Protein AF-A0A367L088-F1 (afdb_monomer)

Foldseek 3Di:
DDDDDDDDDDDDDDDDPDDDDPVSVVVVVVVVVVVVVVVVVVDPDDDDDDDDDDDDDDDDDDDDDDDDDDDDDDDDDDDDDDPPPDPPPDDDDPPQQWDKDADPDPLGIFIFGQFKDAAFDFSDKDQDFLDWAWFQVCQQQAARALLDGDGFDADPQLSAGTHPDPVSVVVCCVNFCVQLSQLLNVQVPPDDDDDDDDDDDPPSSTQGQLLSRLLSCLSPVPSLVVLVPFDFDADDPPPPVNVVLLVSLVSSCNSNVNDADPDPPPDPPGSSVSSSRVSRSCVLQWDFAADPVVGTTTITHHPSVSNQAADLLFQWEWHDDRRMITIGGNHIHGRGDTGHYHQDDNQDFLVRSQVSCVSNVDDHPHPCNVVRDGNVRVVVVVVVVPDPCPDDDPDDDPDDDDDDDDDDDDD

Solvent-accessible surface area (backbone atoms only — not comparable to full-atom values): 25699 Å² total; per-residue (Å²): 133,88,89,82,89,82,88,80,82,88,79,86,83,81,80,80,82,76,78,80,49,75,64,56,55,46,52,53,54,51,54,54,49,54,58,52,55,60,59,55,72,77,61,82,74,81,86,88,83,90,82,86,85,76,83,86,79,92,83,81,96,79,89,90,84,88,89,79,83,82,82,81,83,90,77,92,74,95,72,84,77,84,78,81,78,72,76,89,81,78,72,73,74,80,75,66,54,60,47,78,47,80,38,71,90,90,62,50,55,23,19,26,27,58,43,71,43,49,56,74,36,76,61,50,78,47,76,78,51,79,39,59,42,42,32,54,94,40,39,65,38,24,12,44,43,56,44,43,76,56,77,22,47,58,39,91,83,46,51,64,49,17,22,74,47,69,68,39,43,52,55,31,32,74,74,48,41,63,58,42,40,59,28,57,34,56,71,73,68,75,84,72,93,72,80,93,72,81,97,66,68,60,75,85,61,62,56,54,46,69,30,47,52,36,25,56,32,70,66,29,68,71,51,45,59,64,49,66,82,51,68,55,73,75,68,58,92,87,41,72,66,39,58,56,45,50,53,38,14,46,52,18,26,59,43,51,67,46,70,58,75,94,64,91,71,84,52,90,80,36,44,40,58,52,35,34,48,52,41,27,27,45,69,66,44,45,41,77,39,73,40,89,91,70,69,51,51,22,42,36,28,39,72,72,66,54,28,40,38,75,27,91,76,43,42,30,46,79,50,71,61,51,57,28,40,40,33,27,24,67,31,78,42,48,53,69,38,75,42,20,27,62,90,57,71,78,83,53,53,62,70,54,43,52,59,64,39,50,79,70,76,59,82,79,73,42,71,47,53,71,66,65,46,52,63,66,57,53,54,57,60,60,57,58,80,75,50,82,82,72,91,70,89,82,78,76,87,87,81,79,96,82,84,82,87,81,87,81,93,82,137

InterPro domains:
  IPR001214 SET domain [PF00856] (108-343)
  IPR001214 SET domain [PS50280] (96-344)
  IPR002893 Zinc finger, MYND-type [PF01753] (143-181)
  IPR002893 Zinc finger, MYND-type [PS01360] (143-181)
  IPR002893 Zinc finger, MYND-type [PS50865] (143-181)
  IPR046341 SET domain superfamily [G3DSA:2.170.270.10] (110-369)
  IPR046341 SET domain superfamily [SSF82199] (103-367)
  IPR050869 Histone-lysine N-methyltransferase [PTHR12197] (104-377)

Secondary structure (DSSP, 8-state):
------PPPPP------PPPPHHHHHHHHHHHHHHHHHHHTS---S---------PPP-------S--PPPPP------PPP-----TT---PPPPSEEEEEPSTT--EEEEESS-B-TT-EEEEE---SEEEE-GGGTTTB-TTT--BS-PEEPTTTSS-EESSHHHHHHHIIIIIHHHHHHHHHTT-SS------SSPPPGGG---HHHHHHHHHHT-HHHHHHHTTS---PPPTT-HHHHHHHHHHHHHHHHHT----SSS---TT-HHHHHHHHHHHHHHHPEEE--TTTS--EEEE-TTGGG-EE-SS-SEEEEEETTEEEEEESS-B-TTPEEEE-SS-TT--HHHHHHHHGGGT----SHHHHTT--HHHHHHHHHHTTS---S--------------------

Structure (mmCIF, N/CA/C/O backbone):
data_AF-A0A367L088-F1
#
_entry.id   AF-A0A367L088-F1
#
loop_
_atom_site.group_PDB
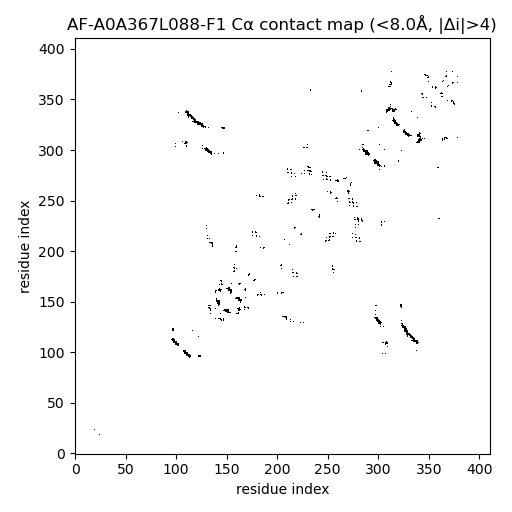_atom_site.id
_atom_site.type_symbol
_atom_site.label_atom_id
_atom_site.label_alt_id
_atom_site.label_comp_id
_atom_site.label_asym_id
_atom_site.label_entity_id
_atom_site.label_seq_id
_atom_site.pdbx_PDB_ins_code
_atom_site.Cartn_x
_atom_site.Cartn_y
_atom_site.Cartn_z
_atom_site.occupancy
_atom_site.B_iso_or_equiv
_atom_site.auth_seq_id
_atom_site.auth_comp_id
_atom_site.auth_asym_id
_atom_site.auth_atom_id
_atom_site.pdbx_PDB_model_num
ATOM 1 N N . MET A 1 1 ? 61.069 20.420 -4.123 1.00 30.55 1 MET A N 1
ATOM 2 C CA . MET A 1 1 ? 61.020 19.941 -2.727 1.00 30.55 1 MET A CA 1
ATOM 3 C C . MET A 1 1 ? 59.601 19.470 -2.452 1.00 30.55 1 MET A C 1
ATOM 5 O O . MET A 1 1 ? 58.702 20.296 -2.440 1.00 30.55 1 MET A O 1
ATOM 9 N N . MET A 1 2 ? 59.399 18.151 -2.351 1.00 30.39 2 MET A N 1
ATOM 10 C CA . MET A 1 2 ? 58.210 17.563 -1.711 1.00 30.39 2 MET A CA 1
ATOM 11 C C . MET A 1 2 ? 58.250 17.864 -0.205 1.00 30.39 2 MET A C 1
ATOM 13 O O . MET A 1 2 ? 59.349 18.108 0.305 1.00 30.39 2 MET A O 1
ATOM 17 N N . PRO A 1 3 ? 57.102 17.895 0.494 1.00 31.95 3 PRO A N 1
ATOM 18 C CA . PRO A 1 3 ? 56.571 16.691 1.178 1.00 31.95 3 PRO A CA 1
ATOM 19 C C . PRO A 1 3 ? 55.013 16.734 1.269 1.00 31.95 3 PRO A C 1
ATOM 21 O O . PRO A 1 3 ? 54.411 17.694 0.809 1.00 31.95 3 PRO A O 1
ATOM 24 N N . SER A 1 4 ? 54.220 15.808 1.812 1.00 25.09 4 SER A N 1
ATOM 25 C CA . SER A 1 4 ? 54.358 14.444 2.327 1.00 25.09 4 SER A CA 1
ATOM 26 C C . SER A 1 4 ? 52.962 13.807 2.279 1.00 25.09 4 SER A C 1
ATOM 28 O O . SER A 1 4 ? 51.949 14.497 2.382 1.00 25.09 4 SER A O 1
ATOM 30 N N . VAL A 1 5 ? 52.929 12.485 2.179 1.00 25.91 5 VAL A N 1
ATOM 31 C CA . VAL A 1 5 ? 51.746 11.623 2.256 1.00 25.91 5 VAL A CA 1
ATOM 32 C C . VAL A 1 5 ? 51.277 11.541 3.717 1.00 25.91 5 VAL A C 1
ATOM 34 O O . VAL A 1 5 ? 52.097 11.269 4.592 1.00 25.91 5 VAL A O 1
ATOM 37 N N . MET A 1 6 ? 49.983 11.751 3.992 1.00 25.92 6 MET A N 1
ATOM 38 C CA . MET A 1 6 ? 49.357 11.386 5.273 1.00 25.92 6 MET A CA 1
ATOM 39 C C . MET A 1 6 ? 48.437 10.186 5.065 1.00 25.92 6 MET A C 1
ATOM 41 O O . MET A 1 6 ? 47.353 10.282 4.495 1.00 25.92 6 MET A O 1
ATOM 45 N N . SER A 1 7 ? 48.933 9.047 5.528 1.00 23.22 7 SER A N 1
ATOM 46 C CA . SER A 1 7 ? 48.210 7.816 5.817 1.00 23.22 7 SER A CA 1
ATOM 47 C C . SER A 1 7 ? 47.180 8.050 6.926 1.00 23.22 7 SER A C 1
ATOM 49 O O . SER A 1 7 ? 47.551 8.515 8.003 1.00 23.22 7 SER A O 1
ATOM 51 N N . TYR A 1 8 ? 45.916 7.694 6.687 1.00 24.11 8 TYR A N 1
ATOM 52 C CA . TYR A 1 8 ? 44.919 7.533 7.747 1.00 24.11 8 TYR A CA 1
ATOM 53 C C . TYR A 1 8 ? 44.695 6.042 7.999 1.00 24.11 8 TYR A C 1
ATOM 55 O O . TYR A 1 8 ? 44.373 5.290 7.082 1.00 24.11 8 TYR A O 1
ATOM 63 N N . GLU A 1 9 ? 44.925 5.646 9.248 1.00 24.39 9 GLU A N 1
ATOM 64 C CA . GLU A 1 9 ? 44.714 4.308 9.790 1.00 24.39 9 GLU A CA 1
ATOM 65 C C . GLU A 1 9 ? 43.218 3.960 9.842 1.00 24.39 9 GLU A C 1
ATOM 67 O O . GLU A 1 9 ? 42.381 4.753 10.282 1.00 24.39 9 GLU A O 1
ATOM 72 N N . GLU A 1 10 ? 42.888 2.742 9.412 1.00 24.27 10 GLU A N 1
ATOM 73 C CA . GLU A 1 10 ? 41.579 2.121 9.594 1.00 24.27 10 GLU A CA 1
ATOM 74 C C . GLU A 1 10 ? 41.337 1.817 11.081 1.00 24.27 10 GLU A C 1
ATOM 76 O O . GLU A 1 10 ? 42.096 1.087 11.717 1.00 24.27 10 GLU A O 1
ATOM 81 N N . SER A 1 11 ? 40.245 2.344 11.638 1.00 23.34 11 SER A N 1
ATOM 82 C CA . SER A 1 11 ? 39.723 1.933 12.947 1.00 23.34 11 SER A CA 1
ATOM 83 C C . SER A 1 11 ? 38.566 0.939 12.754 1.00 23.34 11 SER A C 1
ATOM 85 O O . SER A 1 11 ? 37.587 1.285 12.087 1.00 23.34 11 SER A O 1
ATOM 87 N N . PRO A 1 12 ? 38.614 -0.277 13.332 1.00 25.06 12 PRO A N 1
ATOM 88 C CA . PRO A 1 12 ? 37.549 -1.262 13.181 1.00 25.06 12 PRO A CA 1
ATOM 89 C C . PRO A 1 12 ? 36.367 -0.919 14.098 1.00 25.06 12 PRO A C 1
ATOM 91 O O . PRO A 1 12 ? 36.473 -0.956 15.325 1.00 25.06 12 PRO A O 1
ATOM 94 N N . THR A 1 13 ? 35.206 -0.612 13.514 1.00 26.53 13 THR A N 1
ATOM 95 C CA . THR A 1 13 ? 33.949 -0.510 14.267 1.00 26.53 13 THR A CA 1
ATOM 96 C C . THR A 1 13 ? 33.386 -1.907 14.511 1.00 26.53 13 THR A C 1
ATOM 98 O O . THR A 1 13 ? 32.785 -2.552 13.655 1.00 26.53 13 THR A O 1
ATOM 101 N N . ASN A 1 14 ? 33.632 -2.385 15.725 1.00 24.17 14 ASN A N 1
ATOM 102 C CA . ASN A 1 14 ? 33.118 -3.629 16.275 1.00 24.17 14 ASN A CA 1
ATOM 103 C C . ASN A 1 14 ? 31.592 -3.502 16.470 1.00 24.17 14 ASN A C 1
ATOM 105 O O . ASN A 1 14 ? 31.134 -2.817 17.385 1.00 24.17 14 ASN A O 1
ATOM 109 N N . THR A 1 15 ? 30.787 -4.126 15.608 1.00 25.41 15 THR A N 1
ATOM 110 C CA . THR A 1 15 ? 29.330 -4.231 15.793 1.00 25.41 15 THR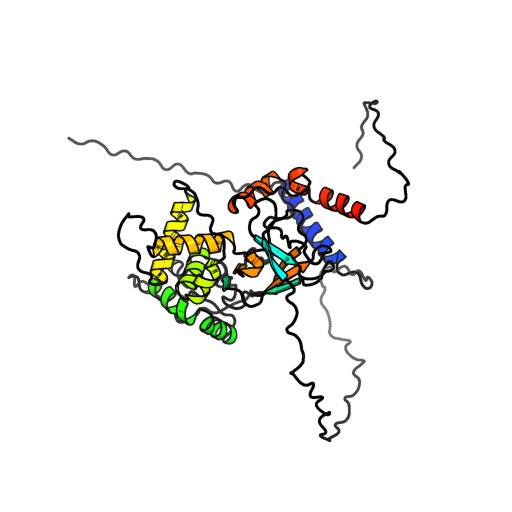 A CA 1
ATOM 111 C C . THR A 1 15 ? 29.020 -5.485 16.606 1.00 25.41 15 THR A C 1
ATOM 113 O O . THR A 1 15 ? 28.875 -6.585 16.080 1.00 25.41 15 THR A O 1
ATOM 116 N N . PHE A 1 16 ? 28.925 -5.328 17.927 1.00 24.62 16 PHE A N 1
ATOM 117 C CA . PHE A 1 16 ? 28.367 -6.366 18.789 1.00 24.62 16 PHE A CA 1
ATOM 118 C C . PHE A 1 16 ? 26.861 -6.489 18.527 1.00 24.62 16 PHE A C 1
ATOM 120 O O . PHE A 1 16 ? 26.074 -5.611 18.874 1.00 24.62 16 PHE A O 1
ATOM 127 N N . SER A 1 17 ? 26.471 -7.611 17.925 1.00 28.97 17 SER A N 1
ATOM 128 C CA . SER A 1 17 ? 25.109 -8.142 17.946 1.00 28.97 17 SER A CA 1
ATOM 129 C C . SER A 1 17 ? 24.700 -8.398 19.400 1.00 28.97 17 SER A C 1
ATOM 131 O O . SER A 1 17 ? 25.123 -9.391 19.996 1.00 28.97 17 SER A O 1
ATOM 133 N N . SER A 1 18 ? 23.889 -7.521 19.989 1.00 29.73 18 SER A N 1
ATOM 134 C CA . SER A 1 18 ? 23.287 -7.770 21.297 1.00 29.73 18 SER A CA 1
ATOM 135 C C . SER A 1 18 ? 22.197 -8.841 21.182 1.00 29.73 18 SER A C 1
ATOM 137 O O . SER A 1 18 ? 21.278 -8.755 20.369 1.00 29.73 18 SER A O 1
ATOM 139 N N . CYS A 1 19 ? 22.314 -9.884 22.005 1.00 24.94 19 CYS A N 1
ATOM 140 C CA . CYS A 1 19 ? 21.247 -10.858 22.221 1.00 24.94 19 CYS A CA 1
ATOM 141 C C . CYS A 1 19 ? 19.994 -10.146 22.773 1.00 24.94 19 CYS A C 1
ATOM 143 O O . CYS A 1 19 ? 20.143 -9.279 23.638 1.00 24.94 19 CYS A O 1
ATOM 145 N N . PRO A 1 20 ? 18.776 -10.521 22.339 1.00 32.12 20 PRO A N 1
ATOM 146 C CA . PRO A 1 20 ? 17.539 -9.925 22.837 1.00 32.12 20 PRO A CA 1
ATOM 147 C C . PRO A 1 20 ? 17.411 -10.113 24.349 1.00 32.12 20 PRO A C 1
ATOM 149 O O . PRO A 1 20 ? 17.710 -11.188 24.886 1.00 32.12 20 PRO A O 1
ATOM 152 N N . THR A 1 21 ? 16.963 -9.059 25.028 1.00 39.56 21 THR A N 1
ATOM 153 C CA . THR A 1 21 ? 16.804 -9.043 26.482 1.00 39.56 21 THR A CA 1
ATOM 154 C C . THR A 1 21 ? 15.702 -10.016 26.919 1.00 39.56 21 THR A C 1
ATOM 156 O O . THR A 1 21 ? 14.860 -10.447 26.127 1.00 39.56 21 THR A O 1
ATOM 159 N N . LYS A 1 22 ? 15.673 -10.389 28.206 1.00 28.47 22 LYS A N 1
ATOM 160 C CA . LYS A 1 22 ? 14.585 -11.225 28.750 1.00 28.47 22 LYS A CA 1
ATOM 161 C C . LYS A 1 22 ? 13.209 -10.552 28.610 1.00 28.47 22 LYS A C 1
ATOM 163 O O . LYS A 1 22 ? 12.210 -11.260 28.519 1.00 28.47 22 LYS A O 1
ATOM 168 N N . GLU A 1 23 ? 13.161 -9.221 28.549 1.00 35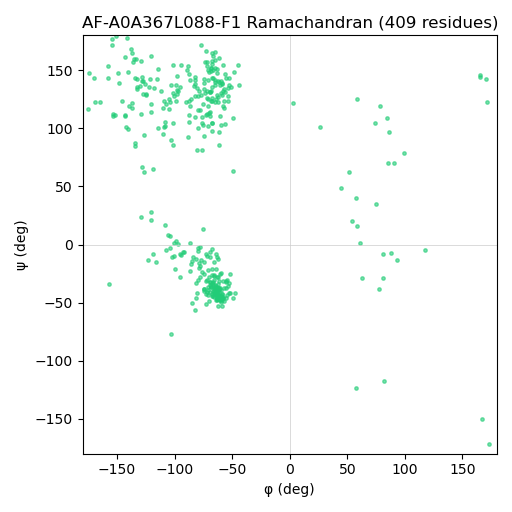.03 23 GLU A N 1
ATOM 169 C CA . GLU A 1 23 ? 11.943 -8.441 28.294 1.00 35.03 23 GLU A CA 1
ATOM 170 C C . GLU A 1 23 ? 11.478 -8.588 26.840 1.00 35.03 23 GLU A C 1
ATOM 172 O O . GLU A 1 23 ? 10.310 -8.900 26.615 1.00 35.03 23 GLU A O 1
ATOM 177 N N . ASP A 1 24 ? 12.392 -8.527 25.865 1.00 33.56 24 ASP A N 1
ATOM 178 C CA . ASP A 1 24 ? 12.084 -8.765 24.444 1.00 33.56 24 ASP A CA 1
ATOM 179 C C . ASP A 1 24 ? 11.561 -10.193 24.198 1.00 33.56 24 ASP A C 1
ATOM 181 O O . ASP A 1 24 ? 10.637 -10.421 23.415 1.00 33.56 24 ASP A O 1
ATOM 185 N N . GLN A 1 25 ? 12.117 -11.177 24.912 1.00 31.61 25 GLN A N 1
ATOM 186 C CA . GLN A 1 25 ? 11.682 -12.575 24.830 1.00 31.61 25 GLN A CA 1
ATOM 187 C C . GLN A 1 25 ? 10.329 -12.820 25.514 1.00 31.61 25 GLN A C 1
ATOM 189 O O . GLN A 1 25 ? 9.569 -13.690 25.079 1.00 31.61 25 GLN A O 1
ATOM 194 N N . ASN A 1 26 ? 10.013 -12.072 26.573 1.00 33.00 26 ASN A N 1
ATOM 195 C CA . ASN A 1 26 ? 8.716 -12.140 27.244 1.00 33.00 26 ASN A CA 1
ATOM 196 C C . ASN A 1 26 ? 7.623 -11.453 26.416 1.00 33.00 26 ASN A C 1
ATOM 198 O O . ASN A 1 26 ? 6.553 -12.035 26.254 1.00 33.00 26 ASN A O 1
ATOM 202 N N .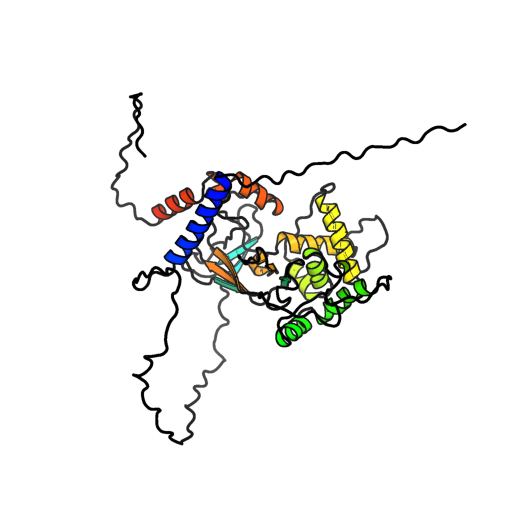 MET A 1 27 ? 7.929 -10.313 25.790 1.00 36.81 27 MET A N 1
ATOM 203 C CA . MET A 1 27 ? 7.045 -9.632 24.838 1.00 36.81 27 MET A CA 1
ATOM 204 C C . MET A 1 27 ? 6.709 -10.523 23.636 1.00 36.81 27 MET A C 1
ATOM 206 O O . MET A 1 27 ? 5.540 -10.656 23.280 1.00 36.81 27 MET A O 1
ATOM 210 N N . ALA A 1 28 ? 7.695 -11.225 23.066 1.00 32.62 28 ALA A N 1
ATOM 211 C CA . ALA A 1 28 ? 7.461 -12.169 21.970 1.00 32.62 28 ALA A CA 1
ATOM 212 C C . ALA A 1 28 ? 6.570 -13.362 22.384 1.00 32.62 28 ALA A C 1
ATOM 214 O O . ALA A 1 28 ? 5.697 -13.791 21.626 1.00 32.62 28 ALA A O 1
ATOM 215 N N . LYS A 1 29 ? 6.740 -13.882 23.609 1.00 29.72 29 LYS A N 1
ATOM 216 C CA . LYS A 1 29 ? 5.889 -14.955 24.162 1.00 29.72 29 LYS A CA 1
ATOM 217 C C . LYS A 1 29 ? 4.464 -14.478 24.463 1.00 29.72 29 LYS A C 1
ATOM 219 O O . LYS A 1 29 ? 3.519 -15.256 24.328 1.00 29.72 29 LYS A O 1
ATOM 224 N N . GLU A 1 30 ? 4.293 -13.218 24.849 1.00 38.66 30 GLU A N 1
ATOM 225 C CA . GLU A 1 30 ? 2.986 -12.602 25.099 1.00 38.66 30 GLU A CA 1
ATOM 226 C C . GLU A 1 30 ? 2.245 -12.293 23.784 1.00 38.66 30 GLU A C 1
ATOM 228 O O . GLU A 1 30 ? 1.057 -12.595 23.652 1.00 38.66 30 GLU A O 1
ATOM 233 N N . GLN A 1 31 ? 2.977 -11.851 22.758 1.00 38.03 31 GLN A N 1
ATOM 234 C CA . GLN A 1 31 ? 2.493 -11.645 21.389 1.00 38.03 31 GLN A CA 1
ATOM 235 C C . GLN A 1 31 ? 2.009 -12.956 20.742 1.00 38.03 31 GLN A C 1
ATOM 237 O O . GLN A 1 31 ? 0.964 -12.991 20.087 1.00 38.03 31 GLN A O 1
ATOM 242 N N . GLN A 1 32 ? 2.699 -14.070 21.012 1.00 30.42 32 GLN A N 1
ATOM 243 C CA . GLN A 1 32 ? 2.295 -15.402 20.557 1.00 30.42 32 GLN A CA 1
ATOM 244 C C . GLN A 1 32 ? 1.045 -15.923 21.289 1.00 30.42 32 GLN A C 1
ATOM 246 O O . GLN A 1 32 ? 0.178 -16.539 20.669 1.00 30.42 32 GLN A O 1
ATOM 251 N N . ARG A 1 33 ? 0.893 -15.628 22.589 1.00 29.88 33 ARG A N 1
ATOM 252 C CA . ARG A 1 33 ? -0.330 -15.953 23.344 1.00 29.88 33 ARG A CA 1
ATOM 253 C C . ARG A 1 33 ? -1.537 -15.165 22.830 1.00 29.88 33 ARG A C 1
ATOM 255 O O . ARG A 1 33 ? -2.606 -15.750 22.672 1.00 29.88 33 ARG A O 1
ATOM 262 N N . TYR A 1 34 ? -1.377 -13.881 22.515 1.00 35.69 34 TYR A N 1
ATOM 263 C CA . TYR A 1 34 ? -2.486 -13.022 22.080 1.00 35.69 34 TYR A CA 1
ATOM 264 C C . TYR A 1 34 ? -3.048 -13.408 20.698 1.00 35.69 34 TYR A C 1
ATOM 266 O O . TYR A 1 34 ? -4.265 -13.396 20.500 1.00 35.69 34 TYR A O 1
ATOM 274 N N . SER A 1 35 ? -2.183 -13.843 19.772 1.00 31.66 35 SER A N 1
ATOM 275 C CA . SER A 1 35 ? -2.595 -14.374 18.461 1.00 31.66 35 SER A CA 1
ATOM 276 C C . SER A 1 35 ? -3.433 -15.661 18.589 1.00 31.66 35 SER A C 1
ATOM 278 O O . SER A 1 35 ? -4.455 -15.828 17.921 1.00 31.66 35 SER A O 1
ATOM 280 N N . ILE A 1 36 ? -3.075 -16.536 19.537 1.00 29.86 36 ILE A N 1
ATOM 281 C CA . ILE A 1 36 ? -3.787 -17.799 19.794 1.00 29.86 36 ILE A CA 1
ATOM 282 C C . ILE A 1 36 ? -5.151 -17.555 20.465 1.00 29.86 36 ILE A C 1
ATOM 284 O O . ILE A 1 36 ? -6.142 -18.174 20.078 1.00 29.86 36 ILE A O 1
ATOM 288 N N . TYR A 1 37 ? -5.247 -16.630 21.428 1.00 27.83 37 TYR A N 1
ATOM 289 C CA . TYR A 1 37 ? -6.511 -16.371 22.132 1.00 27.83 37 TYR A CA 1
ATOM 290 C C . TYR A 1 37 ? -7.582 -15.701 21.256 1.00 27.83 37 TYR A C 1
ATOM 292 O O . TYR A 1 37 ? -8.761 -16.007 21.427 1.00 27.83 37 TYR A O 1
ATOM 300 N N . ARG A 1 38 ? -7.204 -14.853 20.285 1.00 35.41 38 ARG A N 1
ATOM 301 C CA . ARG A 1 38 ? -8.163 -14.261 19.328 1.00 35.41 38 ARG A CA 1
ATOM 302 C C . ARG A 1 38 ? -8.588 -15.212 18.209 1.00 35.41 38 ARG A C 1
ATOM 304 O O . ARG A 1 38 ? -9.704 -15.085 17.719 1.00 35.41 38 ARG A O 1
ATOM 311 N N . CYS A 1 39 ? -7.747 -16.175 17.828 1.00 28.86 39 CYS A N 1
ATOM 312 C CA . CYS A 1 39 ? -8.152 -17.222 16.889 1.00 28.86 39 CYS A CA 1
ATOM 313 C C . CYS A 1 39 ? -9.150 -18.193 17.555 1.00 28.86 39 CYS A C 1
ATOM 315 O O . CYS A 1 39 ? -10.167 -18.549 16.967 1.00 28.86 39 CYS A O 1
ATOM 317 N N . CYS A 1 40 ? -8.930 -18.533 18.832 1.00 26.86 40 CYS A N 1
ATOM 318 C CA . CYS A 1 40 ? -9.801 -19.445 19.578 1.00 26.86 40 CYS A CA 1
ATOM 319 C C . CYS A 1 40 ? -11.152 -18.847 20.016 1.00 26.86 40 CYS A C 1
ATOM 321 O O . CYS A 1 40 ? -12.105 -19.607 20.191 1.00 26.86 40 CYS A O 1
ATOM 323 N N . SER A 1 41 ? -11.282 -17.525 20.186 1.00 27.00 41 SER A N 1
ATOM 324 C CA . SER A 1 41 ? -12.566 -16.909 20.570 1.00 27.00 41 SER A CA 1
ATOM 325 C C . SER A 1 41 ? -13.568 -16.785 19.414 1.00 27.00 41 SER A C 1
ATOM 327 O O . SER A 1 41 ? -14.752 -16.575 19.663 1.00 27.00 41 SER A O 1
ATOM 329 N N . VAL A 1 42 ? -13.126 -16.976 18.164 1.00 30.73 42 VAL A N 1
ATOM 330 C CA . VAL A 1 42 ? -13.982 -16.935 16.961 1.00 30.73 42 VAL A CA 1
ATOM 331 C C . VAL A 1 42 ? -14.476 -18.335 16.546 1.00 30.73 42 VAL A C 1
ATOM 333 O O . VAL A 1 42 ? -15.391 -18.453 15.736 1.00 30.73 42 VAL A O 1
ATOM 336 N N . THR A 1 43 ? -13.966 -19.416 17.151 1.00 30.59 43 THR A N 1
ATOM 337 C CA . THR A 1 43 ? -14.320 -20.808 16.790 1.00 30.59 43 THR A CA 1
ATOM 338 C C . THR A 1 43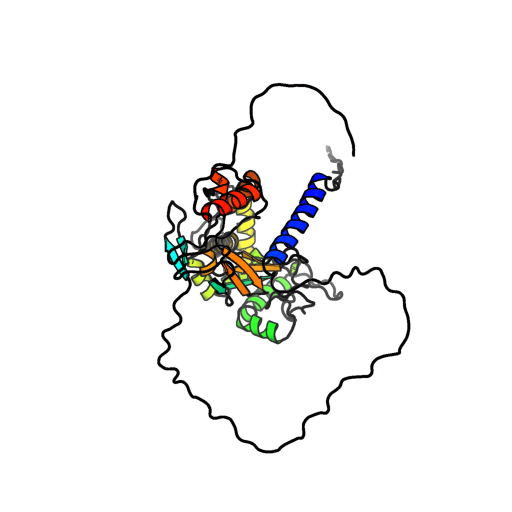 ? -14.938 -21.646 17.915 1.00 30.59 43 THR A C 1
ATOM 340 O O . THR A 1 43 ? -14.852 -22.873 17.886 1.00 30.59 43 THR A O 1
ATOM 343 N N . GLN A 1 44 ? -15.635 -21.052 18.889 1.00 25.12 44 GLN A N 1
ATOM 344 C CA . GLN A 1 44 ? -16.480 -21.848 19.792 1.00 25.12 44 GLN A CA 1
ATOM 345 C C . GLN A 1 44 ? -17.835 -22.186 19.155 1.00 25.12 44 GLN A C 1
ATOM 347 O O . GLN A 1 44 ? -18.864 -21.606 19.476 1.00 25.12 44 GLN A O 1
ATOM 352 N N . THR A 1 45 ? -17.850 -23.222 18.316 1.00 29.88 45 THR A N 1
ATOM 353 C CA . THR A 1 45 ? -18.910 -24.236 18.393 1.00 29.88 45 THR A CA 1
ATOM 354 C C . THR A 1 45 ? -18.313 -25.640 18.256 1.00 29.88 45 THR A C 1
ATOM 356 O O . THR A 1 45 ? -17.731 -25.990 17.239 1.00 29.88 45 THR A O 1
ATOM 359 N N . ARG A 1 46 ? -18.567 -26.439 19.305 1.00 29.53 46 ARG A N 1
ATOM 360 C CA . ARG A 1 46 ? -18.429 -27.903 19.460 1.00 29.53 46 ARG A CA 1
ATOM 361 C C . ARG A 1 46 ? -17.070 -28.485 19.895 1.00 29.53 46 ARG A C 1
ATOM 363 O O . ARG A 1 46 ? -16.214 -28.807 19.092 1.00 29.53 46 ARG A O 1
ATOM 370 N N . GLN A 1 47 ? -17.030 -28.718 21.213 1.00 28.16 47 GLN A N 1
ATOM 371 C CA . GLN A 1 47 ? -16.590 -29.924 21.941 1.00 28.16 47 GLN A CA 1
ATOM 372 C C . GLN A 1 47 ? -15.154 -30.455 21.753 1.00 28.16 47 GLN A C 1
ATOM 374 O O . GLN A 1 47 ? -14.686 -30.779 20.671 1.00 28.16 47 GLN A O 1
ATOM 379 N N . ALA A 1 48 ? -14.495 -30.590 22.906 1.00 25.86 48 ALA A N 1
ATOM 380 C CA . ALA A 1 48 ? -13.121 -31.009 23.129 1.00 25.86 48 ALA A CA 1
ATOM 381 C C . ALA A 1 48 ? -12.849 -32.494 22.847 1.00 25.86 48 ALA A C 1
ATOM 383 O O . ALA A 1 48 ? -13.671 -33.331 23.204 1.00 25.86 48 ALA A O 1
ATOM 384 N N . VAL A 1 49 ? -11.625 -32.805 22.397 1.00 24.84 49 VAL A N 1
ATOM 385 C CA . VAL A 1 49 ? -10.823 -33.934 22.905 1.00 24.84 49 VAL A CA 1
ATOM 386 C C . VAL A 1 49 ? -9.342 -33.533 22.882 1.00 24.84 49 VAL A C 1
ATOM 388 O O . VAL A 1 49 ? -8.798 -33.157 21.846 1.00 24.84 49 VAL A O 1
ATOM 391 N N . THR A 1 50 ? -8.689 -33.617 24.038 1.00 26.72 50 THR A N 1
ATOM 392 C CA . THR A 1 50 ? -7.244 -33.442 24.230 1.00 26.72 50 THR A CA 1
ATOM 393 C C . THR A 1 50 ? -6.512 -34.724 23.831 1.00 26.72 50 THR A C 1
ATOM 395 O O . THR A 1 50 ? -6.823 -35.772 24.389 1.00 26.72 50 THR A O 1
ATOM 398 N N . VAL A 1 51 ? -5.492 -34.661 22.966 1.00 23.94 51 VAL A N 1
ATOM 399 C CA . VAL A 1 51 ? -4.453 -35.707 22.899 1.00 23.94 51 VAL A CA 1
ATOM 400 C C . VAL A 1 51 ? -3.079 -35.066 22.703 1.00 23.94 51 VAL A C 1
ATOM 402 O O . VAL A 1 51 ? -2.814 -34.367 21.729 1.00 23.94 51 VAL A O 1
ATOM 405 N N . THR A 1 52 ? -2.205 -35.312 23.672 1.00 26.86 52 THR A N 1
ATOM 406 C CA . THR A 1 52 ? -0.774 -35.012 23.668 1.00 26.86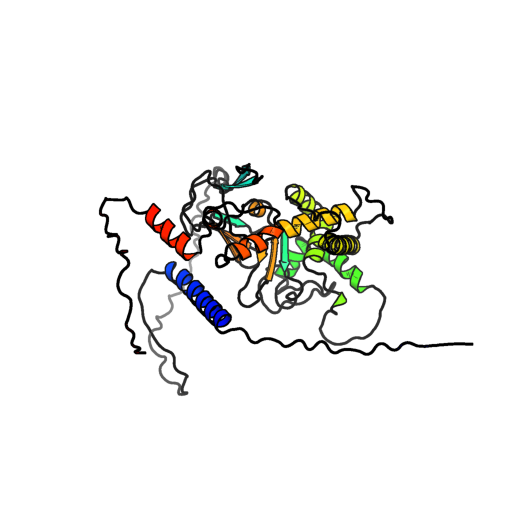 52 THR A CA 1
ATOM 407 C C . THR A 1 52 ? -0.041 -35.955 22.712 1.00 26.86 52 THR A C 1
ATOM 409 O O . THR A 1 52 ? -0.213 -37.167 22.793 1.00 26.86 52 THR A O 1
ATOM 412 N N . CYS A 1 53 ? 0.831 -35.437 21.840 1.00 23.17 53 CYS A N 1
ATOM 413 C CA . CYS A 1 53 ? 1.676 -36.288 20.998 1.00 23.17 53 CYS A CA 1
ATOM 414 C C . CYS A 1 53 ? 3.141 -36.223 21.455 1.00 23.17 53 CYS A C 1
ATOM 416 O O . CYS A 1 53 ? 3.866 -35.270 21.168 1.00 23.17 53 CYS A O 1
ATOM 418 N N . ARG A 1 54 ? 3.574 -37.259 22.187 1.00 24.38 54 ARG A N 1
ATOM 419 C CA . ARG A 1 54 ? 4.989 -37.652 22.299 1.00 24.38 54 ARG A CA 1
ATOM 420 C C . ARG A 1 54 ? 5.427 -38.321 20.982 1.00 24.38 54 ARG A C 1
ATOM 422 O O . ARG A 1 54 ? 4.594 -38.805 20.222 1.00 24.38 54 ARG A O 1
ATOM 429 N N . ARG A 1 55 ? 6.742 -38.308 20.729 1.00 26.70 55 ARG A N 1
ATOM 430 C CA . ARG A 1 55 ? 7.451 -38.882 19.564 1.00 26.70 55 ARG A CA 1
ATOM 431 C C . ARG A 1 55 ? 6.995 -40.308 19.181 1.00 26.70 55 ARG A C 1
ATOM 433 O O . ARG A 1 55 ? 6.571 -41.052 20.064 1.00 26.70 55 ARG A O 1
ATOM 440 N N . PRO A 1 56 ? 7.153 -40.715 17.905 1.00 26.47 56 PRO A N 1
ATOM 441 C CA . PRO A 1 56 ? 6.645 -41.990 17.409 1.00 26.47 56 PRO A CA 1
ATOM 442 C C . PRO A 1 56 ? 7.596 -43.152 17.738 1.00 26.47 56 PRO A C 1
ATOM 444 O O . PRO A 1 56 ? 8.810 -42.998 17.578 1.00 26.47 56 PRO A O 1
ATOM 447 N N . PRO A 1 57 ? 7.080 -44.340 18.093 1.00 26.84 57 PRO A N 1
ATOM 448 C CA . PRO A 1 57 ? 7.745 -45.595 17.813 1.00 26.84 57 PRO A CA 1
ATOM 449 C C . PRO A 1 57 ? 7.158 -46.242 16.551 1.00 26.84 57 PRO A C 1
ATOM 451 O O . PRO A 1 57 ? 5.971 -46.152 16.241 1.00 26.84 57 PRO A O 1
ATOM 454 N N . THR A 1 58 ? 8.042 -46.891 15.811 1.00 32.59 58 THR A N 1
ATOM 455 C CA . THR A 1 58 ? 7.769 -47.791 14.693 1.00 32.59 58 THR A CA 1
ATOM 456 C C . THR A 1 58 ? 6.946 -49.006 15.148 1.00 32.59 58 THR A C 1
ATOM 458 O O . THR A 1 58 ? 7.219 -49.539 16.216 1.00 32.59 58 THR A O 1
ATOM 461 N N . PHE A 1 59 ? 5.961 -49.456 14.351 1.00 25.73 59 PHE A N 1
ATOM 462 C CA . PHE A 1 59 ? 5.846 -50.824 13.795 1.00 25.73 59 PHE A CA 1
ATOM 463 C C . PHE A 1 59 ? 4.452 -51.161 13.215 1.00 25.73 59 PHE A C 1
ATOM 465 O O . PHE A 1 59 ? 3.418 -50.852 13.791 1.00 25.73 59 PHE A O 1
ATOM 472 N N . SER A 1 60 ? 4.520 -51.941 12.126 1.00 25.78 60 SER A N 1
ATOM 473 C CA . SER A 1 60 ? 3.647 -53.050 11.696 1.00 25.78 60 SER A CA 1
ATOM 474 C C . SER A 1 60 ? 2.278 -52.813 11.032 1.00 25.78 60 SER A C 1
ATOM 476 O O . SER A 1 60 ? 1.315 -52.334 11.618 1.00 25.78 60 SER A O 1
ATOM 478 N N . LYS A 1 61 ? 2.201 -53.332 9.795 1.00 35.53 61 LYS A N 1
ATOM 479 C CA . LYS A 1 61 ? 1.008 -53.643 8.997 1.00 35.53 61 LYS A CA 1
ATOM 480 C C . LYS A 1 61 ? 0.120 -54.682 9.699 1.00 35.53 61 LYS A C 1
ATOM 482 O O . LYS A 1 61 ? 0.471 -55.855 9.713 1.00 35.53 61 LYS A O 1
ATOM 487 N N . ALA A 1 62 ? -1.052 -54.277 10.174 1.00 32.72 62 ALA A N 1
ATOM 488 C CA . ALA A 1 62 ? -2.273 -55.090 10.255 1.00 32.72 62 ALA A CA 1
ATOM 489 C C . ALA A 1 62 ? -3.416 -54.186 10.741 1.00 32.72 62 ALA A C 1
ATOM 491 O O . ALA A 1 62 ? -3.166 -53.295 11.540 1.00 32.72 62 ALA A O 1
ATOM 492 N N . TYR A 1 63 ? -4.648 -54.450 10.295 1.00 26.67 63 TYR A N 1
ATOM 493 C CA . TYR A 1 63 ? -5.894 -53.716 10.588 1.00 26.67 63 TYR A CA 1
ATOM 494 C C . TYR A 1 63 ? -6.218 -52.495 9.713 1.00 26.67 63 TYR A C 1
ATOM 496 O O . TYR A 1 63 ? -6.296 -51.362 10.171 1.00 26.67 63 TYR A O 1
ATOM 504 N N . LEU A 1 64 ? -6.557 -52.769 8.451 1.00 27.86 64 LEU A N 1
ATOM 505 C CA . LEU A 1 64 ? -7.574 -52.008 7.717 1.00 27.86 64 LEU A CA 1
ATOM 506 C C . LEU A 1 64 ? -8.496 -53.002 7.006 1.00 27.86 64 LEU A C 1
ATOM 508 O O . LEU A 1 64 ? -8.263 -53.380 5.867 1.00 27.86 64 LEU A O 1
ATOM 512 N N . HIS A 1 65 ? -9.529 -53.453 7.707 1.00 28.88 65 HIS A N 1
ATOM 513 C CA . HIS A 1 65 ? -10.733 -54.020 7.111 1.00 28.88 65 HIS A CA 1
ATOM 514 C C . HIS A 1 65 ? -11.857 -53.784 8.112 1.00 28.88 65 HIS A C 1
ATOM 516 O O . HIS A 1 65 ? -11.813 -54.334 9.208 1.00 28.88 65 HIS A O 1
ATOM 522 N N . THR A 1 66 ? -12.796 -52.897 7.782 1.00 29.05 66 THR A N 1
ATOM 523 C CA . THR A 1 66 ? -14.260 -53.105 7.748 1.00 29.05 66 THR A CA 1
ATOM 524 C C . THR A 1 66 ? -14.916 -51.730 7.535 1.00 29.05 66 THR A C 1
ATOM 526 O O . THR A 1 66 ? -14.439 -50.738 8.074 1.00 29.05 66 THR A O 1
ATOM 529 N N . TYR A 1 67 ? -15.997 -51.697 6.748 1.00 28.80 67 TYR A N 1
ATOM 530 C CA . TYR A 1 67 ? -16.814 -50.549 6.308 1.00 28.80 67 TYR A CA 1
ATOM 531 C C . TYR A 1 67 ? -16.391 -49.867 4.996 1.00 28.80 67 TYR A C 1
ATOM 533 O O . TYR A 1 67 ? -15.985 -48.711 4.955 1.00 28.80 67 TYR A O 1
ATOM 541 N N . CYS A 1 68 ? -16.602 -50.570 3.881 1.00 30.17 68 CYS A N 1
ATOM 542 C CA . CYS A 1 68 ? -16.971 -49.932 2.616 1.00 30.17 68 CYS A CA 1
ATOM 543 C C . CYS A 1 68 ? -18.329 -50.490 2.180 1.00 30.17 68 CYS A C 1
ATOM 545 O O . CYS A 1 68 ? -18.488 -51.701 2.029 1.00 30.17 68 CYS A O 1
ATOM 547 N N . ALA A 1 69 ? -19.311 -49.601 2.032 1.00 34.53 69 ALA A N 1
ATOM 548 C CA . ALA A 1 69 ? -20.609 -49.909 1.445 1.00 34.53 69 ALA A CA 1
ATOM 549 C C . ALA A 1 69 ? -20.453 -50.205 -0.064 1.00 34.53 69 ALA A C 1
ATOM 551 O O . ALA A 1 69 ? -19.547 -49.653 -0.696 1.00 34.53 69 ALA A O 1
ATOM 552 N N . PRO A 1 70 ? -21.304 -51.062 -0.658 1.00 38.72 70 PRO A N 1
ATOM 553 C CA . PRO A 1 70 ? -21.231 -51.374 -2.082 1.00 38.72 70 PRO A CA 1
ATOM 554 C C . PRO A 1 70 ? -21.615 -50.162 -2.956 1.00 38.72 70 PRO A C 1
ATOM 556 O O . PRO A 1 70 ? -22.411 -49.322 -2.528 1.00 38.72 70 PRO A O 1
ATOM 559 N N . PRO A 1 71 ? -21.079 -50.058 -4.188 1.00 38.56 71 PRO A N 1
ATOM 560 C CA . PRO A 1 71 ? -21.409 -48.968 -5.101 1.00 38.56 71 PRO A CA 1
ATOM 561 C C . PRO A 1 71 ? -22.847 -49.103 -5.639 1.00 38.56 71 PRO A C 1
ATOM 563 O O . PRO A 1 71 ? -23.339 -50.224 -5.800 1.00 38.56 71 PRO A O 1
ATOM 566 N N . PRO A 1 72 ? -23.530 -47.986 -5.954 1.00 37.94 72 PRO A N 1
ATOM 567 C CA . PRO A 1 72 ? -24.892 -48.025 -6.475 1.00 37.94 72 PRO A CA 1
ATOM 568 C C . PRO A 1 72 ? -24.934 -48.545 -7.926 1.00 37.94 72 PRO A C 1
ATOM 570 O O . PRO A 1 72 ? -23.958 -48.395 -8.672 1.00 37.94 72 PRO A O 1
ATOM 573 N N . PRO A 1 73 ? -26.063 -49.136 -8.362 1.00 36.66 73 PRO A N 1
ATOM 574 C CA . PRO A 1 73 ? -26.212 -49.646 -9.718 1.00 36.66 73 PRO A CA 1
ATOM 575 C C . PRO A 1 73 ? -26.301 -48.501 -10.736 1.00 36.66 73 PRO A C 1
ATOM 577 O O . PRO A 1 73 ? -26.933 -47.471 -10.501 1.00 36.66 73 PRO A O 1
ATOM 580 N N . LYS A 1 74 ? -25.679 -48.704 -11.901 1.00 37.50 74 LYS A N 1
ATOM 581 C CA . LYS A 1 74 ? -25.744 -47.784 -13.042 1.00 37.50 74 LYS A CA 1
ATOM 582 C C . LYS A 1 74 ? -27.138 -47.852 -13.671 1.00 37.50 74 LYS A C 1
ATOM 584 O O . LYS A 1 74 ? -27.473 -48.868 -14.273 1.00 37.50 74 LYS A O 1
ATOM 589 N N . SER A 1 75 ? -27.920 -46.777 -13.576 1.00 37.34 75 SER A N 1
ATOM 590 C CA . SER A 1 75 ? -29.142 -46.603 -14.364 1.00 37.34 75 SER A CA 1
ATOM 591 C C . SER A 1 75 ? -28.952 -45.520 -15.426 1.00 37.34 75 SER A C 1
ATOM 593 O O . SER A 1 75 ? -28.563 -44.382 -15.168 1.00 37.34 75 SER A O 1
ATOM 595 N N . SER A 1 76 ? -29.197 -45.922 -16.665 1.00 40.66 76 SER A N 1
ATOM 596 C CA . SER A 1 76 ? -29.276 -45.089 -17.851 1.00 40.66 76 SER A CA 1
ATOM 597 C C . SER A 1 76 ? -30.670 -44.467 -17.948 1.00 40.66 76 SER A C 1
ATOM 599 O O . SER A 1 76 ? -31.636 -45.155 -18.253 1.00 40.66 76 SER A O 1
ATOM 601 N N . SER A 1 77 ? -30.793 -43.156 -17.743 1.00 39.69 77 SER A N 1
ATOM 602 C CA . SER A 1 77 ? -31.716 -42.329 -18.533 1.00 39.69 77 SER A CA 1
ATOM 603 C C . SER A 1 77 ? -31.396 -40.845 -18.351 1.00 39.69 77 SER A C 1
ATOM 605 O O . SER A 1 77 ? -31.362 -40.307 -17.250 1.00 39.69 77 SER A O 1
ATOM 607 N N . SER A 1 78 ? -31.130 -40.199 -19.481 1.00 46.28 78 SER A N 1
ATOM 608 C CA . SER A 1 78 ? -31.010 -38.756 -19.637 1.00 46.28 78 SER A CA 1
ATOM 609 C C . SER A 1 78 ? -32.384 -38.107 -19.458 1.00 46.28 78 SER A C 1
ATOM 611 O O . SER A 1 78 ? -33.270 -38.314 -20.288 1.00 46.28 78 SER A O 1
ATOM 613 N N . ARG A 1 79 ? -32.557 -37.312 -18.395 1.00 39.72 79 ARG A N 1
ATOM 614 C CA . ARG A 1 79 ? -33.493 -36.176 -18.354 1.00 39.72 79 ARG A CA 1
ATOM 615 C C . ARG A 1 79 ? -32.845 -35.054 -17.550 1.00 39.72 79 ARG A C 1
ATOM 617 O O . ARG A 1 79 ? -32.666 -35.177 -16.342 1.00 39.72 79 ARG A O 1
ATOM 624 N N . ASN A 1 80 ? -32.472 -33.977 -18.236 1.00 36.88 80 ASN A N 1
ATOM 625 C CA . ASN A 1 80 ? -32.025 -32.746 -17.590 1.00 36.88 80 ASN A CA 1
ATOM 626 C C . ASN A 1 80 ? -33.160 -32.185 -16.710 1.00 36.88 80 ASN A C 1
ATOM 628 O O . ASN A 1 80 ? -34.307 -32.162 -17.169 1.00 36.88 80 ASN A O 1
ATOM 632 N N . PRO A 1 81 ? -32.880 -31.713 -15.481 1.00 39.38 81 PRO A N 1
ATOM 633 C CA . PRO A 1 81 ? -33.871 -30.992 -14.691 1.00 39.38 81 PRO A CA 1
ATOM 634 C C . PRO A 1 81 ? -34.268 -29.687 -15.406 1.00 39.38 81 PRO A C 1
ATOM 636 O O . PRO A 1 81 ? -33.433 -29.091 -16.099 1.00 39.38 81 PRO A O 1
ATOM 639 N N . PRO A 1 82 ? -35.527 -29.227 -15.274 1.00 37.09 82 PRO A N 1
ATOM 640 C CA . PRO A 1 82 ? -35.979 -28.016 -15.939 1.00 37.09 82 PRO A CA 1
ATOM 641 C C . PRO A 1 82 ? -35.175 -26.823 -15.424 1.00 37.09 82 PRO A C 1
ATOM 643 O O . PRO A 1 82 ? -35.123 -26.540 -14.227 1.00 37.09 82 PRO A O 1
ATOM 646 N N . SER A 1 83 ? -34.526 -26.130 -16.355 1.00 42.62 83 SER A N 1
ATOM 647 C CA . SER A 1 83 ? -33.798 -24.897 -16.097 1.00 42.62 83 SER A CA 1
ATOM 648 C C . SER A 1 83 ? -34.816 -23.824 -15.716 1.00 42.62 83 SER A C 1
ATOM 650 O O . SER A 1 83 ? -35.528 -23.311 -16.580 1.00 42.62 83 SER A O 1
ATOM 652 N N . ILE A 1 84 ? -34.908 -23.485 -14.430 1.00 43.47 84 ILE A N 1
ATOM 653 C CA . ILE A 1 84 ? -35.635 -22.290 -14.000 1.00 43.47 84 ILE A CA 1
ATOM 654 C C . ILE A 1 84 ? -34.832 -21.096 -14.520 1.00 43.47 84 ILE A C 1
ATOM 656 O O . ILE A 1 84 ? -33.821 -20.702 -13.942 1.00 43.47 84 ILE A O 1
ATOM 660 N N . LYS A 1 85 ? -35.249 -20.556 -15.668 1.00 37.84 85 LYS A N 1
ATOM 661 C CA . LYS A 1 85 ? -34.745 -19.283 -16.179 1.00 37.84 85 LYS A CA 1
ATOM 662 C C . LYS A 1 85 ? -35.385 -18.182 -15.341 1.00 37.84 85 LYS A C 1
ATOM 664 O O . LYS A 1 85 ? -36.500 -17.761 -15.631 1.00 37.84 85 LYS A O 1
ATOM 669 N N . VAL A 1 86 ? -34.700 -17.750 -14.286 1.00 42.41 86 VAL A N 1
ATOM 670 C CA . VAL A 1 86 ? -35.048 -16.491 -13.620 1.00 42.41 86 VAL A CA 1
ATOM 671 C C . VAL A 1 86 ? -34.698 -15.364 -14.605 1.00 42.41 86 VAL A C 1
ATOM 673 O O . VAL A 1 86 ? -33.561 -15.337 -15.086 1.00 42.41 86 VAL A O 1
ATOM 676 N N . PRO A 1 87 ? -35.642 -14.482 -14.981 1.00 37.91 87 PRO A N 1
ATOM 677 C CA . PRO A 1 87 ? -35.354 -13.359 -15.863 1.00 37.91 87 PRO A CA 1
ATOM 678 C C . PRO A 1 87 ? -34.274 -12.474 -15.238 1.00 37.91 87 PRO A C 1
ATOM 680 O O . PRO A 1 87 ? -34.377 -12.067 -14.085 1.00 37.91 87 PRO A O 1
ATOM 683 N N . HIS A 1 88 ? -33.230 -12.173 -16.004 1.00 50.06 88 HIS A N 1
ATOM 684 C CA . HIS A 1 88 ? -32.094 -11.353 -15.574 1.00 50.06 88 HIS A CA 1
ATOM 685 C C . HIS A 1 88 ? -32.419 -9.842 -15.508 1.00 50.06 88 HIS A C 1
ATOM 687 O O . HIS A 1 88 ? -31.497 -9.033 -15.449 1.00 50.06 88 HIS A O 1
ATOM 693 N N . SER A 1 89 ? -33.698 -9.451 -15.567 1.00 49.06 89 SER A N 1
ATOM 694 C CA . SER A 1 89 ? -34.122 -8.077 -15.868 1.00 49.06 89 SER A CA 1
ATOM 695 C C . SER A 1 89 ? -34.527 -7.205 -14.678 1.00 49.06 89 SER A C 1
ATOM 697 O O . SER A 1 89 ? -34.631 -6.006 -14.886 1.00 49.06 89 SER A O 1
ATOM 699 N N . ASP A 1 90 ? -34.688 -7.736 -13.458 1.00 48.34 90 ASP A N 1
ATOM 700 C CA . ASP A 1 90 ? -35.240 -6.949 -12.330 1.00 48.34 90 ASP A CA 1
ATOM 701 C C . ASP A 1 90 ? -34.406 -7.000 -11.038 1.00 48.34 90 ASP A C 1
ATOM 703 O O . ASP A 1 90 ? -34.917 -6.780 -9.942 1.00 48.34 90 ASP A O 1
ATOM 707 N N . MET A 1 91 ? -33.108 -7.298 -11.132 1.00 49.91 91 MET A N 1
ATOM 708 C CA . MET A 1 91 ? -32.219 -7.105 -9.985 1.00 49.91 91 MET A CA 1
ATOM 709 C C . MET A 1 91 ? -31.691 -5.676 -10.024 1.00 49.91 91 MET A C 1
ATOM 711 O O . MET A 1 91 ? -30.816 -5.363 -10.836 1.00 49.91 91 MET A O 1
ATOM 715 N N . ASP A 1 92 ? -32.211 -4.826 -9.133 1.00 48.91 92 ASP A N 1
ATOM 716 C CA . ASP A 1 92 ? -31.556 -3.567 -8.781 1.00 48.91 92 ASP A CA 1
ATOM 717 C C . ASP A 1 92 ? -30.052 -3.832 -8.585 1.00 48.91 92 ASP A C 1
ATOM 719 O O . ASP A 1 92 ? -29.681 -4.845 -7.971 1.00 48.91 92 ASP A O 1
ATOM 723 N N . PRO A 1 93 ? -29.161 -2.963 -9.098 1.00 55.72 93 PRO A N 1
ATOM 724 C CA . PRO A 1 93 ? -27.734 -3.131 -8.883 1.00 55.72 93 PRO A CA 1
ATOM 725 C C . PRO A 1 93 ? -27.470 -3.278 -7.378 1.00 55.72 93 PRO A C 1
ATOM 727 O O . PRO A 1 93 ? -28.085 -2.558 -6.580 1.00 55.72 93 PRO A O 1
ATOM 730 N N . PRO A 1 94 ? -26.586 -4.207 -6.960 1.00 68.06 94 PRO A N 1
ATOM 731 C CA . PRO A 1 94 ? -26.329 -4.438 -5.548 1.00 68.06 94 PRO A CA 1
ATOM 732 C C . PRO A 1 94 ? -25.962 -3.109 -4.895 1.00 68.06 94 PRO A C 1
ATOM 734 O O . PRO A 1 94 ? -25.047 -2.415 -5.351 1.00 68.06 94 PRO A O 1
ATOM 737 N N . ARG A 1 95 ? -26.722 -2.732 -3.859 1.00 72.12 95 ARG A N 1
ATOM 738 C CA . ARG A 1 95 ? -26.521 -1.459 -3.166 1.00 72.12 95 ARG A CA 1
ATOM 739 C C . ARG A 1 95 ? -25.057 -1.358 -2.728 1.00 72.12 95 ARG A C 1
ATOM 741 O O . ARG A 1 95 ? -24.514 -2.336 -2.205 1.00 72.12 95 ARG A O 1
ATOM 748 N N . PRO A 1 96 ? -24.398 -0.208 -2.946 1.00 82.56 96 PRO A N 1
ATOM 749 C CA . PRO A 1 96 ? -23.011 -0.048 -2.545 1.00 82.56 96 PRO A CA 1
ATOM 750 C C . PRO A 1 96 ? -22.909 -0.248 -1.034 1.00 82.56 96 PRO A C 1
ATOM 752 O O . PRO A 1 96 ? -23.659 0.364 -0.285 1.00 82.56 96 PRO A O 1
ATOM 755 N N . THR A 1 97 ? -21.981 -1.091 -0.581 1.00 91.75 97 THR A N 1
ATOM 756 C CA . THR A 1 97 ? -21.760 -1.337 0.856 1.00 91.75 97 THR A CA 1
ATOM 757 C C . THR A 1 97 ? -21.001 -0.199 1.537 1.00 91.75 97 THR A C 1
ATOM 759 O O . THR A 1 97 ? -21.118 -0.010 2.747 1.00 91.75 97 THR A O 1
ATOM 762 N N . LEU A 1 98 ? -20.244 0.573 0.752 1.00 96.88 98 LEU A N 1
ATOM 763 C CA . LEU A 1 98 ? -19.374 1.659 1.194 1.00 96.88 98 LEU A CA 1
ATOM 764 C C . LEU A 1 98 ? -19.433 2.842 0.230 1.00 96.88 98 LEU A C 1
ATOM 766 O O . LEU A 1 98 ? -19.506 2.636 -0.988 1.00 96.88 98 LEU A O 1
ATOM 770 N N . HIS A 1 99 ? -19.259 4.050 0.755 1.00 96.25 99 HIS A N 1
ATOM 771 C CA . HIS A 1 99 ? -19.107 5.282 -0.022 1.00 96.25 99 HIS A CA 1
ATOM 772 C C . HIS A 1 99 ? -17.966 6.152 0.525 1.00 96.25 99 HIS A C 1
ATOM 774 O O . HIS A 1 99 ? -17.534 5.975 1.660 1.00 96.25 99 HIS A O 1
ATOM 780 N N . VAL A 1 100 ? -17.442 7.062 -0.300 1.00 96.12 100 VAL A N 1
ATOM 781 C CA . VAL A 1 100 ? -16.408 8.028 0.107 1.00 96.12 100 VAL A CA 1
ATOM 782 C C . VAL A 1 100 ? -17.090 9.351 0.432 1.00 96.12 100 VAL A C 1
ATOM 784 O O . VAL A 1 100 ? -17.924 9.811 -0.346 1.00 96.12 100 VAL A O 1
ATOM 787 N N . GLY A 1 101 ? -16.732 9.959 1.559 1.00 94.88 101 GLY A N 1
ATOM 788 C CA . GLY A 1 101 ? -17.320 11.210 2.040 1.00 94.88 101 GLY A CA 1
ATOM 789 C C . GLY A 1 101 ? -16.287 12.138 2.675 1.00 94.88 101 GLY A C 1
ATOM 790 O O . GLY A 1 101 ? -15.106 11.799 2.770 1.00 94.88 101 GLY A O 1
ATOM 791 N N . GLY A 1 102 ? -16.724 13.324 3.099 1.00 94.50 102 GLY A N 1
ATOM 792 C CA . GLY A 1 102 ? -15.913 14.217 3.930 1.00 94.50 102 GLY A CA 1
ATOM 793 C C . GLY A 1 102 ? -15.889 13.723 5.376 1.00 94.50 102 GLY A C 1
ATOM 794 O O . GLY A 1 102 ? -16.943 13.471 5.952 1.00 94.50 102 GLY A O 1
ATOM 795 N N . ALA A 1 103 ? -14.700 13.587 5.954 1.00 89.06 103 ALA A N 1
ATOM 796 C CA . ALA A 1 103 ? -14.517 13.266 7.361 1.00 89.06 103 ALA A CA 1
ATOM 797 C C . ALA A 1 103 ? -14.509 14.547 8.209 1.00 89.06 103 ALA A C 1
ATOM 799 O O . ALA A 1 103 ? -14.060 15.608 7.769 1.00 89.06 103 ALA A O 1
ATOM 800 N N . SER A 1 104 ? -15.021 14.452 9.438 1.00 82.06 104 SER A N 1
ATOM 801 C CA . SER A 1 104 ? -15.017 15.569 10.393 1.00 82.06 104 SER A CA 1
ATOM 802 C C . SER A 1 104 ? -13.596 15.969 10.820 1.00 82.06 104 SER A C 1
ATOM 804 O O . SER A 1 104 ? -12.654 15.197 10.646 1.00 82.06 104 SER A O 1
ATOM 806 N N . ASN A 1 105 ? -13.468 17.147 11.447 1.00 68.75 105 ASN A N 1
ATOM 807 C CA . ASN A 1 105 ? -12.288 17.556 12.219 1.00 68.75 105 ASN A CA 1
ATOM 808 C C . ASN A 1 105 ? -10.962 17.407 11.464 1.00 68.75 105 ASN A C 1
ATOM 810 O O . ASN A 1 105 ? -10.143 16.615 11.890 1.00 68.75 105 ASN A O 1
ATOM 814 N N . ASP A 1 106 ? -10.765 18.123 10.351 1.00 80.75 106 ASP A N 1
ATOM 815 C CA . ASP A 1 106 ? -9.495 18.197 9.593 1.00 80.75 106 ASP A CA 1
ATOM 816 C C . ASP A 1 106 ? -8.926 16.885 8.990 1.00 80.75 106 ASP A C 1
ATOM 818 O O . ASP A 1 106 ? -7.934 16.922 8.257 1.00 80.75 106 ASP A O 1
ATOM 822 N N . ARG A 1 107 ? -9.618 15.747 9.149 1.00 88.81 107 ARG A N 1
ATOM 823 C CA . ARG A 1 107 ? -9.211 14.424 8.625 1.00 88.81 107 ARG A CA 1
ATOM 824 C C . ARG A 1 107 ? -9.329 14.279 7.104 1.00 88.81 107 ARG A C 1
ATOM 826 O O . ARG A 1 107 ? -8.824 13.324 6.520 1.00 88.81 107 ARG A O 1
ATOM 833 N N . GLY A 1 108 ? -9.962 15.238 6.433 1.00 92.62 108 GLY A N 1
ATOM 834 C CA . GLY A 1 108 ? -10.097 15.256 4.979 1.00 92.62 108 GLY A CA 1
ATOM 835 C C . GLY A 1 108 ? -11.237 14.368 4.488 1.00 92.62 108 GLY A C 1
ATOM 836 O O . GLY A 1 108 ? -12.396 14.656 4.759 1.00 92.62 108 GLY A O 1
ATOM 837 N N . ARG A 1 109 ? -10.931 13.331 3.704 1.00 95.00 109 ARG A N 1
ATOM 838 C CA . ARG A 1 109 ? -11.933 12.367 3.211 1.00 95.00 109 ARG A CA 1
ATOM 839 C C . ARG A 1 109 ? -11.873 11.088 4.033 1.00 95.00 109 ARG A C 1
ATOM 841 O O . ARG A 1 109 ? -10.822 10.778 4.581 1.00 95.00 109 ARG A O 1
ATOM 848 N N . GLY A 1 110 ? -12.986 10.368 4.078 1.00 96.38 110 GLY A N 1
ATOM 849 C CA . GLY A 1 110 ? -13.130 9.095 4.775 1.00 96.38 110 GLY A CA 1
ATOM 850 C C . GLY A 1 110 ? -13.909 8.075 3.946 1.00 96.38 110 GLY A C 1
ATOM 851 O O . GLY A 1 110 ? -14.589 8.422 2.972 1.00 96.38 110 GLY A O 1
ATOM 852 N N . LEU A 1 111 ? -13.817 6.812 4.347 1.00 97.69 111 LEU A N 1
ATOM 853 C CA . LEU A 1 111 ? -14.647 5.715 3.858 1.00 97.69 111 LEU A CA 1
ATOM 854 C C . LEU A 1 111 ? -15.793 5.507 4.848 1.00 97.69 111 LEU A C 1
ATOM 856 O O . LEU A 1 111 ? -15.543 5.441 6.041 1.00 97.69 111 LEU A O 1
ATOM 860 N N . PHE A 1 112 ? -17.030 5.393 4.377 1.00 98.06 112 PHE A N 1
ATOM 861 C CA . PHE A 1 112 ? -18.217 5.343 5.233 1.00 98.06 112 PHE A CA 1
ATOM 862 C C . PHE A 1 112 ? -19.098 4.145 4.901 1.00 98.06 112 PHE A C 1
ATOM 864 O O . PHE A 1 112 ? -19.258 3.767 3.732 1.00 98.06 112 PHE A O 1
ATOM 871 N N . ALA A 1 113 ? -19.697 3.567 5.937 1.00 98.12 113 ALA A N 1
ATOM 872 C CA . ALA A 1 113 ? -20.653 2.481 5.819 1.00 98.12 113 ALA A CA 1
ATOM 873 C C . ALA A 1 113 ? -21.958 2.972 5.183 1.00 98.12 113 ALA A C 1
ATOM 875 O O . ALA A 1 113 ? -22.535 3.972 5.601 1.00 98.12 113 ALA A O 1
ATOM 876 N N . ALA A 1 114 ? -22.457 2.263 4.172 1.00 97.00 114 ALA A N 1
ATOM 877 C CA . ALA A 1 114 ? -23.773 2.543 3.587 1.00 97.00 114 ALA A CA 1
ATOM 878 C C . ALA A 1 114 ? -24.903 1.712 4.227 1.00 97.00 114 ALA A C 1
ATOM 880 O O . ALA A 1 114 ? -26.073 1.894 3.899 1.00 97.00 114 ALA A O 1
ATOM 881 N N . GLN A 1 115 ? -24.550 0.781 5.113 1.00 96.19 115 GLN A N 1
ATOM 882 C CA . GLN A 1 115 ? -25.462 -0.122 5.808 1.00 96.19 115 GLN A CA 1
ATOM 883 C C . GLN A 1 115 ? -24.843 -0.581 7.134 1.00 96.19 115 GLN A C 1
ATOM 885 O O . GLN A 1 115 ? -23.660 -0.354 7.379 1.00 96.19 115 GLN A O 1
ATOM 890 N N . ASP A 1 116 ? -25.632 -1.269 7.954 1.00 97.62 116 ASP A N 1
ATOM 891 C CA . ASP A 1 116 ? -25.163 -1.856 9.206 1.00 97.62 116 ASP A CA 1
ATOM 892 C C . ASP A 1 116 ? -24.308 -3.115 8.969 1.00 97.62 116 ASP A C 1
ATOM 894 O O . ASP A 1 116 ? -24.629 -3.957 8.124 1.00 97.62 116 ASP A O 1
ATOM 898 N N . PHE A 1 117 ? -23.267 -3.291 9.786 1.00 97.88 117 PHE A N 1
ATOM 899 C CA . PHE A 1 117 ? -22.437 -4.493 9.836 1.00 97.88 117 PHE A CA 1
ATOM 900 C C . PHE A 1 117 ? -22.304 -5.021 11.263 1.00 97.88 117 PHE A C 1
ATOM 902 O O . PHE A 1 117 ? -22.155 -4.267 12.229 1.00 97.88 117 PHE A O 1
ATOM 909 N N . ARG A 1 118 ? -22.337 -6.348 11.394 1.00 97.69 118 ARG A N 1
ATOM 910 C CA . ARG A 1 118 ? -22.065 -7.052 12.654 1.00 97.69 118 ARG A CA 1
ATOM 911 C C . ARG A 1 118 ? -20.565 -7.346 12.788 1.00 97.69 118 ARG A C 1
ATOM 913 O O . ARG A 1 118 ? -19.907 -7.526 11.764 1.00 97.69 118 ARG A O 1
ATOM 920 N N . PRO A 1 119 ? -20.027 -7.486 14.014 1.00 97.38 119 PRO A N 1
ATOM 921 C CA . PRO A 1 119 ? -18.661 -7.970 14.209 1.00 97.38 119 PRO A CA 1
ATOM 922 C C . PRO A 1 119 ? -18.404 -9.276 13.441 1.00 97.38 119 PRO A C 1
ATOM 924 O O . PRO A 1 119 ? -19.239 -10.179 13.448 1.00 97.38 119 PRO A O 1
ATOM 927 N N . GLY A 1 120 ? -17.260 -9.363 12.766 1.00 96.94 120 GLY A N 1
ATOM 928 C CA . GLY A 1 120 ? -16.856 -10.490 11.924 1.00 96.94 120 GLY A CA 1
ATOM 929 C C . GLY A 1 120 ? -17.463 -10.502 10.517 1.00 96.94 120 GLY A C 1
ATOM 930 O O . GLY A 1 120 ? -17.051 -11.310 9.689 1.00 96.94 120 GLY A O 1
ATOM 931 N N . GLN A 1 121 ? -18.416 -9.618 10.204 1.00 97.69 121 GLN A N 1
ATOM 932 C CA . GLN A 1 121 ? -19.017 -9.555 8.874 1.00 97.69 121 GLN A CA 1
ATOM 933 C C . GLN A 1 121 ? -18.055 -8.920 7.862 1.00 97.69 121 GLN A C 1
ATOM 935 O O . GLN A 1 121 ? -17.480 -7.857 8.109 1.00 97.69 121 GLN A O 1
ATOM 940 N N . THR A 1 122 ? -17.925 -9.537 6.685 1.00 97.88 122 THR A N 1
ATOM 941 C CA . THR A 1 122 ? -17.227 -8.926 5.549 1.00 97.88 122 THR A CA 1
ATOM 942 C C . THR A 1 122 ? -17.982 -7.688 5.071 1.00 97.88 122 THR A C 1
ATOM 944 O O . THR A 1 122 ? -19.150 -7.763 4.687 1.00 97.88 122 THR A O 1
ATOM 947 N N . VAL A 1 123 ? -17.291 -6.552 5.075 1.00 97.75 123 VAL A N 1
ATOM 948 C CA . VAL A 1 123 ? -17.808 -5.249 4.647 1.00 97.75 123 VAL A CA 1
ATOM 949 C C . VAL A 1 123 ? -17.677 -5.096 3.132 1.00 97.75 123 VAL A C 1
ATOM 951 O O . VAL A 1 123 ? -18.636 -4.745 2.441 1.00 97.75 123 VAL A O 1
ATOM 954 N N . GLN A 1 124 ? -16.482 -5.365 2.601 1.00 97.56 124 GLN A N 1
ATOM 955 C CA . GLN A 1 124 ? -16.205 -5.336 1.167 1.00 97.56 124 GLN A CA 1
ATOM 956 C C . GLN A 1 124 ? -14.974 -6.193 0.831 1.00 97.56 124 GLN A C 1
ATOM 958 O O . GLN A 1 124 ? -13.999 -6.226 1.582 1.00 97.56 124 GLN A O 1
ATOM 963 N N . VAL A 1 125 ? -15.023 -6.865 -0.321 1.00 97.31 125 VAL A N 1
ATOM 964 C CA . VAL A 1 125 ? -13.875 -7.540 -0.940 1.00 97.31 125 VAL A CA 1
ATOM 965 C C . VAL A 1 125 ? -13.341 -6.658 -2.065 1.00 97.31 125 VAL A C 1
ATOM 967 O O . VAL A 1 125 ? -14.108 -6.199 -2.913 1.00 97.31 125 VAL A O 1
ATOM 970 N N . PHE A 1 126 ? -12.031 -6.432 -2.072 1.00 97.06 126 PHE A N 1
ATOM 971 C CA . PHE A 1 126 ? -11.318 -5.677 -3.095 1.00 97.06 126 PHE A CA 1
ATOM 972 C C . PHE A 1 126 ? -10.372 -6.623 -3.844 1.00 97.06 126 PHE A C 1
ATOM 974 O O . PHE A 1 126 ? -9.297 -6.975 -3.355 1.00 97.06 126 PHE A O 1
ATOM 981 N N . ASP A 1 127 ? -10.792 -7.066 -5.029 1.00 95.19 127 ASP A N 1
ATOM 982 C CA . ASP A 1 127 ? -10.103 -8.078 -5.845 1.00 95.19 127 ASP A CA 1
ATOM 983 C C . ASP A 1 127 ? -9.417 -7.516 -7.102 1.00 95.19 127 ASP A C 1
ATOM 985 O O . ASP A 1 127 ? -8.713 -8.238 -7.810 1.00 95.19 127 ASP A O 1
ATOM 989 N N . ARG A 1 128 ? -9.590 -6.217 -7.366 1.00 93.56 128 ARG A N 1
ATOM 990 C CA . ARG A 1 128 ? -9.072 -5.508 -8.543 1.00 93.56 128 ARG A CA 1
ATOM 991 C C . ARG A 1 128 ? -8.255 -4.273 -8.149 1.00 93.56 128 ARG A C 1
ATOM 993 O O . ARG A 1 128 ? -8.642 -3.165 -8.506 1.00 93.56 128 ARG A O 1
ATOM 1000 N N . PRO A 1 129 ? -7.135 -4.445 -7.424 1.00 95.44 129 PRO A N 1
ATOM 1001 C CA . PRO A 1 129 ? -6.302 -3.315 -7.033 1.00 95.44 129 PRO A CA 1
ATOM 1002 C C . PRO A 1 129 ? -5.662 -2.622 -8.237 1.00 95.44 129 PRO A C 1
ATOM 1004 O O . PRO A 1 129 ? -5.303 -3.267 -9.228 1.00 95.44 129 PRO A O 1
ATOM 1007 N N . LEU A 1 130 ? -5.396 -1.322 -8.101 1.00 95.00 130 LEU A N 1
ATOM 1008 C CA . LEU A 1 130 ? -4.578 -0.567 -9.055 1.00 95.00 130 LEU A CA 1
ATOM 1009 C C . LEU A 1 130 ? -3.131 -1.070 -9.098 1.00 95.00 130 LEU A C 1
ATOM 1011 O O . LEU A 1 130 ? -2.522 -1.194 -10.172 1.00 95.00 130 LEU A O 1
ATOM 1015 N N . LEU A 1 131 ? -2.572 -1.347 -7.919 1.00 96.62 131 LEU A N 1
ATOM 1016 C CA . LEU A 1 131 ? -1.241 -1.917 -7.752 1.00 96.62 131 LEU A CA 1
ATOM 1017 C C . LEU A 1 131 ? -1.305 -3.069 -6.769 1.00 96.62 131 LEU A C 1
ATOM 1019 O O . LEU A 1 131 ? -1.874 -2.955 -5.690 1.00 96.62 131 LEU A O 1
ATOM 1023 N N . ALA A 1 132 ? -0.669 -4.169 -7.135 1.00 96.00 132 ALA A N 1
ATOM 1024 C CA . ALA A 1 132 ? -0.406 -5.253 -6.216 1.00 96.00 132 ALA A CA 1
ATOM 1025 C C . ALA A 1 132 ? 0.830 -5.992 -6.711 1.00 96.00 132 ALA A C 1
ATOM 1027 O O . ALA A 1 132 ? 0.800 -6.583 -7.790 1.00 96.00 132 ALA A O 1
ATOM 1028 N N . LEU A 1 133 ? 1.930 -5.922 -5.976 1.00 95.44 133 LEU A N 1
ATOM 1029 C CA . LEU A 1 133 ? 3.208 -6.488 -6.397 1.00 95.44 133 LEU A CA 1
ATOM 1030 C C . LEU A 1 133 ? 4.013 -6.938 -5.181 1.00 95.44 133 LEU A C 1
ATOM 1032 O O . LEU A 1 133 ? 3.902 -6.313 -4.126 1.00 95.44 133 LEU A O 1
ATOM 1036 N N . PRO A 1 134 ? 4.818 -8.002 -5.320 1.00 95.31 134 PRO A N 1
ATOM 1037 C CA . PRO A 1 134 ? 5.607 -8.494 -4.213 1.00 95.31 134 PRO A CA 1
ATOM 1038 C C . PRO A 1 134 ? 6.766 -7.552 -3.898 1.00 95.31 134 PRO A C 1
ATOM 1040 O O . PRO A 1 134 ? 7.236 -6.814 -4.773 1.00 95.31 134 PRO A O 1
ATOM 1043 N N . VAL A 1 135 ? 7.268 -7.622 -2.667 1.00 93.44 135 VAL A N 1
ATOM 1044 C CA . VAL A 1 135 ? 8.495 -6.911 -2.311 1.00 93.44 135 VAL A CA 1
ATOM 1045 C C . VAL A 1 135 ? 9.687 -7.518 -3.045 1.00 93.44 135 VAL A C 1
ATOM 1047 O O . VAL A 1 135 ? 9.788 -8.732 -3.241 1.00 93.44 135 VAL A O 1
ATOM 1050 N N . THR A 1 136 ? 10.621 -6.664 -3.454 1.00 92.00 136 THR A N 1
ATOM 1051 C CA . THR A 1 136 ? 11.781 -7.054 -4.266 1.00 92.00 136 THR A CA 1
ATOM 1052 C C . THR A 1 136 ? 12.594 -8.234 -3.706 1.00 92.00 136 THR A C 1
ATOM 1054 O O . THR A 1 136 ? 12.950 -9.120 -4.496 1.00 92.00 136 THR A O 1
ATOM 1057 N N . PRO A 1 137 ? 12.868 -8.322 -2.385 1.00 90.50 137 PRO A N 1
ATOM 1058 C CA . PRO A 1 137 ? 13.613 -9.447 -1.818 1.00 90.50 137 PRO A CA 1
ATOM 1059 C C . PRO A 1 137 ? 12.904 -10.802 -1.949 1.00 90.50 137 PRO A C 1
ATOM 1061 O O . PRO A 1 137 ? 13.563 -11.836 -1.907 1.00 90.50 137 PRO A O 1
ATOM 1064 N N . LEU A 1 138 ? 11.581 -10.821 -2.140 1.00 91.50 138 LEU A N 1
ATOM 1065 C CA . LEU A 1 138 ? 10.783 -12.049 -2.171 1.00 91.50 138 LEU A CA 1
ATOM 1066 C C . LEU A 1 138 ? 10.353 -12.493 -3.570 1.00 91.50 138 LEU A C 1
ATOM 1068 O O . LEU A 1 138 ? 9.609 -13.463 -3.697 1.00 91.50 138 LEU A O 1
ATOM 1072 N N . LEU A 1 139 ? 10.841 -11.848 -4.632 1.00 90.81 139 LEU A N 1
ATOM 1073 C CA . LEU A 1 139 ? 10.437 -12.155 -6.010 1.00 90.81 139 LEU A CA 1
ATOM 1074 C C . LEU A 1 139 ? 10.604 -13.631 -6.407 1.00 90.81 139 LEU A C 1
ATOM 1076 O O . LEU A 1 139 ? 9.823 -14.135 -7.203 1.00 90.81 139 LEU A O 1
ATOM 1080 N N . GLU A 1 140 ? 11.582 -14.340 -5.846 1.00 91.12 140 GLU A N 1
ATOM 1081 C CA . GLU A 1 140 ? 11.808 -15.768 -6.132 1.00 91.12 140 GLU A CA 1
ATOM 1082 C C . GLU A 1 140 ? 10.937 -16.714 -5.306 1.00 91.12 140 GLU A C 1
ATOM 1084 O O . GLU A 1 140 ? 10.899 -17.913 -5.569 1.00 91.12 140 GLU A O 1
ATOM 1089 N N . ARG A 1 141 ? 10.251 -16.189 -4.291 1.00 92.44 141 ARG A N 1
ATOM 1090 C CA . ARG A 1 141 ? 9.437 -16.960 -3.347 1.00 92.44 141 ARG A CA 1
ATOM 1091 C C . ARG A 1 141 ? 7.961 -16.607 -3.429 1.00 92.44 141 ARG A C 1
ATOM 1093 O O . ARG A 1 141 ? 7.148 -17.370 -2.930 1.00 92.44 141 ARG A O 1
ATOM 1100 N N . VAL A 1 142 ? 7.609 -15.494 -4.066 1.00 94.12 142 VAL A N 1
ATOM 1101 C CA . VAL A 1 142 ? 6.240 -14.983 -4.165 1.00 94.12 142 VAL A CA 1
ATOM 1102 C C . VAL A 1 142 ? 5.893 -14.711 -5.624 1.00 94.12 142 VAL A C 1
ATOM 1104 O O . VAL A 1 142 ? 6.629 -14.048 -6.358 1.00 94.12 142 VAL A O 1
ATOM 1107 N N . CYS A 1 143 ? 4.748 -15.226 -6.069 1.00 95.94 143 CYS A N 1
ATOM 1108 C CA . CYS A 1 143 ? 4.268 -14.997 -7.428 1.00 95.94 143 CYS A CA 1
ATOM 1109 C C . CYS A 1 143 ? 3.966 -13.507 -7.656 1.00 95.94 143 CYS A C 1
ATOM 1111 O O . CYS A 1 143 ? 3.126 -12.924 -6.982 1.00 95.94 143 CYS A O 1
ATOM 1113 N N . SER A 1 144 ? 4.556 -12.904 -8.689 1.00 95.94 144 SER A N 1
ATOM 1114 C CA . SER A 1 144 ? 4.339 -11.507 -9.099 1.00 95.94 144 SER A CA 1
ATOM 1115 C C . SER A 1 144 ? 2.902 -11.201 -9.547 1.00 95.94 144 SER A C 1
ATOM 1117 O O . SER A 1 144 ? 2.553 -10.037 -9.749 1.00 95.94 144 SER A O 1
ATOM 1119 N N . HIS A 1 145 ? 2.065 -12.227 -9.737 1.00 96.44 145 HIS A N 1
ATOM 1120 C CA . HIS A 1 145 ? 0.638 -12.068 -9.996 1.00 96.44 145 HIS A CA 1
ATOM 1121 C C . HIS A 1 145 ? -0.205 -12.368 -8.751 1.00 96.44 145 HIS A C 1
ATOM 1123 O O . HIS A 1 145 ? -0.685 -11.458 -8.096 1.00 96.44 145 HIS A O 1
ATOM 1129 N N . CYS A 1 146 ? -0.404 -13.633 -8.393 1.00 95.06 146 CYS A N 1
ATOM 1130 C CA . CYS A 1 146 ? -1.349 -13.969 -7.326 1.00 95.06 146 CYS A CA 1
ATOM 1131 C C . CYS A 1 146 ? -0.865 -13.601 -5.914 1.00 95.06 146 CYS A C 1
ATOM 1133 O O . CYS A 1 146 ? -1.652 -13.724 -4.979 1.00 95.06 146 CYS A O 1
ATOM 1135 N N . LEU A 1 147 ? 0.398 -13.176 -5.768 1.00 94.75 147 LEU A N 1
ATOM 1136 C CA . LEU A 1 147 ? 1.068 -12.866 -4.501 1.00 94.75 147 LEU A CA 1
ATOM 1137 C C . LEU A 1 147 ? 1.112 -14.027 -3.510 1.00 94.75 147 LEU A C 1
ATOM 1139 O O . LEU A 1 147 ? 1.413 -13.829 -2.348 1.00 94.75 147 LEU A O 1
ATOM 1143 N N . ARG A 1 148 ? 0.854 -15.255 -3.967 1.00 92.69 148 ARG A N 1
ATOM 1144 C CA . ARG A 1 148 ? 0.985 -16.437 -3.118 1.00 92.69 148 ARG A CA 1
ATOM 1145 C C . ARG A 1 148 ? 2.443 -16.895 -3.051 1.00 92.69 148 ARG A C 1
ATOM 1147 O O . ARG A 1 148 ? 3.136 -16.840 -4.083 1.00 92.69 148 ARG A O 1
ATOM 1154 N N . PRO A 1 149 ? 2.885 -17.398 -1.890 1.00 92.06 149 PRO A N 1
ATOM 1155 C CA . PRO A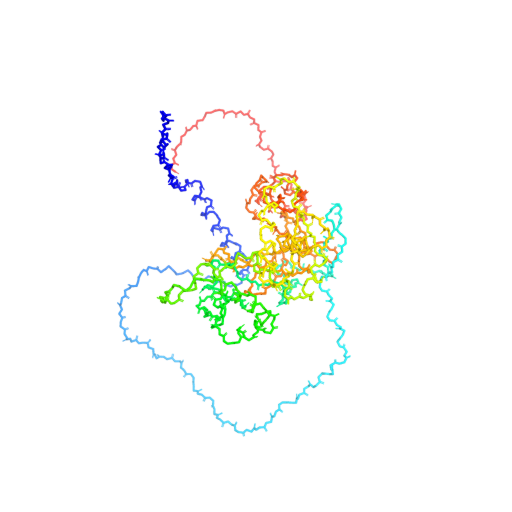 1 149 ? 4.201 -17.988 -1.737 1.00 92.06 149 PRO A CA 1
ATOM 1156 C C . PRO A 1 149 ? 4.328 -19.305 -2.513 1.00 92.06 149 PRO A C 1
ATOM 1158 O O . PRO A 1 149 ? 3.352 -20.020 -2.746 1.00 92.06 149 PRO A O 1
ATOM 1161 N N . GLY A 1 150 ? 5.545 -19.640 -2.933 1.00 91.81 150 GLY A N 1
ATOM 1162 C CA . GLY A 1 150 ? 5.839 -20.859 -3.679 1.00 91.81 150 GLY A CA 1
ATOM 1163 C C . GLY A 1 150 ? 7.230 -20.856 -4.307 1.00 91.81 150 GLY A C 1
ATOM 1164 O O . GLY A 1 150 ? 8.164 -20.247 -3.793 1.00 91.81 150 GLY A O 1
ATOM 1165 N N . LYS A 1 151 ? 7.364 -21.554 -5.440 1.00 93.50 151 LYS A N 1
ATOM 1166 C CA . LYS A 1 151 ? 8.588 -21.603 -6.261 1.00 93.50 151 LYS A CA 1
ATOM 1167 C C . LYS A 1 151 ? 8.306 -21.059 -7.668 1.00 93.50 151 LYS A C 1
ATOM 1169 O O . LYS A 1 151 ? 8.276 -21.834 -8.628 1.00 93.50 151 LYS A O 1
ATOM 1174 N N . PRO A 1 152 ? 7.970 -19.765 -7.797 1.00 96.06 152 PRO A N 1
ATOM 1175 C CA . PRO A 1 152 ? 7.638 -19.173 -9.080 1.00 96.06 152 PRO A CA 1
ATOM 1176 C C . PRO A 1 152 ? 8.851 -19.138 -10.022 1.00 96.06 152 PRO A C 1
ATOM 1178 O O . PRO A 1 152 ? 9.998 -19.019 -9.600 1.00 96.06 152 PRO A O 1
ATOM 1181 N N . ARG A 1 153 ? 8.593 -19.217 -11.327 1.00 95.38 153 ARG A N 1
ATOM 1182 C CA . ARG A 1 153 ? 9.612 -19.161 -12.379 1.00 95.38 153 ARG A CA 1
ATOM 1183 C C . ARG A 1 153 ? 9.697 -17.765 -12.973 1.00 95.38 153 ARG A C 1
ATOM 1185 O O . ARG A 1 153 ? 8.672 -17.139 -13.242 1.00 95.38 153 ARG A O 1
ATOM 1192 N N . GLY A 1 154 ? 10.920 -17.294 -13.197 1.00 94.06 154 GLY A N 1
ATOM 1193 C CA . GLY A 1 154 ? 11.176 -15.995 -13.807 1.00 94.06 154 GLY A CA 1
ATOM 1194 C C . GLY A 1 154 ? 10.682 -15.921 -15.253 1.00 94.06 154 GLY A C 1
ATOM 1195 O O . GLY A 1 154 ? 10.826 -16.863 -16.031 1.00 94.06 154 GLY A O 1
ATOM 1196 N N . CYS A 1 155 ? 10.138 -14.770 -15.638 1.00 94.56 155 CYS A N 1
ATOM 1197 C CA . CYS A 1 155 ? 9.829 -14.440 -17.021 1.00 94.56 155 CYS A CA 1
ATOM 1198 C C . CYS A 1 155 ? 11.101 -14.554 -17.867 1.00 94.56 155 CYS A C 1
ATOM 1200 O O . CYS A 1 155 ? 12.089 -13.867 -17.603 1.00 94.56 155 CYS A O 1
ATOM 1202 N N . SER A 1 156 ? 11.067 -15.369 -18.921 1.00 91.38 156 SER A N 1
ATOM 1203 C CA . SER A 1 156 ? 12.231 -15.636 -19.779 1.00 91.38 156 SER A CA 1
ATOM 1204 C C . SER A 1 156 ? 12.801 -14.384 -20.454 1.00 91.38 156 SER A C 1
ATOM 1206 O O . SER A 1 156 ? 13.987 -14.344 -20.778 1.00 91.38 156 SER A O 1
ATOM 1208 N N . ARG A 1 157 ? 11.969 -13.349 -20.638 1.00 90.69 157 ARG A N 1
ATOM 1209 C CA . ARG A 1 157 ? 12.331 -12.094 -21.308 1.00 90.69 157 ARG A CA 1
ATOM 1210 C C . ARG A 1 157 ? 13.043 -11.102 -20.390 1.00 90.69 157 ARG A C 1
ATOM 1212 O O . ARG A 1 157 ? 14.121 -10.639 -20.738 1.00 90.69 157 ARG A O 1
ATOM 1219 N N . CYS A 1 158 ? 12.437 -10.734 -19.259 1.00 90.44 158 CYS A N 1
ATOM 1220 C CA . CYS A 1 158 ? 13.004 -9.713 -18.366 1.00 90.44 158 CYS A CA 1
ATOM 1221 C C . CYS A 1 158 ? 13.750 -10.290 -17.158 1.00 90.44 158 CYS A C 1
ATOM 1223 O O . CYS A 1 158 ? 14.546 -9.580 -16.556 1.00 90.44 158 CYS A O 1
ATOM 1225 N N . ARG A 1 159 ? 13.472 -11.544 -16.770 1.00 88.75 159 ARG A N 1
ATOM 1226 C CA . ARG A 1 159 ? 14.000 -12.205 -15.561 1.00 88.75 159 ARG A CA 1
ATOM 1227 C C . ARG A 1 159 ? 13.773 -11.434 -14.245 1.00 88.75 159 ARG A C 1
ATOM 1229 O O . ARG A 1 159 ? 14.453 -11.691 -13.262 1.00 88.75 159 ARG A O 1
ATOM 1236 N N . ALA A 1 160 ? 12.814 -10.505 -14.225 1.00 89.44 160 ALA A N 1
ATOM 1237 C CA . ALA A 1 160 ? 12.517 -9.622 -13.089 1.00 89.44 160 ALA A CA 1
ATOM 1238 C C . ALA A 1 160 ? 11.084 -9.789 -12.534 1.00 89.44 160 ALA A C 1
ATOM 1240 O O . ALA A 1 160 ? 10.738 -9.234 -11.492 1.00 89.44 160 ALA A O 1
ATOM 1241 N N . ALA A 1 161 ? 10.232 -10.557 -13.215 1.00 94.00 161 ALA A N 1
ATOM 1242 C CA . ALA A 1 161 ? 8.904 -10.950 -12.744 1.00 94.00 161 ALA A CA 1
ATOM 1243 C C . ALA A 1 161 ? 8.826 -12.475 -12.692 1.00 94.00 161 ALA A C 1
ATOM 1245 O O . ALA A 1 161 ? 9.380 -13.125 -13.574 1.00 94.00 161 ALA A O 1
ATOM 1246 N N . PHE A 1 162 ? 8.157 -13.032 -11.688 1.00 96.25 162 PHE A N 1
ATOM 1247 C CA . PHE A 1 162 ? 8.160 -14.465 -11.399 1.00 96.25 162 PHE A CA 1
ATOM 1248 C C . PHE A 1 162 ? 6.728 -14.977 -11.231 1.00 96.25 162 PHE A C 1
ATOM 1250 O O . PHE A 1 162 ? 5.923 -14.325 -10.571 1.00 96.25 162 PHE A O 1
ATOM 1257 N N . TYR A 1 163 ? 6.391 -16.135 -11.801 1.00 97.81 163 TYR A N 1
ATOM 1258 C CA . TYR A 1 163 ? 5.022 -16.669 -11.802 1.00 97.81 163 TYR A CA 1
ATOM 1259 C C . TYR A 1 163 ? 4.974 -18.142 -11.401 1.00 97.81 163 TYR A C 1
ATOM 1261 O O . TYR A 1 163 ? 5.854 -18.915 -11.775 1.00 97.81 163 TYR A O 1
ATOM 1269 N N . CYS A 1 164 ? 3.945 -18.548 -10.653 1.00 97.25 164 CYS A N 1
ATOM 1270 C CA . CYS A 1 164 ? 3.748 -19.958 -10.296 1.00 97.25 164 CYS A CA 1
ATOM 1271 C C . CYS A 1 164 ? 3.461 -20.830 -11.531 1.00 97.25 164 CYS A C 1
ATOM 1273 O O . CYS A 1 164 ? 3.980 -21.941 -11.646 1.00 97.25 164 CYS A O 1
ATOM 1275 N N . ASP A 1 165 ? 2.696 -20.301 -12.485 1.00 97.38 165 ASP A N 1
ATOM 1276 C CA . ASP A 1 165 ? 2.228 -21.006 -13.675 1.00 97.38 165 ASP A CA 1
ATOM 1277 C C . ASP A 1 165 ? 1.931 -20.044 -14.842 1.00 97.38 165 ASP A C 1
ATOM 1279 O O . ASP A 1 165 ? 2.055 -18.819 -14.723 1.00 97.38 165 ASP A O 1
ATOM 1283 N N . ALA A 1 166 ? 1.559 -20.632 -15.983 1.00 97.69 166 ALA A N 1
ATOM 1284 C CA . ALA A 1 166 ? 1.203 -19.909 -17.199 1.00 97.69 166 ALA A CA 1
ATOM 1285 C C . ALA A 1 166 ? -0.025 -19.007 -17.001 1.00 97.69 166 ALA A C 1
ATOM 1287 O O . ALA A 1 166 ? -0.013 -17.876 -17.476 1.00 97.69 166 ALA A O 1
ATOM 1288 N N . ALA A 1 167 ? -1.028 -19.441 -16.231 1.00 98.06 167 ALA A N 1
ATOM 1289 C CA . ALA A 1 167 ? -2.234 -18.651 -15.986 1.00 98.06 167 ALA A CA 1
ATOM 1290 C C . ALA A 1 167 ? -1.910 -17.333 -15.260 1.00 98.06 167 ALA A C 1
ATOM 1292 O O . ALA A 1 167 ? -2.357 -16.261 -15.668 1.00 98.06 167 ALA A O 1
ATOM 1293 N N . CYS A 1 168 ? -1.065 -17.377 -14.226 1.00 98.12 168 CYS A N 1
ATOM 1294 C CA . CYS A 1 168 ? -0.583 -16.174 -13.548 1.00 98.12 168 CYS A CA 1
ATOM 1295 C C . CYS A 1 168 ? 0.274 -15.286 -14.456 1.00 98.12 168 CYS A C 1
ATOM 1297 O O . CYS A 1 168 ? 0.191 -14.057 -14.365 1.00 98.12 168 CYS A O 1
ATOM 1299 N N . GLN A 1 169 ? 1.100 -15.881 -15.320 1.00 98.12 169 GLN A N 1
ATOM 1300 C CA . GLN A 1 169 ? 1.910 -15.128 -16.274 1.00 98.12 169 GLN A CA 1
ATOM 1301 C C . GLN A 1 169 ? 1.037 -14.411 -17.313 1.00 98.12 169 GLN A C 1
ATOM 1303 O O . GLN A 1 169 ? 1.258 -13.229 -17.565 1.00 98.12 169 GLN A O 1
ATOM 1308 N N . GLU A 1 170 ? 0.035 -15.086 -17.874 1.00 98.00 170 GLU A N 1
ATOM 1309 C CA . GLU A 1 170 ? -0.920 -14.537 -18.844 1.00 98.00 170 GLU A CA 1
ATOM 1310 C C . GLU A 1 170 ? -1.777 -13.429 -18.226 1.00 98.00 170 GLU A C 1
ATOM 1312 O O . GLU A 1 170 ? -1.864 -12.327 -18.773 1.00 98.00 170 GLU A O 1
ATOM 1317 N N . ALA A 1 171 ? -2.330 -13.665 -17.034 1.00 97.00 171 ALA A N 1
ATOM 1318 C CA . ALA A 1 171 ? -3.109 -12.663 -16.317 1.00 97.00 171 ALA A CA 1
ATOM 1319 C C . ALA A 1 171 ? -2.260 -11.427 -15.966 1.00 97.00 171 ALA A C 1
ATOM 1321 O O . ALA A 1 171 ? -2.712 -10.288 -16.096 1.00 97.00 171 ALA A O 1
ATOM 1322 N N . ALA A 1 172 ? -0.996 -11.616 -15.562 1.00 97.06 172 ALA A N 1
ATOM 1323 C CA . ALA A 1 172 ? -0.076 -10.500 -15.357 1.00 97.06 172 ALA A CA 1
ATOM 1324 C C . ALA A 1 172 ? 0.262 -9.784 -16.662 1.00 97.06 172 ALA A C 1
ATOM 1326 O O . ALA A 1 172 ? 0.346 -8.556 -16.657 1.00 97.06 172 ALA A O 1
ATOM 1327 N N . TRP A 1 173 ? 0.457 -10.528 -17.754 1.00 97.38 173 TRP A N 1
ATOM 1328 C CA . TRP A 1 173 ? 0.758 -9.986 -19.075 1.00 97.38 173 TRP A CA 1
ATOM 1329 C C . TRP A 1 173 ? -0.328 -9.014 -19.528 1.00 97.38 173 TRP A C 1
ATOM 1331 O O . TRP A 1 173 ? -0.000 -7.880 -19.883 1.00 97.38 173 TRP A O 1
ATOM 1341 N N . ALA A 1 174 ? -1.593 -9.428 -19.420 1.00 95.88 174 ALA A N 1
ATOM 1342 C CA . ALA A 1 174 ? -2.754 -8.605 -19.740 1.00 95.88 174 ALA A CA 1
ATOM 1343 C C . ALA A 1 174 ? -2.874 -7.373 -18.825 1.00 95.88 174 ALA A C 1
ATOM 1345 O O . ALA A 1 174 ? -3.109 -6.268 -19.306 1.00 95.88 174 ALA A O 1
ATOM 1346 N N . ALA A 1 175 ? -2.668 -7.537 -17.514 1.00 93.94 175 ALA A N 1
ATOM 1347 C CA . ALA A 1 175 ? -2.856 -6.449 -16.553 1.00 93.94 175 ALA A CA 1
ATOM 1348 C C . ALA A 1 175 ? -1.787 -5.341 -16.660 1.00 93.94 175 ALA A C 1
ATOM 1350 O O . ALA A 1 175 ? -2.100 -4.147 -16.685 1.00 93.94 175 ALA A O 1
ATOM 1351 N N . VAL A 1 176 ? -0.503 -5.714 -16.692 1.00 95.12 176 VAL A N 1
ATOM 1352 C CA . VAL A 1 176 ? 0.605 -4.740 -16.640 1.00 95.12 176 VAL A CA 1
ATOM 1353 C C . VAL A 1 176 ? 1.908 -5.258 -17.233 1.00 95.12 176 VAL A C 1
ATOM 1355 O O . VAL A 1 176 ? 2.647 -4.491 -17.849 1.00 95.12 176 VAL A O 1
ATOM 1358 N N . HIS A 1 177 ? 2.199 -6.551 -17.091 1.00 96.06 177 HIS A N 1
ATOM 1359 C CA . HIS A 1 177 ? 3.514 -7.085 -17.400 1.00 96.06 177 HIS A CA 1
ATOM 1360 C C . HIS A 1 177 ? 3.861 -6.985 -18.886 1.00 96.06 177 HIS A C 1
ATOM 1362 O O . HIS A 1 177 ? 5.021 -6.757 -19.197 1.00 96.06 177 HIS A O 1
ATOM 1368 N N . GLY A 1 178 ? 2.901 -7.050 -19.814 1.00 94.62 178 GLY A N 1
ATOM 1369 C CA . GLY A 1 178 ? 3.201 -6.840 -21.236 1.00 94.62 178 GLY A CA 1
ATOM 1370 C C . GLY A 1 178 ? 3.851 -5.476 -21.511 1.00 94.62 178 GLY A C 1
ATOM 1371 O O . GLY A 1 178 ? 4.799 -5.381 -22.293 1.00 94.62 178 GLY A O 1
ATOM 1372 N N . ARG A 1 179 ? 3.401 -4.438 -20.793 1.00 92.94 179 ARG A N 1
ATOM 1373 C CA . ARG A 1 179 ? 3.929 -3.065 -20.860 1.00 92.94 179 ARG A CA 1
ATOM 1374 C C . ARG A 1 179 ? 5.204 -2.909 -20.016 1.00 92.94 179 ARG A C 1
ATOM 1376 O O . ARG A 1 179 ? 6.213 -2.403 -20.502 1.00 92.94 179 ARG A O 1
ATOM 1383 N N . GLU A 1 180 ? 5.194 -3.428 -18.788 1.00 93.62 180 GLU A N 1
ATOM 1384 C CA . GLU A 1 180 ? 6.316 -3.374 -17.832 1.00 93.62 180 GLU A CA 1
ATOM 1385 C C . GLU A 1 180 ? 7.537 -4.202 -18.288 1.00 93.62 180 GLU A C 1
ATOM 1387 O O . GLU A 1 180 ? 8.678 -3.817 -18.052 1.00 93.62 180 GLU A O 1
ATOM 1392 N N . CYS A 1 181 ? 7.340 -5.328 -18.979 1.00 93.62 181 CYS A N 1
ATOM 1393 C CA . CYS A 1 181 ? 8.416 -6.237 -19.385 1.00 93.62 181 CYS A CA 1
ATOM 1394 C C . CYS A 1 181 ? 9.441 -5.532 -20.282 1.00 93.62 181 CYS A C 1
ATOM 1396 O O . CYS A 1 181 ? 10.644 -5.734 -20.118 1.00 93.62 181 CYS A O 1
ATOM 1398 N N . LYS A 1 182 ? 8.981 -4.662 -21.194 1.00 88.06 182 LYS A N 1
ATOM 1399 C CA . LYS A 1 182 ? 9.863 -3.852 -22.047 1.00 88.06 182 LYS A CA 1
ATOM 1400 C C . LYS A 1 182 ? 10.687 -2.864 -21.219 1.00 88.06 182 LYS A C 1
ATOM 1402 O O . LYS A 1 182 ? 11.884 -2.749 -21.462 1.00 88.06 182 LYS A O 1
ATOM 1407 N N . ALA A 1 183 ? 10.068 -2.205 -20.238 1.00 86.88 183 ALA A N 1
ATOM 1408 C CA . ALA A 1 183 ? 10.747 -1.291 -19.320 1.00 86.88 183 ALA A CA 1
ATOM 1409 C C . ALA A 1 183 ? 11.838 -2.015 -18.514 1.00 86.88 183 ALA A C 1
ATOM 1411 O O . ALA A 1 183 ? 12.988 -1.590 -18.502 1.00 86.88 183 ALA A O 1
ATOM 1412 N N . LEU A 1 184 ? 11.512 -3.174 -17.935 1.00 88.00 184 LEU A N 1
ATOM 1413 C CA . LEU A 1 184 ? 12.452 -3.975 -17.142 1.00 88.00 184 LEU A CA 1
ATOM 1414 C C . LEU A 1 184 ? 13.595 -4.576 -17.973 1.00 88.00 184 LEU A C 1
ATOM 1416 O O . LEU A 1 184 ? 14.675 -4.816 -17.446 1.00 88.00 184 LEU A O 1
ATOM 1420 N N . ARG A 1 185 ? 13.384 -4.807 -19.275 1.00 84.38 185 ARG A N 1
ATOM 1421 C CA . ARG A 1 185 ? 14.442 -5.267 -20.187 1.00 84.38 185 ARG A CA 1
ATOM 1422 C C . ARG A 1 185 ? 15.500 -4.205 -20.482 1.00 84.38 185 ARG A C 1
ATOM 1424 O O . ARG A 1 185 ? 16.624 -4.585 -20.786 1.00 84.38 185 ARG A O 1
ATOM 1431 N N . ARG A 1 186 ? 15.167 -2.910 -20.435 1.00 69.44 186 ARG A N 1
ATOM 1432 C CA . ARG A 1 186 ? 16.109 -1.828 -20.786 1.00 69.44 186 ARG A CA 1
ATOM 1433 C C . ARG A 1 186 ? 17.358 -1.860 -19.903 1.00 69.44 186 ARG A C 1
ATOM 1435 O O . ARG A 1 186 ? 18.456 -1.852 -20.435 1.00 69.44 186 ARG A O 1
ATOM 1442 N N . ALA A 1 187 ? 17.190 -2.081 -18.601 1.00 58.91 187 ALA A N 1
ATOM 1443 C CA . ALA A 1 187 ? 18.299 -2.219 -17.652 1.00 58.91 187 ALA A CA 1
ATOM 1444 C C . ALA A 1 187 ? 19.146 -3.495 -17.812 1.00 58.91 187 ALA A C 1
ATOM 1446 O O . ALA A 1 187 ? 20.146 -3.669 -17.125 1.00 58.91 187 ALA A O 1
ATOM 1447 N N . VAL A 1 188 ? 18.751 -4.421 -18.692 1.00 53.91 188 VAL A N 1
ATOM 1448 C CA . VAL A 1 188 ? 19.548 -5.618 -19.006 1.00 53.91 188 VAL A CA 1
ATOM 1449 C C . VAL A 1 188 ? 20.588 -5.321 -20.095 1.00 53.91 188 VAL A C 1
ATOM 1451 O O . VAL A 1 188 ? 21.527 -6.096 -20.247 1.00 53.91 188 VAL A O 1
ATOM 1454 N N . HIS A 1 189 ? 20.445 -4.219 -20.842 1.00 50.28 189 HIS A N 1
ATOM 1455 C CA . HIS A 1 189 ? 21.286 -3.901 -22.001 1.00 50.28 189 HIS A CA 1
ATOM 1456 C C . HIS A 1 189 ? 22.428 -2.907 -21.722 1.00 50.28 189 HIS A C 1
ATOM 1458 O O . HIS A 1 189 ? 23.188 -2.614 -22.644 1.00 50.28 189 HIS A O 1
ATOM 1464 N N . ASP A 1 190 ? 22.617 -2.455 -20.478 1.00 47.12 190 ASP A N 1
ATOM 1465 C CA . ASP A 1 190 ? 23.726 -1.567 -20.110 1.00 47.12 190 ASP A CA 1
ATOM 1466 C C . ASP A 1 190 ? 25.063 -2.339 -20.016 1.00 47.12 190 ASP A C 1
ATOM 1468 O O . ASP A 1 190 ? 25.533 -2.751 -18.957 1.00 47.12 190 ASP A O 1
ATOM 1472 N N . GLY A 1 191 ? 25.673 -2.563 -21.181 1.00 46.25 191 GLY A N 1
ATOM 1473 C CA . GLY A 1 191 ? 27.110 -2.375 -21.407 1.00 46.25 191 GLY A CA 1
ATOM 1474 C C . GLY A 1 191 ? 28.121 -3.444 -20.983 1.00 46.25 191 GLY A C 1
ATOM 1475 O O . GLY A 1 191 ? 29.140 -3.539 -21.657 1.00 46.25 191 GLY A O 1
ATOM 1476 N N . ASN A 1 192 ? 27.897 -4.273 -19.958 1.00 41.72 192 ASN A N 1
ATOM 1477 C CA . ASN A 1 192 ? 28.910 -5.260 -19.543 1.00 41.72 192 ASN A CA 1
ATOM 1478 C C . ASN A 1 192 ? 28.509 -6.706 -19.856 1.00 41.72 192 ASN A C 1
ATOM 1480 O O . ASN A 1 192 ? 27.857 -7.399 -19.074 1.00 41.72 192 ASN A O 1
ATOM 1484 N N . ASN A 1 193 ? 28.983 -7.167 -21.016 1.00 50.03 193 ASN A N 1
ATOM 1485 C CA . ASN A 1 193 ? 29.232 -8.576 -21.292 1.00 50.03 193 ASN A CA 1
ATOM 1486 C C . ASN A 1 193 ? 30.295 -9.101 -20.313 1.00 50.03 193 ASN A C 1
ATOM 1488 O O . ASN A 1 193 ? 31.488 -8.998 -20.586 1.00 50.03 193 ASN A O 1
ATOM 1492 N N . SER A 1 194 ? 29.863 -9.736 -19.225 1.00 40.88 194 SER A N 1
ATOM 1493 C CA . SER A 1 194 ? 30.705 -10.699 -18.513 1.00 40.88 194 SER A CA 1
ATOM 1494 C C . SER A 1 194 ? 29.857 -11.852 -17.988 1.00 40.88 194 SER A C 1
ATOM 1496 O O . SER A 1 194 ? 29.081 -11.686 -17.054 1.00 40.88 194 SER A O 1
ATOM 1498 N N . GLY A 1 195 ? 30.065 -13.029 -18.580 1.00 37.06 195 GLY A N 1
ATOM 1499 C CA . GLY A 1 195 ? 30.013 -14.300 -17.861 1.00 37.06 195 GLY A CA 1
ATOM 1500 C C . GLY A 1 195 ? 28.638 -14.931 -17.672 1.00 37.06 195 GLY A C 1
ATOM 1501 O O . GLY A 1 195 ? 27.842 -14.511 -16.840 1.00 37.06 195 GLY A O 1
ATOM 1502 N N . GLY A 1 196 ? 28.406 -16.023 -18.402 1.00 45.25 196 GLY A N 1
ATOM 1503 C CA . GLY A 1 196 ? 27.435 -17.031 -18.001 1.00 45.25 196 GLY A CA 1
ATOM 1504 C C . GLY A 1 196 ? 27.837 -17.678 -16.673 1.00 45.25 196 GLY A C 1
ATOM 1505 O O . GLY A 1 196 ? 29.012 -17.939 -16.427 1.00 45.25 196 GLY A O 1
ATOM 1506 N N . GLY A 1 197 ? 26.832 -17.931 -15.845 1.00 36.66 197 GLY A N 1
ATOM 1507 C CA . GLY A 1 197 ? 26.908 -18.671 -14.595 1.00 36.66 197 GLY A CA 1
ATOM 1508 C C . GLY A 1 197 ? 25.488 -18.814 -14.058 1.00 36.66 197 GLY A C 1
ATOM 1509 O O . GLY A 1 197 ? 24.793 -17.818 -13.890 1.00 36.66 197 GLY A 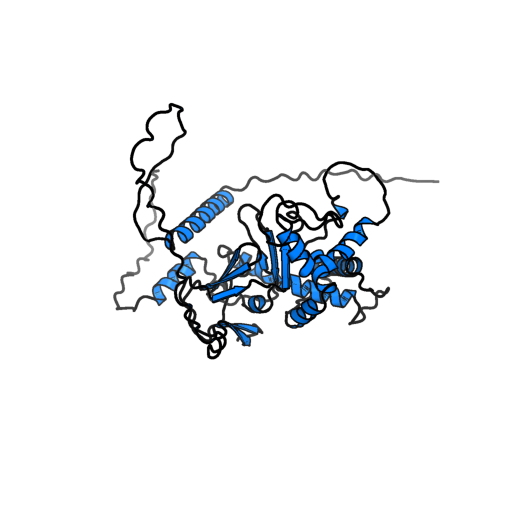O 1
ATOM 1510 N N . ASP A 1 198 ? 25.047 -20.061 -13.967 1.00 38.09 198 ASP A N 1
ATOM 1511 C CA . ASP A 1 198 ? 23.832 -20.628 -13.377 1.00 38.09 198 ASP A CA 1
ATOM 1512 C C . ASP A 1 198 ? 22.769 -19.690 -12.765 1.00 38.09 198 ASP A C 1
ATOM 1514 O O . ASP A 1 198 ? 22.991 -18.985 -11.789 1.00 38.09 198 ASP A O 1
ATOM 1518 N N . GLY A 1 199 ? 21.546 -19.800 -13.300 1.00 45.12 199 GLY A N 1
ATOM 1519 C CA . GLY A 1 199 ? 20.292 -19.723 -12.532 1.00 45.12 199 GLY A CA 1
ATOM 1520 C C . GLY A 1 199 ? 19.771 -18.357 -12.081 1.00 45.12 199 GLY A C 1
ATOM 1521 O O . GLY A 1 199 ? 18.563 -18.130 -12.179 1.00 45.12 199 GLY A O 1
ATOM 1522 N N . ASP A 1 200 ? 20.631 -17.435 -11.663 1.00 45.28 200 ASP A N 1
ATOM 1523 C CA . ASP A 1 200 ? 20.191 -16.275 -10.888 1.00 45.28 200 ASP A CA 1
ATOM 1524 C C . ASP A 1 200 ? 20.130 -14.993 -11.731 1.00 45.28 200 ASP A C 1
ATOM 1526 O O . ASP A 1 200 ? 20.994 -14.675 -12.554 1.00 45.28 200 ASP A O 1
ATOM 1530 N N . ALA A 1 201 ? 19.061 -14.210 -11.557 1.00 47.12 201 ALA A N 1
ATOM 1531 C CA . ALA A 1 201 ? 19.028 -12.856 -12.095 1.00 47.12 201 ALA A CA 1
ATOM 1532 C C . ALA A 1 201 ? 20.009 -11.992 -11.269 1.00 47.12 201 ALA A C 1
ATOM 1534 O O . ALA A 1 201 ? 19.774 -11.848 -10.069 1.00 47.12 201 ALA A O 1
ATOM 1535 N N . PRO A 1 202 ? 21.065 -11.393 -11.861 1.00 51.12 202 PRO A N 1
ATOM 1536 C CA . PRO A 1 202 ? 22.005 -10.549 -11.141 1.00 51.12 202 PRO A CA 1
ATOM 1537 C C . PRO A 1 202 ? 21.257 -9.424 -10.428 1.00 51.12 202 PRO A C 1
ATOM 1539 O O . PRO A 1 202 ? 20.268 -8.892 -10.945 1.00 51.12 202 PRO A O 1
ATOM 1542 N N . ALA A 1 203 ? 21.738 -9.068 -9.235 1.00 49.47 203 ALA A N 1
ATOM 1543 C CA . ALA A 1 203 ? 21.126 -8.088 -8.337 1.00 49.47 203 ALA A CA 1
ATOM 1544 C C . ALA A 1 203 ? 20.814 -6.735 -9.015 1.00 49.47 203 ALA A C 1
ATOM 1546 O O . ALA A 1 203 ? 19.851 -6.071 -8.641 1.00 49.47 203 ALA A O 1
ATOM 1547 N N . SER A 1 204 ? 21.540 -6.382 -10.082 1.00 53.12 204 SER A N 1
ATOM 1548 C CA . SER A 1 204 ? 21.299 -5.207 -10.933 1.00 53.12 204 SER A CA 1
ATOM 1549 C C . SER A 1 204 ? 19.949 -5.197 -11.671 1.00 53.12 204 SER A C 1
ATOM 1551 O O . SER A 1 204 ? 19.549 -4.163 -12.196 1.00 53.12 204 SER A O 1
ATOM 1553 N N . ARG A 1 205 ? 19.214 -6.319 -11.710 1.00 62.94 205 ARG A N 1
ATOM 1554 C CA . ARG A 1 205 ? 17.926 -6.459 -12.426 1.00 62.94 205 ARG A CA 1
ATOM 1555 C C . ARG A 1 205 ? 16.692 -6.270 -11.538 1.00 62.94 205 ARG A C 1
ATOM 1557 O O . ARG A 1 205 ? 15.563 -6.396 -12.016 1.00 62.94 205 ARG A O 1
ATOM 1564 N N . ARG A 1 206 ? 16.884 -6.003 -10.244 1.00 79.00 206 ARG A N 1
ATOM 1565 C CA . ARG A 1 206 ? 15.813 -5.910 -9.248 1.00 79.00 206 ARG A CA 1
ATOM 1566 C C . ARG A 1 206 ? 15.604 -4.470 -8.809 1.00 79.00 206 ARG A C 1
ATOM 1568 O O . ARG A 1 206 ? 16.346 -3.939 -7.993 1.00 79.00 206 ARG A O 1
ATOM 1575 N N . LEU A 1 207 ? 14.555 -3.851 -9.340 1.00 89.19 207 LEU A N 1
ATOM 1576 C CA . LEU A 1 207 ? 14.122 -2.534 -8.889 1.00 89.19 207 LEU A CA 1
ATOM 1577 C C . LEU A 1 207 ? 13.643 -2.594 -7.434 1.00 89.19 207 LEU A C 1
ATOM 1579 O O . LEU A 1 207 ? 12.910 -3.530 -7.102 1.00 89.19 207 LEU A O 1
ATOM 1583 N N . PRO A 1 208 ? 13.961 -1.595 -6.590 1.00 92.50 208 PRO A N 1
ATOM 1584 C CA . PRO A 1 208 ? 13.285 -1.418 -5.309 1.00 92.50 208 PRO A CA 1
ATOM 1585 C C . PRO A 1 208 ? 11.763 -1.381 -5.494 1.00 92.50 208 PRO A C 1
ATOM 1587 O O . PRO A 1 208 ? 11.275 -0.821 -6.481 1.00 92.50 208 PRO A O 1
ATOM 1590 N N . THR A 1 209 ? 11.008 -1.953 -4.551 1.00 94.69 209 THR A N 1
ATOM 1591 C CA . THR A 1 209 ? 9.542 -2.083 -4.642 1.00 94.69 209 THR A CA 1
ATOM 1592 C C . THR A 1 209 ? 8.846 -0.767 -5.023 1.00 94.69 209 THR A C 1
ATOM 1594 O O . THR A 1 209 ? 8.044 -0.791 -5.960 1.00 94.69 209 THR A O 1
ATOM 1597 N N . PRO A 1 210 ? 9.180 0.395 -4.414 1.00 95.50 210 PRO A N 1
ATOM 1598 C CA . PRO A 1 210 ? 8.542 1.663 -4.772 1.00 95.50 210 PRO A CA 1
ATOM 1599 C C . PRO A 1 210 ? 8.847 2.106 -6.210 1.00 95.50 210 PRO A C 1
ATOM 1601 O O . PRO A 1 210 ? 7.965 2.606 -6.905 1.00 95.50 210 PRO A O 1
ATOM 1604 N N . VAL A 1 211 ? 10.072 1.866 -6.693 1.00 95.62 211 VAL A N 1
ATOM 1605 C CA . VAL A 1 211 ? 10.475 2.195 -8.070 1.00 95.62 211 VAL A CA 1
ATOM 1606 C C . VAL A 1 211 ? 9.724 1.316 -9.063 1.00 95.62 211 VAL A C 1
ATOM 1608 O O . VAL A 1 211 ? 9.197 1.813 -10.054 1.00 95.62 211 VAL A O 1
ATOM 1611 N N . ARG A 1 212 ? 9.612 0.010 -8.793 1.00 95.69 212 ARG A N 1
ATOM 1612 C CA . ARG A 1 212 ? 8.848 -0.899 -9.653 1.00 95.69 212 ARG A CA 1
ATOM 1613 C C . ARG A 1 212 ? 7.363 -0.536 -9.690 1.00 95.69 212 ARG A C 1
ATOM 1615 O O . ARG A 1 212 ? 6.767 -0.543 -10.765 1.00 95.69 212 ARG A O 1
ATOM 1622 N N . ALA A 1 213 ? 6.780 -0.193 -8.542 1.00 97.25 213 ALA A N 1
ATOM 1623 C CA . ALA A 1 213 ? 5.401 0.277 -8.454 1.00 97.25 213 ALA A CA 1
ATOM 1624 C C . ALA A 1 213 ? 5.190 1.537 -9.307 1.00 97.25 213 ALA A C 1
ATOM 1626 O O . ALA A 1 213 ? 4.259 1.591 -10.107 1.00 97.25 213 ALA A O 1
ATOM 1627 N N . LEU A 1 214 ? 6.107 2.505 -9.211 1.00 97.25 214 LEU A N 1
ATOM 1628 C CA . LEU A 1 214 ? 6.095 3.713 -10.031 1.00 97.25 214 LEU A CA 1
ATOM 1629 C C . LEU A 1 214 ? 6.202 3.397 -11.531 1.00 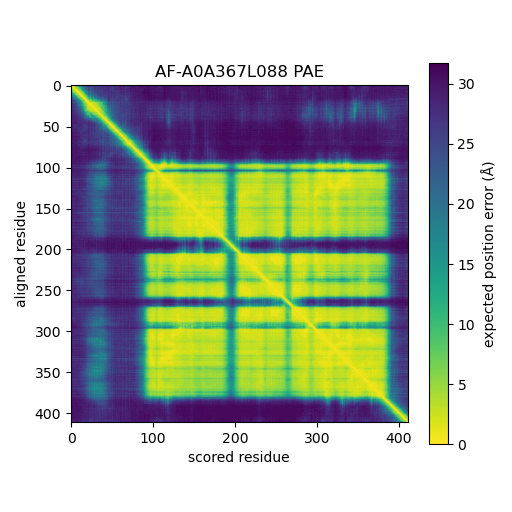97.25 214 LEU A C 1
ATOM 1631 O O . LEU A 1 214 ? 5.425 3.936 -12.314 1.00 97.25 214 LEU A O 1
ATOM 1635 N N . VAL A 1 215 ? 7.087 2.483 -11.944 1.00 95.69 215 VAL A N 1
ATOM 1636 C CA . VAL A 1 215 ? 7.169 2.035 -13.348 1.00 95.69 215 VAL A CA 1
ATOM 1637 C C . VAL A 1 215 ? 5.829 1.463 -13.814 1.00 95.69 215 VAL A C 1
ATOM 1639 O O . VAL A 1 215 ? 5.363 1.824 -14.892 1.00 95.69 215 VAL A O 1
ATOM 1642 N N . GLN A 1 216 ? 5.173 0.618 -13.009 1.00 96.44 216 GLN A N 1
ATOM 1643 C CA . GLN A 1 216 ? 3.853 0.076 -13.347 1.00 96.44 216 GLN A CA 1
ATOM 1644 C C . GLN A 1 216 ? 2.779 1.157 -13.504 1.00 96.44 216 GLN A C 1
ATOM 1646 O O . GLN A 1 216 ? 1.856 0.963 -14.294 1.00 96.44 216 GLN A O 1
ATOM 1651 N N . VAL A 1 217 ? 2.865 2.268 -12.769 1.00 96.69 217 VAL A N 1
ATOM 1652 C CA . VAL A 1 217 ? 1.967 3.420 -12.939 1.00 96.69 217 VAL A CA 1
ATOM 1653 C C . VAL A 1 217 ? 2.296 4.177 -14.224 1.00 96.69 217 VAL A C 1
ATOM 1655 O O . VAL A 1 217 ? 1.413 4.374 -15.050 1.00 96.69 217 VAL A O 1
ATOM 1658 N N . LEU A 1 218 ? 3.563 4.534 -14.441 1.00 94.56 218 LEU A N 1
ATOM 1659 C CA . LEU A 1 218 ? 3.988 5.349 -15.586 1.00 94.56 218 LEU A CA 1
ATOM 1660 C C . LEU A 1 218 ? 3.729 4.673 -16.942 1.00 94.56 218 LEU A C 1
ATOM 1662 O O . LEU A 1 218 ? 3.510 5.356 -17.938 1.00 94.56 218 LEU A O 1
ATOM 1666 N N . VAL A 1 219 ? 3.721 3.336 -16.996 1.00 94.19 219 VAL A N 1
ATOM 1667 C CA . VAL A 1 219 ? 3.378 2.582 -18.217 1.00 94.19 219 VAL A CA 1
ATOM 1668 C C . VAL A 1 219 ? 1.869 2.329 -18.386 1.00 94.19 219 VAL A C 1
ATOM 1670 O O . VAL A 1 219 ? 1.474 1.668 -19.347 1.00 94.19 219 VAL A O 1
ATOM 1673 N N . ARG A 1 220 ? 1.022 2.813 -17.465 1.00 94.25 220 ARG A N 1
ATOM 1674 C CA . ARG A 1 220 ? -0.443 2.643 -17.455 1.00 94.25 220 ARG A CA 1
ATOM 1675 C C . ARG A 1 220 ? -1.150 3.977 -17.156 1.00 94.25 220 ARG A C 1
ATOM 1677 O O . ARG A 1 220 ? -1.508 4.223 -16.001 1.00 94.25 220 ARG A O 1
ATOM 1684 N N . PRO A 1 221 ? -1.392 4.827 -18.171 1.00 90.75 221 PRO A N 1
ATOM 1685 C CA . PRO A 1 221 ? -2.037 6.133 -17.988 1.00 90.75 221 PRO A CA 1
ATOM 1686 C C . PRO A 1 221 ? -3.378 6.069 -17.239 1.00 90.75 221 PRO A C 1
ATOM 1688 O O . PRO A 1 221 ? -3.703 6.962 -16.459 1.00 90.75 221 PRO A O 1
ATOM 1691 N N . GLU A 1 222 ? -4.138 4.987 -17.425 1.00 92.69 222 GLU A N 1
ATOM 1692 C CA . GLU A 1 222 ? -5.405 4.742 -16.735 1.00 92.69 222 GLU A CA 1
ATOM 1693 C C . GLU A 1 222 ? -5.243 4.613 -15.210 1.00 92.69 222 GLU A C 1
ATOM 1695 O O . GLU A 1 222 ? -6.065 5.116 -14.445 1.00 92.69 222 GLU A O 1
ATOM 1700 N N . VAL A 1 223 ? -4.152 3.989 -14.754 1.00 92.50 223 VAL A N 1
ATOM 1701 C CA . VAL A 1 223 ? -3.852 3.821 -13.325 1.00 92.50 223 VAL A CA 1
ATOM 1702 C C . VAL A 1 223 ? -3.380 5.132 -12.723 1.00 92.50 223 VAL A C 1
ATOM 1704 O O . VAL A 1 223 ? -3.748 5.467 -11.601 1.00 92.50 223 VAL A O 1
ATOM 1707 N N . GLU A 1 224 ? -2.594 5.894 -13.472 1.00 91.00 224 GLU A N 1
ATOM 1708 C CA . GLU A 1 224 ? -2.150 7.208 -13.036 1.00 91.00 224 GLU A CA 1
ATOM 1709 C C . GLU A 1 224 ? -3.316 8.172 -12.807 1.00 91.00 224 GLU A C 1
ATOM 1711 O O . GLU A 1 224 ? -3.376 8.833 -11.770 1.00 91.00 224 GLU A O 1
ATOM 1716 N N . SER A 1 225 ? -4.273 8.211 -13.737 1.00 90.31 225 SER A N 1
ATOM 1717 C CA . SER A 1 225 ? -5.483 9.018 -13.580 1.00 90.31 225 SER A CA 1
ATOM 1718 C C . SER A 1 225 ? -6.261 8.615 -12.323 1.00 90.31 225 SER A C 1
ATOM 1720 O O . SER A 1 225 ? -6.651 9.478 -11.535 1.00 90.31 225 SER A O 1
ATOM 1722 N N . ALA A 1 226 ? -6.393 7.309 -12.067 1.00 92.00 226 ALA A N 1
ATOM 1723 C CA . ALA A 1 226 ? -7.061 6.790 -10.875 1.00 92.00 226 ALA A CA 1
ATOM 1724 C C . ALA A 1 226 ? -6.323 7.126 -9.560 1.00 92.00 226 ALA A C 1
ATOM 1726 O O . ALA A 1 226 ? -6.958 7.271 -8.517 1.00 92.00 226 ALA A O 1
ATOM 1727 N N . LEU A 1 227 ? -4.998 7.320 -9.594 1.00 92.50 227 LEU A N 1
ATOM 1728 C CA . LEU A 1 227 ? -4.225 7.839 -8.457 1.00 92.50 227 LEU A CA 1
ATOM 1729 C C . LEU A 1 227 ? -4.419 9.339 -8.225 1.00 92.50 227 LEU A C 1
ATOM 1731 O O . LEU A 1 227 ? -4.063 9.835 -7.156 1.00 92.50 227 LEU A O 1
ATOM 1735 N N . GLY A 1 228 ? -4.974 10.074 -9.191 1.00 88.38 228 GLY A N 1
ATOM 1736 C CA . GLY A 1 228 ? -5.188 11.518 -9.096 1.00 88.38 228 GLY A CA 1
ATOM 1737 C C . GLY A 1 228 ? -6.005 11.922 -7.870 1.00 88.38 228 GLY A C 1
ATOM 1738 O O . GLY A 1 228 ? -5.748 12.969 -7.282 1.00 88.38 228 GLY A O 1
ATOM 1739 N N . SER A 1 229 ? -6.926 11.061 -7.426 1.00 87.50 229 SER A N 1
ATOM 1740 C CA . SER A 1 229 ? -7.728 11.299 -6.231 1.00 87.50 229 SER A CA 1
ATOM 1741 C C . SER A 1 229 ? -7.002 10.994 -4.923 1.00 87.50 229 SER A C 1
ATOM 1743 O O . SER A 1 229 ? -7.605 11.214 -3.881 1.00 87.50 229 SER A O 1
ATOM 1745 N N . LEU A 1 230 ? -5.788 10.443 -4.914 1.00 93.62 230 LEU A N 1
ATOM 1746 C CA . LEU A 1 230 ? -5.067 10.111 -3.682 1.00 93.62 230 LEU A CA 1
ATOM 1747 C C . LEU A 1 230 ? -4.217 11.276 -3.188 1.00 93.62 230 LEU A C 1
ATOM 1749 O O . LEU A 1 230 ? -3.731 12.098 -3.965 1.00 93.62 230 LEU A O 1
ATOM 1753 N N . ARG A 1 231 ? -4.035 11.341 -1.867 1.00 89.81 231 ARG A N 1
ATOM 1754 C CA . ARG A 1 231 ? -3.215 12.378 -1.245 1.00 89.81 231 ARG A CA 1
ATOM 1755 C C . ARG A 1 231 ? -1.739 12.022 -1.397 1.00 89.81 231 ARG A C 1
ATOM 1757 O O . ARG A 1 231 ? -1.349 10.895 -1.105 1.00 89.81 231 ARG A O 1
ATOM 1764 N N . ALA A 1 232 ? -0.943 12.991 -1.830 1.00 91.50 232 ALA A N 1
ATOM 1765 C CA . ALA A 1 232 ? 0.511 12.923 -1.803 1.00 91.50 232 ALA A CA 1
ATOM 1766 C C . ALA A 1 232 ? 1.003 13.869 -0.709 1.00 91.50 232 ALA A C 1
ATOM 1768 O O . ALA A 1 232 ? 0.739 15.072 -0.765 1.00 91.50 232 ALA A O 1
ATOM 1769 N N . HIS A 1 233 ? 1.722 13.349 0.278 1.00 88.88 233 HIS A N 1
ATOM 1770 C CA . HIS A 1 233 ? 2.455 14.183 1.219 1.00 88.88 233 HIS A CA 1
ATOM 1771 C C . HIS A 1 233 ? 3.919 14.174 0.824 1.00 88.88 233 HIS A C 1
ATOM 1773 O O . HIS A 1 233 ? 4.637 13.194 1.014 1.00 88.88 233 HIS A O 1
ATOM 1779 N N . ARG A 1 234 ? 4.357 15.283 0.233 1.00 86.56 234 ARG A N 1
ATOM 1780 C CA . ARG A 1 234 ? 5.757 15.461 -0.131 1.00 86.56 234 ARG A CA 1
ATOM 1781 C C . ARG A 1 234 ? 6.557 15.891 1.101 1.00 86.56 234 ARG A C 1
ATOM 1783 O O . ARG A 1 234 ? 6.117 16.807 1.799 1.00 86.56 234 ARG A O 1
ATOM 1790 N N . PRO A 1 235 ? 7.732 15.289 1.353 1.00 85.88 235 PRO A N 1
ATOM 1791 C CA . PRO A 1 235 ? 8.663 15.822 2.337 1.00 85.88 235 PRO A CA 1
ATOM 1792 C C . PRO A 1 235 ? 9.035 17.277 2.028 1.00 85.88 235 PRO A C 1
ATOM 1794 O O . PRO A 1 235 ? 9.108 17.672 0.863 1.00 85.88 235 PRO A O 1
ATOM 1797 N N . ALA A 1 236 ? 9.265 18.072 3.071 1.00 84.56 236 ALA A N 1
ATOM 1798 C CA . ALA A 1 236 ? 9.674 19.463 2.915 1.00 84.56 236 ALA A CA 1
ATOM 1799 C C . ALA A 1 236 ? 11.062 19.575 2.258 1.00 84.56 236 ALA A C 1
ATOM 1801 O O . ALA A 1 236 ? 11.874 18.646 2.315 1.00 84.56 236 ALA A O 1
ATOM 1802 N N . SER A 1 237 ? 11.354 20.734 1.667 1.00 80.81 237 SER A N 1
ATOM 1803 C CA . SER A 1 237 ? 12.686 21.038 1.139 1.00 80.81 237 SER A CA 1
ATOM 1804 C C . SER A 1 237 ? 13.748 20.885 2.234 1.00 80.81 237 SER A C 1
ATOM 1806 O O . SER A 1 237 ? 13.578 21.389 3.342 1.00 80.81 237 SER A O 1
ATOM 1808 N N . GLY A 1 238 ? 14.835 20.173 1.928 1.00 78.38 238 GLY A N 1
ATOM 1809 C CA . GLY A 1 238 ? 15.908 19.865 2.883 1.00 78.38 238 GLY A CA 1
ATOM 1810 C C . GLY A 1 238 ? 15.700 18.591 3.714 1.00 78.38 238 GLY A C 1
ATOM 1811 O O . GLY A 1 238 ? 16.632 18.163 4.391 1.00 78.38 238 GLY A O 1
ATOM 1812 N N . ASP A 1 239 ? 14.534 17.935 3.645 1.00 84.00 239 ASP A N 1
ATOM 1813 C CA . ASP A 1 239 ? 14.353 16.600 4.227 1.00 84.00 239 ASP A CA 1
ATOM 1814 C C . ASP A 1 239 ? 15.192 15.579 3.445 1.00 84.00 239 ASP A C 1
ATOM 1816 O O . ASP A 1 239 ? 15.056 15.447 2.227 1.00 84.00 239 ASP A O 1
ATOM 1820 N N . ARG A 1 240 ? 16.039 14.810 4.140 1.00 83.38 240 ARG A N 1
ATOM 1821 C CA . ARG A 1 240 ? 16.885 13.777 3.520 1.00 83.38 240 ARG A CA 1
ATOM 1822 C C . ARG A 1 240 ? 16.067 12.763 2.708 1.00 83.38 240 ARG A C 1
ATOM 1824 O O . ARG A 1 240 ? 16.535 12.300 1.673 1.00 83.38 240 ARG A O 1
ATOM 1831 N N . ARG A 1 241 ? 14.826 12.477 3.120 1.00 85.88 241 ARG A N 1
ATOM 1832 C CA . ARG A 1 241 ? 13.906 11.578 2.400 1.00 85.88 241 ARG A CA 1
ATOM 1833 C C . ARG A 1 241 ? 13.534 12.100 1.015 1.00 85.88 241 ARG A C 1
ATOM 1835 O O . ARG A 1 241 ? 13.236 11.304 0.130 1.00 85.88 241 ARG A O 1
ATOM 1842 N N . LEU A 1 242 ? 13.546 13.418 0.805 1.00 89.56 242 LEU A N 1
ATOM 1843 C CA . LEU A 1 242 ? 13.245 14.005 -0.499 1.00 89.56 242 LEU A CA 1
ATOM 1844 C C . LEU A 1 242 ? 14.288 13.599 -1.545 1.00 89.56 242 LEU A C 1
ATOM 1846 O O . LEU A 1 242 ? 13.918 13.267 -2.670 1.00 89.56 242 LEU A O 1
ATOM 1850 N N . ALA A 1 243 ? 15.572 13.577 -1.172 1.00 88.25 243 ALA A N 1
ATOM 1851 C CA . ALA A 1 243 ? 16.649 13.164 -2.068 1.00 88.25 243 ALA A CA 1
ATOM 1852 C C . ALA A 1 243 ? 16.474 11.702 -2.513 1.00 88.25 243 ALA A C 1
ATOM 1854 O O . ALA A 1 243 ? 16.528 11.411 -3.710 1.00 88.25 243 ALA A O 1
ATOM 1855 N N . ASP A 1 244 ? 16.158 10.806 -1.574 1.00 90.38 244 ASP A N 1
ATOM 1856 C CA . ASP A 1 244 ? 15.898 9.391 -1.866 1.00 90.38 244 ASP A CA 1
ATOM 1857 C C . ASP A 1 244 ? 14.697 9.216 -2.813 1.00 90.38 244 ASP A C 1
ATOM 1859 O O . ASP A 1 244 ? 14.756 8.459 -3.788 1.00 90.38 244 ASP A O 1
ATOM 1863 N N . LEU A 1 245 ? 13.609 9.959 -2.577 1.00 92.31 245 LEU A N 1
ATOM 1864 C CA . LEU A 1 245 ? 12.430 9.950 -3.447 1.00 92.31 245 LEU A CA 1
ATOM 1865 C C . LEU A 1 245 ? 12.732 10.489 -4.848 1.00 92.31 245 LEU A C 1
ATOM 1867 O O . LEU A 1 245 ? 12.231 9.938 -5.827 1.00 92.31 245 LEU A O 1
ATOM 1871 N N . LEU A 1 246 ? 13.560 11.528 -4.972 1.00 91.81 246 LEU A N 1
ATOM 1872 C CA . LEU A 1 246 ? 13.964 12.086 -6.264 1.00 91.81 246 LEU A CA 1
ATOM 1873 C C . LEU A 1 246 ? 14.798 11.096 -7.082 1.00 91.81 246 LEU A C 1
ATOM 1875 O O . LEU A 1 246 ? 14.580 10.983 -8.292 1.00 91.81 246 LEU A O 1
ATOM 1879 N N . VAL A 1 247 ? 15.706 10.356 -6.437 1.00 90.88 247 VAL A N 1
ATOM 1880 C CA . VAL A 1 247 ? 16.483 9.281 -7.076 1.00 90.88 247 VAL A CA 1
ATOM 1881 C C . VAL A 1 247 ? 15.553 8.168 -7.558 1.00 90.88 247 VAL A C 1
ATOM 1883 O O . VAL A 1 247 ? 15.627 7.759 -8.719 1.00 90.88 247 VAL A O 1
ATOM 1886 N N . MET A 1 248 ? 14.626 7.717 -6.707 1.00 93.50 248 MET A N 1
ATOM 1887 C CA . MET A 1 248 ? 13.632 6.705 -7.077 1.00 93.50 248 MET A CA 1
ATOM 1888 C C . MET A 1 248 ? 12.710 7.171 -8.213 1.00 93.50 248 MET A C 1
ATOM 1890 O O . MET A 1 248 ? 12.415 6.391 -9.119 1.00 93.50 248 MET A O 1
ATOM 1894 N N . ALA A 1 249 ? 12.283 8.436 -8.200 1.00 93.94 249 ALA A N 1
ATOM 1895 C CA . ALA A 1 249 ? 11.454 9.027 -9.247 1.00 93.94 249 ALA A CA 1
ATOM 1896 C C . ALA A 1 249 ? 12.189 9.064 -10.592 1.00 93.94 249 ALA A C 1
ATOM 1898 O O . ALA A 1 249 ? 11.647 8.617 -11.603 1.00 93.94 249 ALA A O 1
ATOM 1899 N N . ARG A 1 250 ? 13.452 9.514 -10.595 1.00 91.06 250 ARG A N 1
ATOM 1900 C CA . ARG A 1 250 ? 14.309 9.516 -11.789 1.00 91.06 250 ARG A CA 1
ATOM 1901 C C . ARG A 1 250 ? 14.504 8.105 -12.341 1.00 91.06 250 ARG A C 1
ATOM 1903 O O . ARG A 1 250 ? 14.372 7.906 -13.547 1.00 91.06 250 ARG A O 1
ATOM 1910 N N . ALA A 1 251 ? 14.755 7.125 -11.471 1.00 90.12 251 ALA A N 1
ATOM 1911 C CA . ALA A 1 251 ? 14.843 5.724 -11.872 1.00 90.12 251 ALA A CA 1
ATOM 1912 C C . ALA A 1 251 ? 13.523 5.239 -12.498 1.00 90.12 251 ALA A C 1
ATOM 1914 O O . ALA A 1 251 ? 13.532 4.655 -13.579 1.00 90.12 251 ALA A O 1
ATOM 1915 N N . GLY A 1 252 ? 12.376 5.542 -11.883 1.00 92.75 252 GLY A N 1
ATOM 1916 C CA . GLY A 1 252 ? 11.064 5.213 -12.443 1.00 92.75 252 GLY A CA 1
ATOM 1917 C C . GLY A 1 252 ? 10.859 5.778 -13.852 1.00 92.75 252 GLY A C 1
ATOM 1918 O O . GLY A 1 252 ? 10.460 5.038 -14.754 1.00 92.75 252 GLY A O 1
ATOM 1919 N N . CYS A 1 253 ? 11.202 7.054 -14.065 1.00 91.81 253 CYS A N 1
ATOM 1920 C CA . CYS A 1 253 ? 11.156 7.695 -15.381 1.00 91.81 253 CYS A CA 1
ATOM 1921 C C . CYS A 1 253 ? 12.052 6.990 -16.402 1.00 91.81 253 CYS A C 1
ATOM 1923 O O . CYS A 1 253 ? 11.578 6.642 -17.484 1.00 91.81 253 CYS A O 1
ATOM 1925 N N . ALA A 1 254 ? 13.314 6.728 -16.050 1.00 88.38 254 ALA A N 1
ATOM 1926 C CA . ALA A 1 254 ? 14.281 6.093 -16.942 1.00 88.38 254 ALA A CA 1
ATOM 1927 C C . ALA A 1 254 ? 13.799 4.712 -17.419 1.00 88.38 254 ALA A C 1
ATOM 1929 O O . ALA A 1 254 ? 13.799 4.417 -18.616 1.00 88.38 254 ALA A O 1
ATOM 1930 N N . PHE A 1 255 ? 13.296 3.880 -16.503 1.00 88.62 255 PHE A N 1
ATOM 1931 C CA . PHE A 1 255 ? 12.777 2.555 -16.849 1.00 88.62 255 PHE A CA 1
ATOM 1932 C C . PHE A 1 255 ? 11.507 2.643 -17.703 1.00 88.62 255 PHE A C 1
ATOM 1934 O O . PHE A 1 255 ? 11.390 1.954 -18.724 1.00 88.62 255 PHE A O 1
ATOM 1941 N N . ALA A 1 256 ? 10.572 3.522 -17.335 1.00 91.00 256 ALA A N 1
ATOM 1942 C CA . ALA A 1 256 ? 9.343 3.736 -18.095 1.00 91.00 256 ALA A CA 1
ATOM 1943 C C . ALA A 1 256 ? 9.599 4.381 -19.475 1.00 91.00 256 ALA A C 1
ATOM 1945 O O . ALA A 1 256 ? 8.816 4.181 -20.403 1.00 91.00 256 ALA A O 1
ATOM 1946 N N . GLY A 1 257 ? 10.739 5.052 -19.670 1.00 88.19 257 GLY A N 1
ATOM 1947 C CA . GLY A 1 257 ? 11.040 5.832 -20.874 1.00 88.19 257 GLY A CA 1
ATOM 1948 C C . GLY A 1 257 ? 10.284 7.157 -20.902 1.00 88.19 257 GLY A C 1
ATOM 1949 O O . GLY A 1 257 ? 9.827 7.573 -21.960 1.00 88.19 257 GLY A O 1
ATOM 1950 N N . VAL A 1 258 ? 10.096 7.764 -19.731 1.00 87.62 258 VAL A N 1
ATOM 1951 C CA . VAL A 1 258 ? 9.545 9.111 -19.581 1.00 87.62 258 VAL A CA 1
ATOM 1952 C C . VAL A 1 258 ? 10.704 10.094 -19.665 1.00 87.62 258 VAL A C 1
ATOM 1954 O O . VAL A 1 258 ? 11.651 9.986 -18.886 1.00 87.62 258 VAL A O 1
ATOM 1957 N N . GLU A 1 259 ? 10.623 11.041 -20.595 1.00 79.62 259 GLU A N 1
ATOM 1958 C CA . GLU A 1 259 ? 11.629 12.089 -20.744 1.00 79.62 259 GLU A CA 1
ATOM 1959 C C . GLU A 1 259 ? 11.678 12.967 -19.487 1.00 79.62 259 GLU A C 1
ATOM 1961 O O . GLU A 1 259 ? 10.660 13.459 -18.986 1.00 79.62 259 GLU A O 1
ATOM 1966 N N . VAL A 1 260 ? 12.885 13.140 -18.959 1.00 72.69 260 VAL A N 1
ATOM 1967 C CA . VAL A 1 260 ? 13.186 14.068 -17.874 1.00 72.69 260 VAL A CA 1
ATOM 1968 C C . VAL A 1 260 ? 14.018 15.172 -18.506 1.00 72.69 260 VAL A C 1
ATOM 1970 O O . VAL A 1 260 ? 15.076 14.881 -19.052 1.00 72.69 260 VAL A O 1
ATOM 1973 N N . GLY A 1 261 ? 13.524 16.413 -18.491 1.00 62.00 261 GLY A N 1
ATOM 1974 C CA . GLY A 1 261 ? 14.279 17.546 -19.024 1.00 62.00 261 GLY A CA 1
ATOM 1975 C C . GLY A 1 261 ? 15.637 17.666 -18.328 1.00 62.00 261 GLY A C 1
ATOM 1976 O O . GLY A 1 261 ? 15.716 17.551 -17.104 1.00 62.00 261 GLY A O 1
ATOM 1977 N N . GLU A 1 262 ? 16.699 17.863 -19.105 1.00 52.19 262 GLU A N 1
ATOM 1978 C CA . GLU A 1 262 ? 18.044 18.091 -18.581 1.00 52.19 262 GLU A CA 1
ATOM 1979 C C . GLU A 1 262 ? 18.133 19.524 -18.037 1.00 52.19 262 GLU A C 1
ATOM 1981 O O . GLU A 1 262 ? 18.190 20.492 -18.792 1.00 52.19 262 GLU A O 1
ATOM 1986 N N . GLY A 1 263 ? 18.085 19.671 -16.713 1.00 52.28 263 GLY A N 1
ATOM 1987 C CA . GLY A 1 263 ? 18.277 20.953 -16.035 1.00 52.28 263 GLY A CA 1
ATOM 1988 C C . GLY A 1 263 ? 17.822 20.931 -14.576 1.00 52.28 263 GLY A C 1
ATOM 1989 O O . GLY A 1 263 ? 16.840 20.280 -14.234 1.00 52.28 263 GLY A O 1
ATOM 1990 N N . GLU A 1 264 ? 18.525 21.673 -13.714 1.00 47.19 264 GLU A N 1
ATOM 1991 C CA . GLU A 1 264 ? 18.141 21.946 -12.313 1.00 47.19 264 GLU A CA 1
ATOM 1992 C C . GLU A 1 264 ? 16.881 22.819 -12.186 1.00 47.19 264 GLU A C 1
ATOM 1994 O O . GLU A 1 264 ? 16.400 23.063 -11.082 1.00 47.19 264 GLU A O 1
ATOM 1999 N N . ALA A 1 265 ? 16.323 23.296 -13.301 1.00 46.84 265 ALA A N 1
ATOM 2000 C CA . ALA A 1 265 ? 15.085 24.048 -13.277 1.00 46.84 265 ALA A CA 1
ATOM 2001 C C . ALA A 1 265 ? 13.916 23.106 -12.949 1.00 46.84 265 ALA A C 1
ATOM 2003 O O . ALA A 1 265 ? 13.420 22.375 -13.808 1.00 46.84 265 ALA A O 1
ATOM 2004 N N . ASP A 1 266 ? 13.486 23.176 -11.689 1.00 47.09 266 ASP A N 1
ATOM 2005 C CA . ASP A 1 266 ? 12.205 22.755 -11.113 1.00 47.09 266 ASP A CA 1
ATOM 2006 C C . ASP A 1 266 ? 10.999 23.293 -11.916 1.00 47.09 266 ASP A C 1
ATOM 2008 O O . ASP A 1 266 ? 10.181 24.081 -11.438 1.00 47.09 266 ASP A O 1
ATOM 2012 N N . ILE A 1 267 ? 10.849 22.885 -13.176 1.00 51.53 267 ILE A N 1
ATOM 2013 C CA . ILE A 1 267 ? 9.642 23.186 -13.934 1.00 51.53 267 ILE A CA 1
ATOM 2014 C C . ILE A 1 267 ? 8.563 22.237 -13.421 1.00 51.53 267 ILE A C 1
ATOM 2016 O O . ILE A 1 267 ? 8.591 21.023 -13.650 1.00 51.53 267 ILE A O 1
ATOM 2020 N N . VAL A 1 268 ? 7.598 22.811 -12.706 1.00 49.47 268 VAL A N 1
ATOM 2021 C CA . VAL A 1 268 ? 6.314 22.188 -12.380 1.00 49.47 268 VAL A CA 1
ATOM 2022 C C . VAL A 1 268 ? 5.724 21.624 -13.678 1.00 49.47 268 VAL A C 1
ATOM 2024 O O . VAL A 1 268 ? 5.343 22.378 -14.566 1.00 49.47 268 VAL A O 1
ATOM 2027 N N . GLY A 1 269 ? 5.707 20.295 -13.813 1.00 52.09 269 GLY A N 1
ATOM 2028 C CA . GLY A 1 269 ? 5.275 19.603 -15.036 1.00 52.09 269 GLY A CA 1
ATOM 2029 C C . GLY A 1 269 ? 6.348 18.757 -15.732 1.00 52.09 269 GLY A C 1
ATOM 2030 O O . GLY A 1 269 ? 6.016 18.041 -16.674 1.00 52.09 269 GLY A O 1
ATOM 2031 N N . SER A 1 270 ? 7.604 18.766 -15.266 1.00 68.44 270 SER A N 1
ATOM 2032 C CA . SER A 1 270 ? 8.631 17.835 -15.756 1.00 68.44 270 SER A CA 1
ATOM 2033 C C . SER A 1 270 ? 8.270 16.373 -15.450 1.00 68.44 270 SER A C 1
ATOM 2035 O O . SER A 1 270 ? 7.615 16.066 -14.445 1.00 68.44 270 SER A O 1
ATOM 2037 N N . GLY A 1 271 ? 8.734 15.444 -16.296 1.00 79.44 271 GLY A N 1
ATOM 2038 C CA . GLY A 1 271 ? 8.505 14.007 -16.113 1.00 79.44 271 GLY A CA 1
ATOM 2039 C C . GLY A 1 271 ? 8.933 13.496 -14.731 1.00 79.44 271 GLY A C 1
ATOM 2040 O O . GLY A 1 271 ? 8.228 12.678 -14.139 1.00 79.44 271 GLY A O 1
ATOM 2041 N N . GLN A 1 272 ? 10.022 14.042 -14.171 1.00 86.75 272 GLN A N 1
ATOM 2042 C CA . GLN A 1 272 ? 10.523 13.672 -12.843 1.00 86.75 272 GLN A CA 1
ATOM 2043 C C . GLN A 1 272 ? 9.639 14.200 -11.705 1.00 86.75 272 GLN A C 1
ATOM 2045 O O . GLN A 1 272 ? 9.363 13.453 -10.768 1.00 86.75 272 GLN A O 1
ATOM 2050 N N . MET A 1 273 ? 9.162 15.449 -11.767 1.00 86.69 273 MET A N 1
ATOM 2051 C CA . MET A 1 273 ? 8.324 16.013 -10.698 1.00 86.69 273 MET A CA 1
ATOM 2052 C C . MET A 1 273 ? 6.949 15.333 -10.637 1.00 86.69 273 MET A C 1
ATOM 2054 O O . MET A 1 273 ? 6.424 15.063 -9.554 1.00 86.69 273 MET A O 1
ATOM 2058 N N . ARG A 1 274 ? 6.399 14.977 -11.804 1.00 90.50 274 ARG A N 1
ATOM 2059 C CA . ARG A 1 274 ? 5.215 14.114 -11.921 1.00 90.50 274 ARG A CA 1
ATOM 2060 C C . ARG A 1 274 ? 5.465 12.738 -11.301 1.00 90.50 274 ARG A C 1
ATOM 2062 O O . ARG A 1 274 ? 4.652 12.265 -10.513 1.00 90.50 274 ARG A O 1
ATOM 2069 N N . ALA A 1 275 ? 6.597 12.107 -11.607 1.00 93.81 275 ALA A N 1
ATOM 2070 C CA . ALA A 1 275 ? 6.952 10.809 -11.040 1.00 93.81 275 ALA A CA 1
ATOM 2071 C C . ALA A 1 275 ? 7.160 10.854 -9.516 1.00 93.81 275 ALA A C 1
ATOM 2073 O O . ALA A 1 275 ? 6.760 9.919 -8.824 1.00 93.81 275 ALA A O 1
ATOM 2074 N N . LEU A 1 276 ? 7.720 11.945 -8.984 1.00 93.88 276 LEU A N 1
ATOM 2075 C CA . LEU A 1 276 ? 7.839 12.169 -7.543 1.00 93.88 276 LEU A CA 1
ATOM 2076 C C . LEU A 1 276 ? 6.462 12.239 -6.871 1.00 93.88 276 LEU A C 1
ATOM 2078 O O . LEU A 1 276 ? 6.250 11.589 -5.851 1.00 93.88 276 LEU A O 1
ATOM 2082 N N . ASP A 1 277 ? 5.519 12.995 -7.441 1.00 93.69 277 ASP A N 1
ATOM 2083 C CA . ASP A 1 277 ? 4.151 13.086 -6.913 1.00 93.69 277 ASP A CA 1
ATOM 2084 C C . ASP A 1 277 ? 3.453 11.716 -6.874 1.00 93.69 277 ASP A C 1
ATOM 2086 O O . ASP A 1 277 ? 2.882 11.327 -5.852 1.00 93.69 277 ASP A O 1
ATOM 2090 N N . LEU A 1 278 ? 3.572 10.941 -7.956 1.00 95.81 278 LEU A N 1
ATOM 2091 C CA . LEU A 1 278 ? 3.039 9.579 -8.024 1.00 95.81 278 LEU A CA 1
ATOM 2092 C C . LEU A 1 278 ? 3.701 8.649 -7.007 1.00 95.81 278 LEU A C 1
ATOM 2094 O O . LEU A 1 278 ? 3.013 7.849 -6.376 1.00 95.81 278 LEU A O 1
ATOM 2098 N N . LEU A 1 279 ? 5.014 8.763 -6.812 1.00 95.56 279 LEU A N 1
ATOM 2099 C CA . LEU A 1 279 ? 5.736 7.966 -5.827 1.00 95.56 279 LEU A CA 1
ATOM 2100 C C . LEU A 1 279 ? 5.262 8.267 -4.401 1.00 95.56 279 LEU A C 1
ATOM 2102 O O . LEU A 1 279 ? 5.026 7.329 -3.641 1.00 95.56 279 LEU A O 1
ATOM 2106 N N . CYS A 1 280 ? 5.059 9.543 -4.059 1.00 95.06 280 CYS A N 1
ATOM 2107 C CA . CYS A 1 280 ? 4.473 9.927 -2.776 1.00 95.06 280 CYS A CA 1
ATOM 2108 C C . CYS A 1 280 ? 3.063 9.339 -2.623 1.00 95.06 280 CYS A C 1
ATOM 2110 O O . CYS A 1 280 ? 2.791 8.672 -1.630 1.00 95.06 280 CYS A O 1
ATOM 2112 N N . LYS A 1 281 ? 2.190 9.468 -3.635 1.00 96.00 281 LYS A N 1
ATOM 2113 C CA . LYS A 1 281 ? 0.847 8.852 -3.615 1.00 96.00 281 LYS A CA 1
ATOM 2114 C C . LYS A 1 281 ? 0.902 7.349 -3.356 1.00 96.00 281 LYS A C 1
ATOM 2116 O O . LYS A 1 281 ? 0.122 6.851 -2.550 1.00 96.00 281 LYS A O 1
ATOM 2121 N N . ILE A 1 282 ? 1.822 6.625 -3.992 1.00 96.12 282 ILE A N 1
ATOM 2122 C CA . ILE A 1 282 ? 1.996 5.190 -3.744 1.00 96.12 282 ILE A CA 1
ATOM 2123 C C . ILE A 1 282 ? 2.406 4.958 -2.286 1.00 96.12 282 ILE A C 1
ATOM 2125 O O . ILE A 1 282 ? 1.744 4.198 -1.591 1.00 96.12 282 ILE A O 1
ATOM 2129 N N . GLN A 1 283 ? 3.456 5.624 -1.804 1.00 93.25 283 GLN A N 1
ATOM 2130 C CA . GLN A 1 283 ? 3.993 5.376 -0.461 1.00 93.25 283 GLN A CA 1
ATOM 2131 C C . GLN A 1 283 ? 3.045 5.798 0.667 1.00 93.25 283 GLN A C 1
ATOM 2133 O O . GLN A 1 283 ? 3.012 5.142 1.700 1.00 93.25 283 GLN A O 1
ATOM 2138 N N . ASN A 1 284 ? 2.258 6.859 0.481 1.00 92.88 284 ASN A N 1
ATOM 2139 C CA . ASN A 1 284 ? 1.331 7.338 1.507 1.00 92.88 284 ASN A CA 1
ATOM 2140 C C . ASN A 1 284 ? 0.035 6.514 1.595 1.00 92.88 284 ASN A C 1
ATOM 2142 O O . ASN A 1 284 ? -0.658 6.611 2.604 1.00 92.88 284 ASN A O 1
ATOM 2146 N N . ASN A 1 285 ? -0.328 5.761 0.549 1.00 96.38 285 ASN A N 1
ATOM 2147 C CA . ASN A 1 285 ? -1.646 5.116 0.451 1.00 96.38 285 ASN A CA 1
ATOM 2148 C C . ASN A 1 285 ? -1.582 3.592 0.260 1.00 96.38 285 ASN A C 1
ATOM 2150 O O . ASN A 1 285 ? -2.616 2.929 0.351 1.00 96.38 285 ASN A O 1
ATOM 2154 N N . ALA A 1 286 ? -0.418 3.025 -0.071 1.00 96.31 286 ALA A N 1
ATOM 2155 C CA . ALA A 1 286 ? -0.285 1.587 -0.264 1.00 96.31 286 ALA A CA 1
ATOM 2156 C C . ALA A 1 286 ? -0.295 0.842 1.075 1.00 96.31 286 ALA A C 1
ATOM 2158 O O . ALA A 1 286 ? 0.338 1.237 2.048 1.00 96.31 286 ALA A O 1
ATOM 2159 N N . PHE A 1 287 ? -0.992 -0.284 1.082 1.00 95.31 287 PHE A N 1
ATOM 2160 C CA . PHE A 1 287 ? -1.021 -1.245 2.165 1.00 95.31 287 PHE A CA 1
ATOM 2161 C C . PHE A 1 287 ? 0.134 -2.224 2.008 1.00 95.31 287 PHE A C 1
ATOM 2163 O O . PHE A 1 287 ? 0.413 -2.684 0.899 1.00 95.31 287 PHE A O 1
ATOM 2170 N N . HIS A 1 288 ? 0.745 -2.602 3.123 1.00 92.25 288 HIS A N 1
ATOM 2171 C CA . HIS A 1 288 ? 1.668 -3.727 3.163 1.00 92.25 288 HIS A CA 1
ATOM 2172 C C . HIS A 1 288 ? 0.876 -5.029 3.295 1.00 92.25 288 HIS A C 1
ATOM 2174 O O . HIS A 1 288 ? 0.021 -5.172 4.169 1.00 92.25 288 HIS A O 1
ATOM 2180 N N . ILE A 1 289 ? 1.156 -5.977 2.407 1.00 90.44 289 ILE A N 1
ATOM 2181 C CA . ILE A 1 289 ? 0.614 -7.332 2.461 1.00 90.44 289 ILE A CA 1
ATOM 2182 C C . ILE A 1 289 ? 1.549 -8.138 3.354 1.00 90.44 289 ILE A C 1
ATOM 2184 O O . ILE A 1 289 ? 2.737 -8.263 3.054 1.00 90.44 289 ILE A O 1
ATOM 2188 N N . TYR A 1 290 ? 1.018 -8.669 4.449 1.00 84.00 290 TYR A N 1
ATOM 2189 C CA . TYR A 1 290 ? 1.800 -9.369 5.460 1.00 84.00 290 TYR A CA 1
ATOM 2190 C C . TYR A 1 290 ? 1.472 -10.861 5.481 1.00 84.00 290 TYR A C 1
ATOM 2192 O O . TYR A 1 290 ? 0.306 -11.240 5.577 1.00 84.00 290 TYR A O 1
ATOM 2200 N N . ASP A 1 291 ? 2.518 -11.681 5.479 1.00 81.81 291 ASP A N 1
ATOM 2201 C CA . ASP A 1 291 ? 2.474 -13.101 5.821 1.00 81.81 291 ASP A CA 1
ATOM 2202 C C . ASP A 1 291 ? 3.443 -13.343 6.978 1.00 81.81 291 ASP A C 1
ATOM 2204 O O . ASP A 1 291 ? 4.556 -12.813 6.990 1.00 81.81 291 ASP A O 1
ATOM 2208 N N . ALA A 1 292 ? 3.005 -14.105 7.978 1.00 76.81 292 ALA A N 1
ATOM 2209 C CA . ALA A 1 292 ? 3.757 -14.280 9.218 1.00 76.81 292 ALA A CA 1
ATOM 2210 C C . ALA A 1 292 ? 5.074 -15.043 9.022 1.00 76.81 292 ALA A C 1
ATOM 2212 O O . ALA A 1 292 ? 6.056 -14.751 9.708 1.00 76.81 292 ALA A O 1
ATOM 2213 N N . ASP A 1 293 ? 5.119 -15.974 8.069 1.00 77.62 293 ASP A N 1
ATOM 2214 C CA . ASP A 1 293 ? 6.306 -16.776 7.789 1.00 77.62 293 ASP A CA 1
ATOM 2215 C C . ASP A 1 293 ? 7.294 -16.004 6.904 1.00 77.62 293 ASP A C 1
ATOM 2217 O O . ASP A 1 293 ? 8.515 -16.151 7.031 1.00 77.62 293 ASP A O 1
ATOM 2221 N N . LEU A 1 294 ? 6.781 -15.155 6.010 1.00 74.38 294 LEU A N 1
ATOM 2222 C CA . LEU A 1 294 ? 7.582 -14.356 5.080 1.00 74.38 294 LEU A CA 1
ATOM 2223 C C . LEU A 1 294 ? 7.896 -12.933 5.557 1.00 74.38 294 LEU A C 1
ATOM 2225 O O . LEU A 1 294 ? 8.714 -12.261 4.928 1.00 74.38 294 LEU A O 1
ATOM 2229 N N . ARG A 1 295 ? 7.300 -12.494 6.669 1.00 72.06 295 ARG A N 1
ATOM 2230 C CA . ARG A 1 295 ? 7.353 -11.148 7.271 1.00 72.06 295 ARG A CA 1
ATOM 2231 C C . ARG A 1 295 ? 6.778 -10.004 6.433 1.00 72.06 295 ARG A C 1
ATOM 2233 O O . ARG A 1 295 ? 6.334 -9.037 7.026 1.00 72.06 295 ARG A O 1
ATOM 2240 N N . GLU A 1 296 ? 6.794 -10.051 5.108 1.00 75.69 296 GLU A N 1
ATOM 2241 C CA . GLU A 1 296 ? 6.123 -9.065 4.247 1.00 75.69 296 GLU A CA 1
ATOM 2242 C C . GLU A 1 296 ? 6.119 -9.574 2.809 1.00 75.69 296 GLU A C 1
ATOM 2244 O O . GLU A 1 296 ? 7.184 -9.810 2.256 1.00 75.69 296 GLU A O 1
ATOM 2249 N N . GLU A 1 297 ? 4.959 -9.724 2.175 1.00 80.75 297 GLU A N 1
ATOM 2250 C CA . GLU A 1 297 ? 4.868 -10.326 0.841 1.00 80.75 297 GLU A CA 1
ATOM 2251 C C . GLU A 1 297 ? 4.861 -9.303 -0.288 1.00 80.75 297 GLU A C 1
ATOM 2253 O O . GLU A 1 297 ? 5.312 -9.621 -1.390 1.00 80.75 297 GLU A O 1
ATOM 2258 N N . GLY A 1 298 ? 4.384 -8.079 -0.049 1.00 92.06 298 GLY A N 1
ATOM 2259 C CA . GLY A 1 298 ? 4.178 -7.099 -1.110 1.00 92.06 298 GLY A CA 1
ATOM 2260 C C . GLY A 1 298 ? 3.469 -5.827 -0.682 1.00 92.06 298 GLY A C 1
ATOM 2261 O O . GLY A 1 298 ? 3.199 -5.606 0.493 1.00 92.06 298 GLY A O 1
ATOM 2262 N N . ILE A 1 299 ? 3.130 -5.009 -1.676 1.00 95.75 299 ILE A N 1
ATOM 2263 C CA . ILE A 1 299 ? 2.268 -3.840 -1.503 1.00 95.75 299 ILE A CA 1
ATOM 2264 C C . ILE A 1 299 ? 0.957 -4.024 -2.264 1.00 95.75 299 ILE A C 1
ATOM 2266 O O . ILE A 1 299 ? 0.932 -4.676 -3.311 1.00 95.75 299 ILE A O 1
ATOM 2270 N N . PHE A 1 300 ? -0.109 -3.406 -1.767 1.00 97.19 300 PHE A N 1
ATOM 2271 C CA . PHE A 1 300 ? -1.447 -3.372 -2.350 1.00 97.19 300 PHE A CA 1
ATOM 2272 C C . PHE A 1 300 ? -1.977 -1.938 -2.345 1.00 97.19 300 PHE A C 1
ATOM 2274 O O . PHE A 1 300 ? -1.889 -1.251 -1.335 1.00 97.19 300 PHE A O 1
ATOM 2281 N N . LEU A 1 301 ? -2.572 -1.480 -3.441 1.00 97.69 301 LEU A N 1
ATOM 2282 C CA . LEU A 1 301 ? -3.193 -0.163 -3.511 1.00 97.69 301 LEU A CA 1
ATOM 2283 C C . LEU A 1 301 ? -4.528 -0.237 -4.237 1.00 97.69 301 LEU A C 1
ATOM 2285 O O . LEU A 1 301 ? -4.588 -0.527 -5.433 1.00 97.69 301 LEU A O 1
ATOM 2289 N N . GLU A 1 302 ? -5.578 0.095 -3.499 1.00 96.62 302 GLU A N 1
ATOM 2290 C CA . GLU A 1 302 ? -6.937 0.253 -3.994 1.00 96.62 302 GLU A CA 1
ATOM 2291 C C . GLU A 1 302 ? -7.476 1.607 -3.512 1.00 96.62 302 GLU A C 1
ATOM 2293 O O . GLU A 1 302 ? -7.655 1.777 -2.302 1.00 96.62 302 GLU A O 1
ATOM 2298 N N . PRO A 1 303 ? -7.718 2.585 -4.410 1.00 95.56 303 PRO A N 1
ATOM 2299 C CA . PRO A 1 303 ? -8.056 3.948 -4.022 1.00 95.56 303 PRO A CA 1
ATOM 2300 C C . PRO A 1 303 ? -9.250 4.065 -3.091 1.00 95.56 303 PRO A C 1
ATOM 2302 O O . PRO A 1 303 ? -9.229 4.900 -2.191 1.00 95.56 303 PRO A O 1
ATOM 2305 N N . LYS A 1 304 ? -10.287 3.239 -3.286 1.00 95.81 304 LYS A N 1
ATOM 2306 C CA . LYS A 1 304 ? -11.470 3.292 -2.423 1.00 95.81 304 LYS A CA 1
ATOM 2307 C C . LYS A 1 304 ? -11.140 2.834 -1.002 1.00 95.81 304 LYS A C 1
ATOM 2309 O O . LYS A 1 304 ? -11.581 3.469 -0.049 1.00 95.81 304 LYS A O 1
ATOM 2314 N N . LEU A 1 305 ? -10.354 1.766 -0.858 1.00 97.50 305 LEU A N 1
ATOM 2315 C CA . LEU A 1 305 ? -9.925 1.265 0.449 1.00 97.50 305 LEU A CA 1
ATOM 2316 C C . LEU A 1 305 ? -8.949 2.232 1.136 1.00 97.50 305 LEU A C 1
ATOM 2318 O O . LEU A 1 305 ? -9.040 2.427 2.343 1.00 97.50 305 LEU A O 1
ATOM 2322 N N . ALA A 1 306 ? -8.081 2.899 0.369 1.00 97.25 306 ALA A N 1
ATOM 2323 C CA . ALA A 1 306 ? -7.149 3.913 0.870 1.00 97.25 306 ALA A CA 1
ATOM 2324 C C . ALA A 1 306 ? -7.829 5.168 1.461 1.00 97.25 306 ALA A C 1
ATOM 2326 O O . ALA A 1 306 ? -7.152 6.012 2.039 1.00 97.25 306 ALA A O 1
ATOM 2327 N N . MET A 1 307 ? -9.155 5.306 1.331 1.00 96.75 307 MET A N 1
ATOM 2328 C CA . MET A 1 307 ? -9.923 6.362 2.005 1.00 96.75 307 MET A CA 1
ATOM 2329 C C . MET A 1 307 ? -10.251 6.031 3.470 1.00 96.75 307 MET A C 1
ATOM 2331 O O . MET A 1 307 ? -10.739 6.907 4.177 1.00 96.75 307 MET A O 1
ATOM 2335 N N . ALA A 1 308 ? -10.057 4.790 3.929 1.00 97.56 308 ALA A N 1
ATOM 2336 C CA . ALA A 1 308 ? -10.345 4.410 5.312 1.00 97.56 308 ALA A CA 1
ATOM 2337 C C . ALA A 1 308 ? -9.329 5.054 6.258 1.00 97.56 308 ALA A C 1
ATOM 2339 O O . ALA A 1 308 ? -8.158 4.695 6.220 1.00 97.56 308 ALA A O 1
ATOM 2340 N N . ASN A 1 309 ? -9.776 5.979 7.108 1.00 97.25 309 ASN A N 1
ATOM 2341 C CA . ASN A 1 309 ? -8.898 6.713 8.012 1.00 97.25 309 ASN A CA 1
ATOM 2342 C C . ASN A 1 309 ? -8.380 5.854 9.168 1.00 97.25 309 ASN A C 1
ATOM 2344 O O . ASN A 1 309 ? -8.881 4.772 9.477 1.00 97.25 309 ASN A O 1
ATOM 2348 N N . HIS A 1 310 ? -7.372 6.383 9.857 1.00 96.69 310 HIS A N 1
ATOM 2349 C CA . HIS A 1 310 ? -6.785 5.713 11.003 1.00 96.69 310 HIS A CA 1
ATOM 2350 C C . HIS A 1 310 ? -7.547 5.945 12.313 1.00 96.69 310 HIS A C 1
ATOM 2352 O O . HIS A 1 310 ? -7.782 7.093 12.690 1.00 96.69 310 HIS A O 1
ATOM 2358 N N . SER A 1 311 ? -7.744 4.879 13.091 1.00 96.25 311 SER A N 1
ATOM 2359 C CA . SER A 1 311 ? -7.983 4.942 14.538 1.00 96.25 311 SER A CA 1
ATOM 2360 C C . SER A 1 311 ? -7.138 3.895 15.266 1.00 96.25 311 SER A C 1
ATOM 2362 O O . SER A 1 311 ? -6.962 2.779 14.778 1.00 96.25 311 SER A O 1
ATOM 2364 N N . CYS A 1 312 ? -6.617 4.216 16.460 1.00 96.06 312 CYS A N 1
ATOM 2365 C CA . CYS A 1 312 ? -5.956 3.211 17.310 1.00 96.06 312 CYS A CA 1
ATOM 2366 C C . CYS A 1 312 ? -6.963 2.308 18.052 1.00 96.06 312 CYS A C 1
ATOM 2368 O O . CYS A 1 312 ? -6.549 1.422 18.808 1.00 96.06 312 CYS A O 1
ATOM 2370 N N . ILE A 1 313 ? -8.262 2.572 17.865 1.00 94.94 313 ILE A N 1
ATOM 2371 C CA . ILE A 1 313 ? -9.408 1.765 18.284 1.00 94.94 313 ILE A CA 1
ATOM 2372 C C . ILE A 1 313 ? -10.295 1.560 17.039 1.00 94.94 313 ILE A C 1
ATOM 2374 O O . ILE A 1 313 ? -11.378 2.137 16.957 1.00 94.94 313 ILE A O 1
ATOM 2378 N N . PRO A 1 314 ? -9.822 0.821 16.025 1.00 96.62 314 PRO A N 1
ATOM 2379 C CA . PRO A 1 314 ? -10.539 0.712 14.762 1.00 96.62 314 PRO A CA 1
ATOM 2380 C C . PRO A 1 314 ? -11.856 -0.055 14.921 1.00 96.62 314 PRO A C 1
ATOM 2382 O O . PRO A 1 314 ? -12.039 -0.847 15.858 1.00 96.62 314 PRO A O 1
ATOM 2385 N N . ASN A 1 315 ? -12.768 0.172 13.978 1.00 97.50 315 ASN A N 1
ATOM 2386 C CA . ASN A 1 315 ? -14.004 -0.594 13.844 1.00 97.50 315 ASN A CA 1
ATOM 2387 C C . ASN A 1 315 ? -13.934 -1.627 12.710 1.00 97.50 315 ASN A C 1
ATOM 2389 O O . ASN A 1 315 ? -14.788 -2.511 12.666 1.00 97.50 315 ASN A O 1
ATOM 2393 N N . ALA A 1 316 ? -12.905 -1.580 11.856 1.00 98.25 316 ALA A N 1
ATOM 2394 C CA . ALA A 1 316 ? -12.674 -2.544 10.789 1.00 98.25 316 ALA A CA 1
ATOM 2395 C C . ALA A 1 316 ? -11.200 -2.979 10.681 1.00 98.25 316 ALA A C 1
ATOM 2397 O O . ALA A 1 316 ? -10.278 -2.271 11.083 1.00 98.25 316 ALA A O 1
ATOM 2398 N N . LEU A 1 317 ? -10.990 -4.157 10.093 1.00 96.88 317 LEU A N 1
ATOM 2399 C CA . LEU A 1 317 ? -9.690 -4.770 9.834 1.00 96.88 317 LEU A CA 1
ATOM 2400 C C . LEU A 1 317 ? -9.573 -5.127 8.354 1.00 96.88 317 LEU A C 1
ATOM 2402 O O . LEU A 1 317 ? -10.507 -5.674 7.761 1.00 96.88 317 LEU A O 1
ATOM 2406 N N . VAL A 1 318 ? -8.399 -4.874 7.780 1.00 96.88 318 VAL A N 1
ATOM 2407 C CA . VAL A 1 318 ? -8.023 -5.352 6.447 1.00 96.88 318 VAL A CA 1
ATOM 2408 C C . VAL A 1 318 ? -7.123 -6.567 6.607 1.00 96.88 318 VAL A C 1
ATOM 2410 O O . VAL A 1 318 ? -6.120 -6.508 7.312 1.00 96.88 318 VAL A O 1
ATOM 2413 N N . HIS A 1 319 ? -7.463 -7.658 5.931 1.00 93.88 319 HIS A N 1
ATOM 2414 C CA . HIS A 1 319 ? -6.573 -8.804 5.774 1.00 93.88 319 HIS A CA 1
ATOM 2415 C C . HIS A 1 319 ? -6.468 -9.196 4.302 1.00 93.88 319 HIS A C 1
ATOM 2417 O O . HIS A 1 319 ? -7.336 -8.863 3.491 1.00 93.88 319 HIS A O 1
ATOM 2423 N N . PHE A 1 320 ? -5.391 -9.896 3.957 1.00 93.69 320 PHE A N 1
ATOM 2424 C CA . PHE A 1 320 ? -5.070 -10.240 2.580 1.00 93.69 320 PHE A CA 1
ATOM 2425 C C . PHE A 1 320 ? -5.117 -11.746 2.357 1.00 93.69 320 PHE A C 1
ATOM 2427 O O . PHE A 1 320 ? -4.692 -12.530 3.199 1.00 93.69 320 PHE A O 1
ATOM 2434 N N . VAL A 1 321 ? -5.611 -12.140 1.186 1.00 91.19 321 VAL A N 1
ATOM 2435 C CA . VAL A 1 321 ? -5.496 -13.503 0.663 1.00 91.19 321 VAL A CA 1
ATOM 2436 C C . VAL A 1 321 ? -4.886 -13.400 -0.730 1.00 91.19 321 VAL A C 1
ATOM 2438 O O . VAL A 1 321 ? -5.580 -13.166 -1.724 1.00 91.19 321 VAL A O 1
ATOM 2441 N N . GLY A 1 322 ? -3.561 -13.534 -0.804 1.00 91.62 322 GLY A N 1
ATOM 2442 C CA . GLY A 1 322 ? -2.807 -13.219 -2.016 1.00 91.62 322 GLY A CA 1
ATOM 2443 C C . GLY A 1 322 ? -3.040 -11.767 -2.445 1.00 91.62 322 GLY A C 1
ATOM 2444 O O . GLY A 1 322 ? -2.835 -10.838 -1.672 1.00 91.62 322 GLY A O 1
ATOM 2445 N N . ARG A 1 323 ? -3.507 -11.558 -3.681 1.00 93.50 323 ARG A N 1
ATOM 2446 C CA . ARG A 1 323 ? -3.800 -10.221 -4.230 1.00 93.50 323 ARG A CA 1
ATOM 2447 C C . ARG A 1 323 ? -5.148 -9.624 -3.779 1.00 93.50 323 ARG A C 1
ATOM 2449 O O . ARG A 1 323 ? -5.445 -8.493 -4.140 1.00 93.50 323 ARG A O 1
ATOM 2456 N N . THR A 1 324 ? -5.967 -10.332 -3.009 1.00 95.06 324 THR A N 1
ATOM 2457 C CA . THR A 1 324 ? -7.291 -9.837 -2.595 1.00 95.06 324 THR A CA 1
ATOM 2458 C C . THR A 1 324 ? -7.239 -9.236 -1.196 1.00 95.06 324 THR A C 1
ATOM 2460 O O . THR A 1 324 ? -6.777 -9.902 -0.272 1.00 95.06 324 THR A O 1
ATOM 2463 N N . ALA A 1 325 ? -7.763 -8.019 -1.026 1.00 96.88 325 ALA A N 1
ATOM 2464 C CA . ALA A 1 325 ? -7.985 -7.425 0.290 1.00 96.88 325 ALA A CA 1
ATOM 2465 C C . ALA A 1 325 ? -9.429 -7.659 0.744 1.00 96.88 325 ALA A C 1
ATOM 2467 O O . ALA A 1 325 ? -10.377 -7.470 -0.023 1.00 96.88 325 ALA A O 1
ATOM 2468 N N . ILE A 1 326 ? -9.601 -8.050 2.001 1.00 97.56 326 ILE A N 1
ATOM 2469 C CA . ILE A 1 326 ? -10.900 -8.307 2.616 1.00 97.56 326 ILE A CA 1
ATOM 2470 C C . ILE A 1 326 ? -11.038 -7.370 3.814 1.00 97.56 326 ILE A C 1
ATOM 2472 O O . ILE A 1 326 ? -10.306 -7.481 4.799 1.00 97.56 326 ILE A O 1
ATOM 2476 N N . LEU A 1 327 ? -11.988 -6.441 3.723 1.00 98.38 327 LEU A N 1
ATOM 2477 C CA . LEU A 1 327 ? -12.341 -5.534 4.807 1.00 98.38 327 LEU A CA 1
ATOM 2478 C C . LEU A 1 327 ? -13.443 -6.178 5.650 1.00 98.38 327 LEU A C 1
ATOM 2480 O O . LEU A 1 327 ? -14.505 -6.523 5.130 1.00 98.38 327 LEU A O 1
ATOM 2484 N N . THR A 1 328 ? -13.195 -6.341 6.944 1.00 98.44 328 THR A N 1
ATOM 2485 C CA . THR A 1 328 ? -14.100 -7.014 7.889 1.00 98.44 328 THR A CA 1
ATOM 2486 C C . THR A 1 328 ? -14.371 -6.118 9.085 1.00 98.44 328 THR A C 1
ATOM 2488 O O . THR A 1 328 ? -13.462 -5.452 9.571 1.00 98.44 328 THR A O 1
ATOM 2491 N N . ALA A 1 329 ? -15.609 -6.101 9.567 1.00 98.31 329 ALA A N 1
ATOM 2492 C CA . ALA A 1 329 ? -15.981 -5.349 10.756 1.00 98.31 329 ALA A CA 1
ATOM 2493 C C . ALA A 1 329 ? -15.391 -6.012 12.016 1.00 98.31 329 ALA A C 1
ATOM 2495 O O . ALA A 1 329 ? -15.628 -7.191 12.266 1.00 98.31 329 ALA A O 1
ATOM 2496 N N . GLU A 1 330 ? -14.644 -5.271 12.834 1.00 95.31 330 GLU A N 1
ATOM 2497 C CA . GLU A 1 330 ? -14.186 -5.725 14.160 1.00 95.31 330 GLU A CA 1
ATOM 2498 C C . GLU A 1 330 ? -15.225 -5.445 15.253 1.00 95.31 330 GLU A C 1
ATOM 2500 O O . GLU A 1 330 ? -15.220 -6.078 16.309 1.00 95.31 330 GLU A O 1
ATOM 2505 N N . ARG A 1 331 ? -16.116 -4.482 15.008 1.00 93.94 331 ARG A N 1
ATOM 2506 C CA . ARG A 1 331 ? -17.143 -3.992 15.937 1.00 93.94 331 ARG A CA 1
ATOM 2507 C C . ARG A 1 331 ? -18.461 -3.790 15.184 1.00 93.94 331 ARG A C 1
ATOM 2509 O O . ARG A 1 331 ? -18.454 -3.837 13.955 1.00 93.94 331 ARG A O 1
ATOM 2516 N N . PRO A 1 332 ? -19.597 -3.580 15.874 1.00 96.75 332 PRO A N 1
ATOM 2517 C CA . PRO A 1 332 ? -20.801 -3.116 15.200 1.00 96.75 332 PRO A CA 1
ATOM 2518 C C . PRO A 1 332 ? -20.513 -1.789 14.485 1.00 96.75 332 PRO A C 1
ATOM 2520 O O . PRO A 1 332 ? -19.920 -0.895 15.083 1.00 96.75 332 PRO A O 1
ATOM 2523 N N . ILE A 1 333 ? -20.921 -1.682 13.223 1.00 98.00 333 ILE A N 1
ATOM 2524 C CA . ILE A 1 333 ? -20.807 -0.468 12.404 1.00 98.00 333 ILE A CA 1
ATOM 2525 C C . ILE A 1 333 ? -22.210 -0.143 11.907 1.00 98.00 333 ILE A C 1
ATOM 2527 O O . ILE A 1 333 ? -22.892 -1.029 11.392 1.00 98.00 333 ILE A O 1
ATOM 2531 N N . LYS A 1 334 ? -22.661 1.094 12.078 1.00 98.00 334 LYS A N 1
ATOM 2532 C CA . LYS A 1 334 ? -23.957 1.580 11.602 1.00 98.00 334 LYS A CA 1
ATOM 2533 C C . LYS A 1 334 ? -23.841 2.243 10.242 1.00 98.00 334 LYS A C 1
ATOM 2535 O O . LYS A 1 334 ? -22.789 2.754 9.869 1.00 98.00 334 LYS A O 1
ATOM 2540 N N . ALA A 1 335 ? -24.939 2.250 9.491 1.00 97.38 335 ALA A N 1
ATOM 2541 C CA . ALA A 1 335 ? -25.030 3.065 8.287 1.00 97.38 335 ALA A CA 1
ATOM 2542 C C . ALA A 1 335 ? -24.697 4.534 8.617 1.00 97.38 335 ALA A C 1
ATOM 2544 O O . ALA A 1 335 ? -25.286 5.118 9.523 1.00 97.38 335 ALA A O 1
ATOM 2545 N N . GLY A 1 336 ? -23.762 5.122 7.873 1.00 96.69 336 GLY A N 1
ATOM 2546 C CA . GLY A 1 336 ? -23.249 6.473 8.107 1.00 96.69 336 GLY A CA 1
ATOM 2547 C C . GLY A 1 336 ? -21.994 6.545 8.981 1.00 96.69 336 GLY A C 1
ATOM 2548 O O . GLY A 1 336 ? -21.338 7.584 8.965 1.00 96.69 336 GLY A O 1
ATOM 2549 N N . ASP A 1 337 ? -21.610 5.472 9.679 1.00 97.38 337 ASP A N 1
ATOM 2550 C CA . ASP A 1 337 ? -20.365 5.455 10.452 1.00 97.38 337 ASP A CA 1
ATOM 2551 C C . ASP A 1 337 ? -19.141 5.518 9.528 1.00 97.38 337 ASP A C 1
ATOM 2553 O O . ASP A 1 337 ? -19.101 4.903 8.453 1.00 97.38 337 ASP A O 1
ATOM 2557 N N . GLU A 1 338 ? -18.108 6.236 9.973 1.00 97.88 338 GLU A N 1
ATOM 2558 C CA . GLU A 1 338 ? -16.791 6.209 9.338 1.00 97.88 338 GLU A CA 1
ATOM 2559 C C . GLU A 1 338 ? -16.138 4.836 9.563 1.00 97.88 338 GLU A C 1
ATOM 2561 O O . GLU A 1 338 ? -16.089 4.323 10.680 1.00 97.88 338 GLU A O 1
ATOM 2566 N N . ILE A 1 339 ? -15.625 4.234 8.495 1.00 98.31 339 ILE A N 1
ATOM 2567 C CA . ILE A 1 339 ? -14.782 3.044 8.541 1.00 98.31 339 ILE A CA 1
ATOM 2568 C C . ILE A 1 339 ? -13.366 3.480 8.903 1.00 98.31 339 ILE A C 1
ATOM 2570 O O . ILE A 1 339 ? -12.690 4.160 8.125 1.00 98.31 339 ILE A O 1
ATOM 2574 N N . GLU A 1 340 ? -12.902 3.022 10.059 1.00 97.88 340 GLU A N 1
ATOM 2575 C CA . GLU A 1 340 ? -11.566 3.296 10.564 1.00 97.88 340 GLU A CA 1
ATOM 2576 C C . GLU A 1 340 ? -10.771 2.002 10.721 1.00 97.88 340 GLU A C 1
ATOM 2578 O O . GLU A 1 340 ? -11.250 1.020 11.297 1.00 97.88 340 GLU A O 1
ATOM 2583 N N . ILE A 1 341 ? -9.524 2.027 10.256 1.00 97.81 341 ILE A N 1
ATOM 2584 C CA . ILE A 1 341 ? -8.586 0.903 10.323 1.00 97.81 341 ILE A CA 1
ATOM 2585 C C . ILE A 1 341 ? -7.323 1.288 11.108 1.00 97.81 341 ILE A C 1
ATOM 2587 O O . ILE A 1 341 ? -7.009 2.464 11.314 1.00 97.81 341 ILE A O 1
ATOM 2591 N N . ALA A 1 342 ? -6.558 0.302 11.571 1.00 95.75 342 ALA A N 1
ATOM 2592 C CA . ALA A 1 342 ? -5.265 0.561 12.198 1.00 95.75 342 ALA A CA 1
ATOM 2593 C C . ALA A 1 342 ? -4.151 0.657 11.138 1.00 95.75 342 ALA A C 1
ATOM 2595 O O . ALA A 1 342 ? -3.957 -0.268 10.360 1.00 95.75 342 ALA A O 1
ATOM 2596 N N . TYR A 1 343 ? -3.390 1.758 11.130 1.00 95.12 343 TYR A N 1
ATOM 2597 C CA . TYR A 1 343 ? -2.182 1.932 10.299 1.00 95.12 343 TYR A CA 1
ATOM 2598 C C . TYR A 1 343 ? -0.903 1.499 11.036 1.00 95.12 343 TYR A C 1
ATOM 2600 O O . TYR A 1 343 ? 0.192 1.530 10.486 1.00 95.12 343 TYR A O 1
ATOM 2608 N N . THR A 1 344 ? -1.034 1.162 12.317 1.00 93.38 344 THR A N 1
ATOM 2609 C CA . THR A 1 344 ? 0.050 0.831 13.245 1.00 93.38 344 THR A CA 1
ATOM 2610 C C . THR A 1 344 ? -0.324 -0.436 14.000 1.00 93.38 344 THR A C 1
ATOM 2612 O O . THR A 1 344 ? -1.503 -0.767 14.121 1.00 93.38 344 THR A O 1
ATOM 2615 N N . ASP A 1 345 ? 0.674 -1.112 14.564 1.00 90.38 345 ASP A N 1
ATOM 2616 C CA . ASP A 1 345 ? 0.471 -2.294 15.395 1.00 90.38 345 ASP A CA 1
ATOM 2617 C C . ASP A 1 345 ? -0.412 -1.985 16.623 1.00 90.38 345 ASP A C 1
ATOM 2619 O O . ASP A 1 345 ? -0.285 -0.938 17.275 1.00 90.38 345 ASP A O 1
ATOM 2623 N N . TYR A 1 346 ? -1.316 -2.913 16.947 1.00 89.25 346 TYR A N 1
ATOM 2624 C CA . TYR A 1 346 ? -2.260 -2.794 18.058 1.00 89.25 346 TYR A CA 1
ATOM 2625 C C . TYR A 1 346 ? -1.557 -2.775 19.418 1.00 89.25 346 TYR A C 1
ATOM 2627 O O . TYR A 1 346 ? -2.093 -2.201 20.365 1.00 89.25 346 TYR A O 1
ATOM 2635 N N . THR A 1 347 ? -0.377 -3.372 19.531 1.00 90.56 347 THR A N 1
ATOM 2636 C CA . THR A 1 347 ? 0.365 -3.538 20.787 1.00 90.56 347 THR A CA 1
ATOM 2637 C C . THR A 1 347 ? 1.213 -2.321 21.149 1.00 90.56 347 THR A C 1
ATOM 2639 O O . THR A 1 347 ? 1.609 -2.175 22.303 1.00 90.56 347 THR A O 1
ATOM 2642 N N . TYR A 1 348 ? 1.440 -1.399 20.209 1.00 94.44 348 TYR A N 1
ATOM 2643 C CA . TYR A 1 348 ? 2.348 -0.278 20.429 1.00 94.44 348 TYR A CA 1
ATOM 2644 C C . TYR A 1 348 ? 1.868 0.704 21.522 1.00 94.44 348 TYR A C 1
ATOM 2646 O O . TYR A 1 348 ? 0.686 1.098 21.545 1.00 94.44 348 TYR A O 1
ATOM 2654 N N . PRO A 1 349 ? 2.785 1.158 22.407 1.00 95.31 349 PRO A N 1
ATOM 2655 C CA . PRO A 1 349 ? 2.525 2.269 23.321 1.00 95.31 349 PRO A CA 1
ATOM 2656 C C . PRO A 1 349 ? 2.377 3.588 22.549 1.00 95.31 349 PRO A C 1
ATOM 2658 O O . PRO A 1 349 ? 2.755 3.681 21.379 1.00 95.31 349 PRO A O 1
ATOM 2661 N N . LEU A 1 350 ? 1.839 4.629 23.193 1.00 95.88 350 LEU A N 1
ATOM 2662 C CA . LEU A 1 350 ? 1.543 5.914 22.546 1.00 95.88 350 LEU A CA 1
ATOM 2663 C C . LEU A 1 350 ? 2.739 6.518 21.801 1.00 95.88 350 LEU A C 1
ATOM 2665 O O . LEU A 1 350 ? 2.571 7.001 20.682 1.00 95.88 350 LEU A O 1
ATOM 2669 N N . THR A 1 351 ? 3.939 6.458 22.381 1.00 96.19 351 THR A N 1
ATOM 2670 C CA . THR A 1 351 ? 5.171 6.964 21.754 1.00 96.19 351 THR A CA 1
ATOM 2671 C C . THR A 1 351 ? 5.442 6.280 20.415 1.00 96.19 351 THR A C 1
ATOM 2673 O O . THR A 1 351 ? 5.628 6.957 19.406 1.00 96.19 351 THR A O 1
ATOM 2676 N N . LYS A 1 352 ? 5.360 4.946 20.377 1.00 96.25 352 LYS A N 1
ATOM 2677 C CA . LYS A 1 352 ? 5.549 4.148 19.160 1.00 96.25 352 LYS A CA 1
ATOM 2678 C C . LYS A 1 352 ? 4.424 4.323 18.147 1.00 96.25 352 LYS A C 1
ATOM 2680 O O . LYS A 1 352 ? 4.700 4.371 16.953 1.00 96.25 352 LYS A O 1
ATOM 2685 N N . ARG A 1 353 ? 3.176 4.506 18.595 1.00 96.12 353 ARG A N 1
ATOM 2686 C CA . ARG A 1 353 ? 2.066 4.853 17.690 1.00 96.12 353 ARG A CA 1
ATOM 2687 C C . ARG A 1 353 ? 2.295 6.211 17.026 1.00 96.12 353 ARG A C 1
ATOM 2689 O O . ARG A 1 353 ? 2.139 6.322 15.819 1.00 96.12 353 ARG A O 1
ATOM 2696 N N . ARG A 1 354 ? 2.698 7.237 17.784 1.00 95.50 354 ARG A N 1
ATOM 2697 C CA . ARG A 1 354 ? 3.010 8.574 17.240 1.00 95.50 354 ARG A CA 1
ATOM 2698 C C . ARG A 1 354 ? 4.167 8.532 16.245 1.00 95.50 354 ARG A C 1
ATOM 2700 O O . ARG A 1 354 ? 4.071 9.141 15.185 1.00 95.50 354 ARG A O 1
ATOM 2707 N N . GLU A 1 355 ? 5.221 7.785 16.564 1.00 94.75 355 GLU A N 1
ATOM 2708 C CA . GLU A 1 355 ? 6.360 7.568 15.667 1.00 94.75 355 GLU A CA 1
ATOM 2709 C C . GLU A 1 355 ? 5.911 6.919 14.348 1.00 94.75 355 GLU A C 1
ATOM 2711 O O . GLU A 1 355 ? 6.151 7.480 13.280 1.00 94.75 355 GLU A O 1
ATOM 2716 N N . ALA A 1 356 ? 5.179 5.802 14.415 1.00 92.06 356 ALA A N 1
ATOM 2717 C CA . ALA A 1 356 ? 4.680 5.094 13.236 1.00 92.06 356 ALA A CA 1
ATOM 2718 C C . ALA A 1 356 ? 3.725 5.950 12.382 1.00 92.06 356 ALA A C 1
ATOM 2720 O O . ALA A 1 356 ? 3.773 5.909 11.154 1.00 92.06 356 ALA A O 1
ATOM 2721 N N . LEU A 1 357 ? 2.876 6.761 13.021 1.00 93.94 357 LEU A N 1
ATOM 2722 C CA . LEU A 1 357 ? 1.909 7.620 12.333 1.00 93.94 357 LEU A CA 1
ATOM 2723 C C . LEU A 1 357 ? 2.521 8.906 11.763 1.00 93.94 357 LEU A C 1
ATOM 2725 O O . LEU A 1 357 ? 1.913 9.530 10.894 1.00 93.94 357 LEU A O 1
ATOM 2729 N N . SER A 1 358 ? 3.728 9.290 12.191 1.00 89.81 358 SER A N 1
ATOM 2730 C CA . SER A 1 358 ? 4.395 10.508 11.710 1.00 89.81 358 SER A CA 1
ATOM 2731 C C . SER A 1 358 ? 4.601 10.516 10.188 1.00 89.81 358 SER A C 1
ATOM 2733 O O . SER A 1 358 ? 4.508 11.571 9.562 1.00 89.81 358 SER A O 1
ATOM 2735 N N . ALA A 1 359 ? 4.784 9.338 9.578 1.00 84.19 359 ALA A N 1
ATOM 2736 C CA . ALA A 1 359 ? 4.909 9.160 8.129 1.00 84.19 359 ALA A CA 1
ATOM 2737 C C . ALA A 1 359 ? 3.623 9.496 7.343 1.00 84.19 359 ALA A C 1
ATOM 2739 O O . ALA A 1 359 ? 3.676 9.679 6.128 1.00 84.19 359 ALA A O 1
ATOM 2740 N N . TYR A 1 360 ? 2.480 9.604 8.026 1.00 89.56 360 TYR A N 1
ATOM 2741 C CA . TYR A 1 360 ? 1.185 9.971 7.445 1.00 89.56 360 TYR A CA 1
ATOM 2742 C C . TYR A 1 360 ? 0.819 11.444 7.681 1.00 89.56 360 TYR A C 1
ATOM 2744 O O . TYR A 1 360 ? -0.241 11.891 7.241 1.00 89.56 360 TYR A O 1
ATOM 2752 N N . TYR A 1 361 ? 1.698 12.211 8.338 1.00 89.06 361 TYR A N 1
ATOM 2753 C CA . TYR A 1 361 ? 1.574 13.663 8.503 1.00 89.06 361 TYR A CA 1
ATOM 2754 C C . TYR A 1 361 ? 0.271 14.108 9.191 1.00 89.06 361 TYR A C 1
ATOM 2756 O O . TYR A 1 361 ? -0.334 15.112 8.808 1.00 89.06 361 TYR A O 1
ATOM 2764 N N . PHE A 1 362 ? -0.163 13.365 10.213 1.00 91.38 362 PHE A N 1
ATOM 2765 C CA . PHE A 1 362 ? -1.260 13.752 11.102 1.00 91.38 362 PHE A CA 1
ATOM 2766 C C . PHE A 1 362 ? -0.980 13.307 12.544 1.00 91.38 362 PHE A C 1
ATOM 2768 O O . PHE A 1 362 ? -0.161 12.419 12.785 1.00 91.38 362 PHE A O 1
ATOM 2775 N N . GLU A 1 363 ? -1.685 13.900 13.511 1.00 93.31 363 GLU A N 1
ATOM 2776 C CA . GLU A 1 363 ? -1.680 13.437 14.902 1.00 93.31 363 GLU A CA 1
ATOM 2777 C C . GLU A 1 363 ? -2.988 12.703 15.224 1.00 93.31 363 GLU A C 1
ATOM 2779 O O . GLU A 1 363 ? -4.081 13.243 15.062 1.00 93.31 363 GLU A O 1
ATOM 2784 N N . CYS A 1 364 ? -2.891 11.462 15.709 1.00 94.88 364 CYS A N 1
ATOM 2785 C CA . CYS A 1 364 ? -4.067 10.690 16.101 1.00 94.88 364 CYS A CA 1
ATOM 2786 C C . CYS A 1 364 ? -4.637 11.176 17.439 1.00 94.88 364 CYS A C 1
ATOM 2788 O O . CYS A 1 364 ? -3.975 11.092 18.474 1.00 94.88 364 CYS A O 1
ATOM 2790 N N . ARG A 1 365 ? -5.905 11.599 17.420 1.00 94.06 365 ARG A N 1
ATOM 2791 C CA . ARG A 1 365 ? -6.650 12.103 18.588 1.00 94.06 365 ARG A CA 1
ATOM 2792 C C . ARG A 1 365 ? -7.738 11.144 19.088 1.00 94.06 365 ARG A C 1
ATOM 2794 O O . ARG A 1 365 ? -8.627 11.554 19.827 1.00 94.06 365 ARG A O 1
ATOM 2801 N N . CYS A 1 366 ? -7.698 9.869 18.690 1.00 94.25 366 CYS A N 1
ATOM 2802 C CA . CYS A 1 366 ? -8.668 8.881 19.175 1.00 94.25 366 CYS A CA 1
ATOM 2803 C C . CYS A 1 366 ? -8.583 8.717 20.706 1.00 94.25 366 CYS A C 1
ATOM 2805 O O . CYS A 1 366 ? -7.542 8.997 21.308 1.00 94.25 366 CYS A O 1
ATOM 2807 N N . ARG A 1 367 ? -9.640 8.180 21.333 1.00 94.38 367 ARG A N 1
ATOM 2808 C CA . ARG A 1 367 ? -9.717 7.955 22.793 1.00 94.38 367 ARG A CA 1
ATOM 2809 C C . ARG A 1 367 ? -8.466 7.275 23.362 1.00 94.38 367 ARG A C 1
ATOM 2811 O O . ARG A 1 367 ? -7.958 7.701 24.393 1.00 94.38 367 ARG A O 1
ATOM 2818 N N . ARG A 1 368 ? -7.922 6.268 22.668 1.00 95.38 368 ARG A N 1
ATOM 2819 C CA . ARG A 1 368 ? -6.720 5.541 23.111 1.00 95.38 368 ARG A CA 1
ATOM 2820 C C . ARG A 1 368 ? -5.475 6.426 23.156 1.00 95.38 368 ARG A C 1
ATOM 2822 O O . ARG A 1 368 ? -4.624 6.215 24.010 1.00 95.38 368 ARG A O 1
ATOM 2829 N N . CYS A 1 369 ? -5.342 7.384 22.242 1.00 95.94 369 CYS A N 1
ATOM 2830 C CA . CYS A 1 369 ? -4.235 8.339 22.262 1.00 95.94 369 CYS A CA 1
ATOM 2831 C C . CYS A 1 369 ? -4.478 9.476 23.253 1.00 95.94 369 CYS A C 1
ATOM 2833 O O . CYS A 1 369 ? -3.563 9.823 23.988 1.00 95.94 369 CYS A O 1
ATOM 2835 N N . ALA A 1 370 ? -5.701 10.006 23.312 1.00 95.50 370 ALA A N 1
ATOM 2836 C CA . ALA A 1 370 ? -6.060 11.100 24.212 1.00 95.50 370 ALA A CA 1
ATOM 2837 C C . ALA A 1 370 ? -5.902 10.728 25.697 1.00 95.50 370 ALA A C 1
ATOM 2839 O O . ALA A 1 370 ? -5.547 11.576 26.507 1.00 95.50 370 ALA A O 1
ATOM 2840 N N . GLN A 1 371 ? -6.153 9.464 26.043 1.00 95.81 371 GLN A N 1
ATOM 2841 C CA . GLN A 1 371 ? -6.087 8.951 27.416 1.00 95.81 371 GLN A CA 1
ATOM 2842 C C . GLN A 1 371 ? -4.846 8.075 27.677 1.00 95.81 371 GLN A C 1
ATOM 2844 O O . GLN A 1 371 ? -4.784 7.426 28.713 1.00 95.81 371 GLN A O 1
ATOM 2849 N N . ASP A 1 372 ? -3.897 8.011 26.732 1.00 95.88 372 ASP A N 1
ATOM 2850 C CA . ASP A 1 372 ? -2.712 7.133 26.776 1.00 95.88 372 ASP A CA 1
ATOM 2851 C C . ASP A 1 372 ? -3.019 5.691 27.226 1.00 95.88 372 ASP A C 1
ATOM 2853 O O . ASP A 1 372 ? -2.386 5.111 28.107 1.00 95.88 372 ASP A O 1
ATOM 2857 N N . LEU A 1 373 ? -4.051 5.102 26.618 1.00 94.75 373 LEU A N 1
ATOM 2858 C CA . LEU A 1 373 ? -4.488 3.761 26.979 1.00 94.75 373 LEU A CA 1
ATOM 2859 C C . LEU A 1 373 ? -3.636 2.696 26.282 1.00 94.75 373 LEU A C 1
ATOM 2861 O O . LEU A 1 373 ? -3.360 2.742 25.067 1.00 94.75 373 LEU A O 1
ATOM 2865 N N . ASN A 1 374 ? -3.302 1.657 27.042 1.00 92.00 374 ASN A N 1
ATOM 2866 C CA . ASN A 1 374 ? -2.820 0.400 26.489 1.00 92.00 374 ASN A CA 1
ATOM 2867 C C . ASN A 1 374 ? -3.984 -0.433 25.910 1.00 92.00 374 ASN A C 1
ATOM 2869 O O . ASN A 1 374 ? -5.161 -0.093 26.052 1.00 92.00 374 ASN A O 1
ATOM 2873 N N . VAL A 1 375 ? -3.656 -1.524 25.214 1.00 88.12 375 VAL A N 1
ATOM 2874 C CA . VAL A 1 375 ? -4.664 -2.371 24.552 1.00 88.12 375 VAL A CA 1
ATOM 2875 C C . VAL A 1 375 ? -5.664 -2.981 25.545 1.00 88.12 375 VAL A C 1
ATOM 2877 O O . VAL A 1 375 ? -6.858 -3.030 25.260 1.00 88.12 375 VAL A O 1
ATOM 2880 N N . TYR A 1 376 ? -5.206 -3.369 26.736 1.00 89.00 376 TYR A N 1
ATOM 2881 C CA . TYR A 1 376 ? -6.035 -4.003 27.759 1.00 89.00 376 TYR A CA 1
ATOM 2882 C C . TYR A 1 376 ? -7.060 -3.031 28.356 1.00 89.00 376 TYR A C 1
ATOM 2884 O O . TYR A 1 376 ? -8.224 -3.391 28.519 1.00 89.00 376 TYR A O 1
ATOM 2892 N N . GLN A 1 377 ? -6.667 -1.780 28.610 1.00 92.06 377 GLN A N 1
ATOM 2893 C CA . GLN A 1 377 ? -7.559 -0.736 29.132 1.00 92.06 377 GLN A CA 1
ATOM 2894 C C . GLN A 1 377 ? -8.661 -0.356 28.131 1.00 92.06 377 GLN A C 1
ATOM 2896 O O . GLN A 1 377 ? -9.816 -0.144 28.511 1.00 92.06 377 GLN A O 1
ATOM 2901 N N . VAL A 1 378 ? -8.334 -0.315 26.835 1.00 89.88 378 VAL A N 1
ATOM 2902 C CA . VAL A 1 378 ? -9.337 -0.112 25.776 1.00 89.88 378 VAL A CA 1
ATOM 2903 C C . VAL A 1 378 ? -10.340 -1.264 25.751 1.00 89.88 378 VAL A C 1
ATOM 2905 O O . VAL A 1 378 ? -11.543 -1.027 25.670 1.00 89.88 378 VAL A O 1
ATOM 2908 N N . CYS A 1 379 ? -9.866 -2.508 25.840 1.00 85.06 379 CYS A N 1
ATOM 2909 C CA . CYS A 1 379 ? -10.746 -3.674 25.881 1.00 85.06 379 CYS A CA 1
ATOM 2910 C C . CYS A 1 379 ? -11.654 -3.670 27.116 1.00 85.06 379 CYS A C 1
ATOM 2912 O O . CYS A 1 379 ? -12.854 -3.867 26.964 1.00 85.06 379 CYS A O 1
ATOM 2914 N N . ALA A 1 380 ? -11.109 -3.397 28.306 1.00 85.94 380 ALA A N 1
ATOM 2915 C CA . ALA A 1 380 ? -11.878 -3.363 29.550 1.00 85.94 380 ALA A CA 1
ATOM 2916 C C . ALA A 1 380 ? -13.016 -2.333 29.493 1.00 85.94 380 ALA A C 1
ATOM 2918 O O . ALA A 1 380 ? -14.159 -2.652 29.791 1.00 85.94 380 ALA A O 1
ATOM 2919 N N . SER A 1 381 ? -12.725 -1.124 29.011 1.00 78.38 381 SER A N 1
ATOM 2920 C CA . SER A 1 381 ? -13.730 -0.061 28.901 1.00 78.38 381 SER A CA 1
ATOM 2921 C C . SER A 1 381 ? -14.789 -0.290 27.817 1.00 78.38 381 SER A C 1
ATOM 2923 O O . SER A 1 381 ? -15.874 0.270 27.903 1.00 78.38 381 SER A O 1
ATOM 2925 N N . SER A 1 382 ? -14.501 -1.123 26.812 1.00 72.25 382 SER A N 1
ATOM 2926 C CA . SER A 1 382 ? -15.473 -1.474 25.766 1.00 72.25 382 SER A CA 1
ATOM 2927 C C . SER A 1 382 ? -16.500 -2.515 26.241 1.00 72.25 382 SER A C 1
ATOM 2929 O O . SER A 1 382 ? -17.537 -2.676 25.605 1.00 72.25 382 SER A O 1
ATOM 2931 N N . LEU A 1 383 ? -16.208 -3.247 27.324 1.00 63.38 383 LEU A N 1
ATOM 2932 C CA . LEU A 1 383 ? -17.111 -4.248 27.904 1.00 63.38 383 LEU A CA 1
ATOM 2933 C C . LEU A 1 383 ? -18.206 -3.604 28.768 1.00 63.38 383 LEU A C 1
ATOM 2935 O O . LEU A 1 383 ? -19.321 -4.119 28.798 1.00 63.38 383 LEU A O 1
ATOM 2939 N N . ASP A 1 384 ? -17.918 -2.462 29.398 1.00 53.62 384 ASP A N 1
ATOM 2940 C CA . ASP A 1 384 ? -18.891 -1.729 30.220 1.00 53.62 384 ASP A CA 1
ATOM 2941 C C . ASP A 1 384 ? -19.978 -1.033 29.383 1.00 53.62 384 ASP A C 1
ATOM 2943 O O . ASP A 1 384 ? -21.123 -0.943 29.816 1.00 53.62 384 ASP A O 1
ATOM 2947 N N . GLU A 1 385 ? -19.680 -0.610 28.148 1.00 54.22 385 GLU A N 1
ATOM 2948 C CA . GLU A 1 385 ? -20.655 0.060 27.264 1.00 54.22 385 GLU A CA 1
ATOM 2949 C C . GLU A 1 385 ? -21.784 -0.876 26.766 1.00 54.22 385 GLU A C 1
ATOM 2951 O O . GLU A 1 385 ? -22.773 -0.411 26.200 1.00 54.22 385 GLU A O 1
ATOM 2956 N N . GLY A 1 386 ? -21.665 -2.193 26.986 1.00 44.16 386 GLY A N 1
ATOM 2957 C CA . GLY A 1 386 ? -22.654 -3.206 26.595 1.00 44.16 386 GLY A CA 1
ATOM 2958 C C . GLY A 1 386 ? -23.522 -3.752 27.734 1.00 44.16 386 GLY A C 1
ATOM 2959 O O . GLY A 1 386 ? -24.408 -4.568 27.472 1.00 44.16 386 GLY A O 1
ATOM 2960 N N . ILE A 1 387 ? -23.287 -3.338 28.982 1.00 40.19 387 ILE A N 1
ATOM 2961 C CA . ILE A 1 387 ? -24.049 -3.807 30.144 1.00 40.19 387 ILE A CA 1
ATOM 2962 C C . ILE A 1 387 ? -24.996 -2.679 30.563 1.00 40.19 387 ILE A C 1
ATOM 2964 O O . ILE A 1 387 ? -24.528 -1.618 30.975 1.00 40.19 387 ILE A O 1
ATOM 2968 N N . PRO A 1 388 ? -26.329 -2.861 30.502 1.00 36.66 388 PRO A N 1
ATOM 2969 C CA . PRO A 1 388 ? -27.236 -1.926 31.148 1.00 36.66 388 PRO A CA 1
ATOM 2970 C C . PRO A 1 388 ? -26.856 -1.878 32.627 1.00 36.66 388 PRO A C 1
ATOM 2972 O O . PRO A 1 388 ? -26.938 -2.900 33.310 1.00 36.66 388 PRO A O 1
ATOM 2975 N N . HIS A 1 389 ? -26.425 -0.716 33.122 1.00 41.00 389 HIS A N 1
ATOM 2976 C CA . HIS A 1 389 ? -26.230 -0.494 34.549 1.00 41.00 389 HIS A CA 1
ATOM 2977 C C . HIS A 1 389 ? -27.579 -0.655 35.265 1.00 41.00 389 HIS A C 1
ATOM 2979 O O . HIS A 1 389 ? -28.299 0.311 35.507 1.00 41.00 389 HIS A O 1
ATOM 2985 N N . GLN A 1 390 ? -27.938 -1.884 35.626 1.00 38.38 390 GLN A N 1
ATOM 2986 C CA . GLN A 1 390 ? -28.763 -2.104 36.799 1.00 38.38 390 GLN A CA 1
ATOM 2987 C C . GLN A 1 390 ? -27.846 -1.850 37.987 1.00 38.38 390 GLN A C 1
ATOM 2989 O O . GLN A 1 390 ? -26.845 -2.536 38.179 1.00 38.38 390 GLN A O 1
ATOM 2994 N N . GLY A 1 391 ? -28.128 -0.763 38.701 1.00 42.25 391 GLY A N 1
ATOM 2995 C CA . GLY A 1 391 ? -27.307 -0.288 39.798 1.00 42.25 391 GLY A CA 1
ATOM 2996 C C . GLY A 1 391 ? -27.113 -1.356 40.866 1.00 42.25 391 GLY A C 1
ATOM 2997 O O . GLY A 1 391 ? -27.980 -1.561 41.704 1.00 42.25 391 GLY A O 1
ATOM 2998 N N . THR A 1 392 ? -25.935 -1.965 40.882 1.00 34.91 392 THR A N 1
ATOM 2999 C CA . THR A 1 392 ? -25.322 -2.522 42.085 1.00 34.91 392 THR A CA 1
ATOM 3000 C C . THR A 1 392 ? -23.834 -2.220 42.016 1.00 34.91 392 THR A C 1
ATOM 3002 O O . THR A 1 392 ? -23.075 -2.882 41.311 1.00 34.91 392 THR A O 1
ATOM 3005 N N . SER A 1 393 ? -23.435 -1.168 42.726 1.00 34.16 393 SER A N 1
ATOM 3006 C CA . SER A 1 393 ? -22.039 -0.897 43.049 1.00 34.16 393 SER A CA 1
ATOM 3007 C C . SER A 1 393 ? -21.467 -2.090 43.821 1.00 34.16 393 SER A C 1
ATOM 3009 O O . SER A 1 393 ? -21.964 -2.419 44.896 1.00 34.16 393 SER A O 1
ATOM 3011 N N . LEU A 1 394 ? -20.434 -2.736 43.278 1.00 37.06 394 LEU A N 1
ATOM 3012 C CA . LEU A 1 394 ? -19.598 -3.704 44.001 1.00 37.06 394 LEU A CA 1
ATOM 3013 C C . LEU A 1 394 ? -18.124 -3.280 44.046 1.00 37.06 394 LEU A C 1
ATOM 3015 O O . LEU A 1 394 ? -17.248 -4.096 44.315 1.00 37.06 394 LEU A O 1
ATOM 3019 N N . VAL A 1 395 ? -17.835 -1.991 43.849 1.00 34.50 395 VAL A N 1
ATOM 3020 C CA . VAL A 1 395 ? -16.504 -1.444 44.134 1.00 34.50 395 VAL A CA 1
ATOM 3021 C C . VAL A 1 395 ? -16.580 -0.669 45.444 1.00 34.50 395 VAL A C 1
ATOM 3023 O O . VAL A 1 395 ? -16.882 0.521 45.473 1.00 34.50 395 VAL A O 1
ATOM 3026 N N . ALA A 1 396 ? -16.324 -1.367 46.549 1.00 29.55 396 ALA A N 1
ATOM 3027 C CA . ALA A 1 396 ? -15.939 -0.708 47.788 1.00 29.55 396 ALA A CA 1
ATOM 3028 C C . ALA A 1 396 ? -14.537 -0.092 47.594 1.00 29.55 396 ALA A C 1
ATOM 3030 O O . ALA A 1 396 ? -13.640 -0.783 47.101 1.00 29.55 396 ALA A O 1
ATOM 3031 N N . PRO A 1 397 ? -14.305 1.179 47.961 1.00 32.03 397 PRO A N 1
ATOM 3032 C CA . PRO A 1 397 ? -12.983 1.776 47.869 1.00 32.03 397 PRO A CA 1
ATOM 3033 C C . PRO A 1 397 ? -12.128 1.257 49.029 1.00 32.03 397 PRO A C 1
ATOM 3035 O O . PRO A 1 397 ? -12.296 1.681 50.169 1.00 32.03 397 PRO A O 1
ATOM 3038 N N . ILE A 1 398 ? -11.198 0.341 48.757 1.00 35.00 398 ILE A N 1
ATOM 3039 C CA . ILE A 1 398 ? -10.134 0.001 49.709 1.00 35.00 398 ILE A CA 1
ATOM 3040 C C . ILE A 1 398 ? -8.865 0.721 49.262 1.00 35.00 398 ILE A C 1
ATOM 3042 O O . ILE A 1 398 ? -8.036 0.169 48.551 1.00 35.00 398 ILE A O 1
ATOM 3046 N N . PHE A 1 399 ? -8.727 1.970 49.694 1.00 28.97 399 PHE A N 1
ATOM 3047 C CA . PHE A 1 399 ? -7.427 2.600 49.901 1.00 28.97 399 PHE A CA 1
ATOM 3048 C C . PHE A 1 399 ? -7.530 3.476 51.148 1.00 28.97 399 PHE A C 1
ATOM 3050 O O . PHE A 1 399 ? -8.051 4.586 51.105 1.00 28.97 399 PHE A O 1
ATOM 3057 N N . HIS A 1 400 ? -7.019 2.965 52.267 1.00 27.09 400 HIS A N 1
ATOM 3058 C CA . HIS A 1 400 ? -6.552 3.799 53.367 1.00 27.09 400 HIS A CA 1
ATOM 3059 C C . HIS A 1 400 ? -5.096 3.404 53.662 1.00 27.09 400 HIS A C 1
ATOM 3061 O O . HIS A 1 400 ? -4.816 2.210 53.792 1.00 27.09 400 HIS A O 1
ATOM 3067 N N . PRO A 1 401 ? -4.149 4.356 53.729 1.00 35.56 401 PRO A N 1
ATOM 3068 C CA . PRO A 1 401 ? -2.732 4.052 53.853 1.00 35.56 401 PRO A CA 1
ATOM 3069 C C . PRO A 1 401 ? -2.367 3.903 55.328 1.00 35.56 401 PRO A C 1
ATOM 3071 O O . PRO A 1 401 ? -2.403 4.881 56.066 1.00 35.56 401 PRO A O 1
ATOM 3074 N N . SER A 1 402 ? -2.031 2.695 55.776 1.00 30.86 402 SER A N 1
ATOM 3075 C CA . SER A 1 402 ? -1.270 2.434 57.008 1.00 30.86 402 SER A CA 1
ATOM 3076 C C . SER A 1 402 ? -0.869 0.960 57.055 1.00 30.86 402 SER A C 1
ATOM 3078 O O . SER A 1 402 ? -1.670 0.106 56.702 1.00 30.86 402 SER A O 1
ATOM 3080 N N . PHE A 1 403 ? 0.335 0.699 57.565 1.00 28.38 403 PHE A N 1
ATOM 3081 C CA . PHE A 1 403 ? 0.998 -0.598 57.781 1.00 28.38 403 PHE A CA 1
ATOM 3082 C C . PHE A 1 403 ? 2.020 -1.051 56.730 1.00 28.38 403 PHE A C 1
ATOM 3084 O O . PHE A 1 403 ? 1.827 -1.910 55.878 1.00 28.38 403 PHE A O 1
ATOM 3091 N N . VAL A 1 404 ? 3.175 -0.416 56.913 1.00 31.08 404 VAL A N 1
ATOM 3092 C CA . VAL A 1 404 ? 4.544 -0.894 56.723 1.00 31.08 404 VAL A CA 1
ATOM 3093 C C . VAL A 1 404 ? 4.779 -2.271 57.387 1.00 31.08 404 VAL A C 1
ATOM 3095 O O . VAL A 1 404 ? 4.261 -2.527 58.470 1.00 31.08 404 VAL A O 1
ATOM 3098 N N . ASN A 1 405 ? 5.667 -3.063 56.766 1.00 29.38 405 ASN A N 1
ATOM 3099 C CA . ASN A 1 405 ? 6.382 -4.260 57.257 1.00 29.38 405 ASN A CA 1
ATOM 3100 C C . ASN A 1 405 ? 5.615 -5.589 57.410 1.00 29.38 405 ASN A C 1
ATOM 3102 O O . ASN A 1 405 ? 4.994 -5.843 58.432 1.00 29.38 405 ASN A O 1
ATOM 3106 N N . MET A 1 406 ? 5.835 -6.525 56.477 1.00 27.50 406 MET A N 1
ATOM 3107 C CA . MET A 1 406 ? 6.741 -7.682 56.656 1.00 27.50 406 MET A CA 1
ATOM 3108 C C . MET A 1 406 ? 6.603 -8.676 55.483 1.00 27.50 406 MET A C 1
ATOM 3110 O O . MET A 1 406 ? 5.532 -9.203 55.207 1.00 27.50 406 MET A O 1
ATOM 3114 N N . LEU A 1 407 ? 7.730 -8.938 54.817 1.00 27.69 407 LEU A N 1
ATOM 3115 C CA . LEU A 1 407 ? 8.030 -10.148 54.028 1.00 27.69 407 LEU A CA 1
ATOM 3116 C C . LEU A 1 407 ? 7.919 -11.406 54.932 1.00 27.69 407 LEU A C 1
ATOM 3118 O O . LEU A 1 407 ? 8.152 -11.254 56.134 1.00 27.69 407 LEU A O 1
ATOM 3122 N N . PRO A 1 408 ? 7.636 -12.634 54.418 1.00 32.38 408 PRO A N 1
ATOM 3123 C CA . PRO A 1 408 ? 8.585 -13.323 53.530 1.00 32.38 408 PRO A CA 1
ATOM 3124 C C . PRO A 1 408 ? 8.032 -14.258 52.427 1.00 32.38 408 PRO A C 1
ATOM 3126 O O . PRO A 1 408 ? 7.158 -15.089 52.642 1.00 32.38 408 PRO A O 1
ATOM 3129 N N . TRP A 1 409 ? 8.676 -14.150 51.258 1.00 24.75 409 TRP A N 1
ATOM 3130 C CA . TRP A 1 409 ? 9.258 -15.235 50.449 1.00 24.75 409 TRP A CA 1
ATOM 3131 C C . TRP A 1 409 ? 8.672 -16.648 50.567 1.00 24.75 409 TRP A C 1
ATOM 3133 O O . TRP A 1 409 ? 9.155 -17.365 51.425 1.00 24.75 409 TRP A O 1
ATOM 3143 N N . TRP A 1 410 ? 7.837 -17.114 49.626 1.00 27.30 410 TRP A N 1
ATOM 3144 C CA . TRP A 1 410 ? 7.803 -18.532 49.204 1.00 27.30 410 TRP A CA 1
ATOM 3145 C C . TRP A 1 410 ? 7.331 -18.647 47.733 1.00 27.30 410 TRP A C 1
ATOM 3147 O O . TRP A 1 410 ? 6.170 -18.377 47.451 1.00 27.30 410 TRP A O 1
ATOM 3157 N N . TRP A 1 411 ? 8.288 -19.047 46.879 1.00 33.56 411 TRP A N 1
ATOM 3158 C CA . TRP A 1 411 ? 8.254 -19.704 45.548 1.00 33.56 411 TRP A CA 1
ATOM 3159 C C . TRP A 1 411 ? 7.460 -19.129 44.371 1.00 33.56 411 TRP A C 1
ATOM 3161 O O . TRP A 1 411 ? 6.212 -19.109 44.410 1.00 33.56 411 TRP A O 1
#

Organism: NCBI:txid1330021

Nearest PDB structures (foldseek):
  4o6f-assembly1_A  TM=7.979E-01  e=2.598E-19  Homo sapiens
  4wuy-assembly1_A  TM=8.269E-01  e=2.667E-18  Homo sapiens
  3qww-assembly1_A  TM=8.054E-01  e=1.015E-18  Mus musculus
  3tg5-assembly1_A  TM=8.225E-01  e=4.447E-18  Homo sapiens
  6cby-assembly2_B  TM=8.106E-01  e=1.551E-17  Homo sapiens

Sequence (411 aa):
MMPSVMSYEESPTNTFSSCPTKEDQNMAKEQQRYSIYRCCSVTQTRQAVTVTCRRPPTFSKAYLHTYCAPPPPKSSSSRNPPSIKVPHSDMDPPRPTLHVGGASNDRGRGLFAAQDFRPGQTVQVFDRPLLALPVTPLLERVCSHCLRPGKPRGCSRCRAAFYCDAACQEAAWAAVHGRECKALRRAVHDGNNSGGGDGDAPASRRLPTPVRALVQVLVRPEVESALGSLRAHRPASGDRRLADLLVMARAGCAFAGVEVGEGEADIVGSGQMRALDLLCKIQNNAFHIYDADLREEGIFLEPKLAMANHSCIPNALVHFVGRTAILTAERPIKAGDEIEIAYTDYTYPLTKRREALSAYYFECRCRRCAQDLNVYQVCASSLDEGIPHQGTSLVAPIFHPSFVNMLPWWW

pLDDT: mean 71.73, std 28.1, range [23.17, 98.44]

Mean predicted aligned error: 16.41 Å

Radius of gyration: 29.16 Å; Cα contacts (8 Å, |Δi|>4): 508; chains: 1; bounding box: 97×79×80 Å